Protein AF-A0ABD7UXX9-F1 (afdb_monomer)

Mean predicted aligned error: 7.11 Å

Solvent-accessible surface area (backbone atoms only — not comparable to full-atom values): 22295 Å² total; per-residue (Å²): 141,78,80,84,76,74,82,76,79,76,76,75,62,68,84,79,83,47,47,78,43,54,30,60,62,46,80,77,38,58,35,90,90,55,77,49,48,42,54,30,40,10,59,70,37,66,75,41,44,44,83,38,40,44,52,54,66,79,71,20,59,68,28,33,45,25,14,26,30,57,36,76,42,59,76,79,76,76,47,40,30,32,38,37,27,17,18,50,92,69,65,76,85,44,53,16,36,38,39,31,28,30,64,86,43,66,65,40,74,67,34,31,26,36,46,54,70,94,47,93,90,44,54,39,32,50,23,28,9,26,27,59,47,70,66,22,36,38,33,24,26,37,51,100,49,45,19,37,32,28,30,55,39,70,54,52,43,55,16,23,76,68,57,38,61,45,66,66,50,83,76,66,40,79,51,93,19,28,34,15,23,29,48,56,78,56,33,38,38,28,15,42,60,31,90,88,42,42,29,52,28,38,39,24,36,54,39,84,88,54,49,75,42,82,30,66,24,88,99,55,99,47,69,31,57,30,54,40,65,54,18,32,20,12,27,32,68,55,92,65,32,33,35,38,21,16,31,76,43,47,88,33,66,10,38,41,36,33,27,38,55,88,43,46,44,58,75,74,15,67,52,32,30,35,22,27,52,21,22,28,19,12,28,24,60,44,70,95,76,42,33,31,36,38,30,26,35,17,33,10,53,75,17,24,97,81,29,100,64,48,26,53,22,40,39,43,35,28,35,31,28,42,45,62,61,62,64,68,55,54,40,32,38,39,39,38,42,39,42,29,32,68,31,48,78,54,90,90,54,68,45,37,34,29,54,23,52,74,88,39,70,43,49,42,76,89,54,98,54,82,50,50,71,58,46,78,46,39,67,71,40,73,44,82,40,65,29,46,36,32,27,9,53,57,43,42,39,34,40,28,36,54,54,87,65,87,85,50,78,59,45,74,29,40,77,46,81,43,68,55,51,80,46,70,54,70,51,77,33,59,47,94,64,24,30,36,38,35,32,39,36,34,74

Organism: NCBI:txid175628

Secondary structure (DSSP, 8-state):
--PPPPP--PPPPP---SEEE-B----SSPPGGG-SBSS---HHHHHHEEEEEEPPHHHHSS-EEEEEEEETTTTSSS--EEEEEEE--SSTT---EEEEEESSSTT-EEEEEEE--SSTTPPPB----EEEETTEEEEE-BTT--EEEEEEHHHHHHHHHHT-EE--EEEEEE-S--SEEEEETTEEEEE---SSS-EEEEEEEEPTTS-EEEPBPTTSSSB-EEEE-TTEEEEEEETTEEEEEE---TTS-EEEEEEETT-SSTTTS--EEEEE-TTEEEEEEEGGGTEEEEEEGGGSTTSSTTSSS--SSB--EEEEEEHHHHH---EEEEEEEEEEEEE-SSTTS-EEEEEEETTEEPPPTT-SSSS-S-EEE-TT-EEEEEEEEEEES-EEEEEEEEPSSTTSPPEEEEEEEE-SSSEEEEEEEEETTEEEEEEEEE-

Foldseek 3Di:
DDDDDDPDPQPDFDDDQAAEAAAAAFPQDQQVVNQWDFGGQHPLPSVFWGDWAFDDCVRQVFWFWAAWAKAACLPVPRWIWIWTWTFGPDDQPGWIKIWIAGRHDHPRTQFMATEDDPDRPFAYFRFLEWEDALQWIKTGGHPPAQWIFIFRSVQVSVCRNVVYYTYTPDDTHRDAHANYWYDDHQKIWHWHAAQPFWGKIFIWGQDNSRDTHFDADPPDPHTHIAIDGHQWREWYDDDQWIWTWHANDQADWIKIWIFGNVDRYRVPRLIHMHTHFHAKHYWYDDNVVQKIKIFGSQQHPCADPPHPHHGSIHGRTIMMGGNCSRVVFFWWKKWWFKKAWQWDPDQPAWWWKFKDKPPHGFAAPPDPDDGRRTDTHHHGDMDTRGHMYTYTAKIKIWMWTQDPPNPDPTHTQDIDIGGADWDWDWDWGHDDGIIMIITMTID

Structure (mmCIF, N/CA/C/O backbone):
data_AF-A0ABD7UXX9-F1
#
_entry.id   AF-A0ABD7UXX9-F1
#
loop_
_atom_site.group_PDB
_atom_site.id
_atom_site.type_symbol
_atom_site.label_atom_id
_atom_site.label_alt_id
_atom_site.label_comp_id
_atom_site.label_asym_id
_atom_site.label_entity_id
_atom_site.label_seq_id
_atom_site.pdbx_PDB_ins_code
_atom_site.Cartn_x
_atom_site.Cartn_y
_atom_site.Cartn_z
_atom_site.occupancy
_atom_site.B_iso_or_equiv
_atom_site.auth_seq_id
_atom_site.auth_comp_id
_atom_site.auth_asym_id
_atom_site.auth_atom_id
_atom_site.pdbx_PDB_model_num
ATOM 1 N N . MET A 1 1 ? 17.875 -1.294 41.330 1.00 31.02 1 MET A N 1
ATOM 2 C CA . MET A 1 1 ? 17.957 -0.358 40.188 1.00 31.02 1 MET A CA 1
ATOM 3 C C . MET A 1 1 ? 18.802 -1.017 39.113 1.00 31.02 1 MET A C 1
ATOM 5 O O . MET A 1 1 ? 19.996 -1.170 39.313 1.00 31.02 1 MET A O 1
ATOM 9 N N . VAL A 1 2 ? 18.173 -1.506 38.045 1.00 27.39 2 VAL A N 1
ATOM 10 C CA . VAL A 1 2 ? 18.862 -2.103 36.890 1.00 27.39 2 VAL A CA 1
ATOM 11 C C . VAL A 1 2 ? 18.788 -1.075 35.768 1.00 27.39 2 VAL A C 1
ATOM 13 O O . VAL A 1 2 ? 17.706 -0.567 35.479 1.00 27.39 2 VAL A O 1
ATOM 16 N N . ALA A 1 3 ? 19.943 -0.715 35.213 1.00 24.28 3 ALA A N 1
ATOM 17 C CA . ALA A 1 3 ? 20.068 0.297 34.173 1.00 24.28 3 ALA A CA 1
ATOM 18 C C . ALA A 1 3 ? 19.171 -0.024 32.957 1.00 24.28 3 ALA A C 1
ATOM 20 O O . ALA A 1 3 ? 19.065 -1.193 32.570 1.00 24.28 3 ALA A O 1
ATOM 21 N N . PRO A 1 4 ? 18.530 0.981 32.333 1.00 32.31 4 PRO A N 1
ATOM 22 C CA . PRO A 1 4 ? 17.773 0.772 31.109 1.00 32.31 4 PRO A CA 1
ATOM 23 C C . PRO A 1 4 ? 18.738 0.350 29.997 1.00 32.31 4 PRO A C 1
ATOM 25 O O . PRO A 1 4 ? 19.667 1.077 29.650 1.00 32.31 4 PRO A O 1
ATOM 28 N N . GLY A 1 5 ? 18.524 -0.856 29.468 1.00 29.00 5 GLY A N 1
ATOM 29 C CA . GLY A 1 5 ? 19.311 -1.413 28.375 1.00 29.00 5 GLY A CA 1
ATOM 30 C C . GLY A 1 5 ? 19.335 -0.484 27.161 1.00 29.00 5 GLY A C 1
ATOM 31 O O . GLY A 1 5 ? 18.311 0.086 26.779 1.00 29.00 5 GLY A O 1
ATOM 32 N N . ALA A 1 6 ? 20.526 -0.354 26.578 1.00 28.23 6 ALA A N 1
ATOM 33 C CA . ALA A 1 6 ? 20.808 0.403 25.367 1.00 28.23 6 ALA A CA 1
ATOM 34 C C . ALA A 1 6 ? 19.792 0.107 24.241 1.00 28.23 6 ALA A C 1
ATOM 36 O O . ALA A 1 6 ? 19.286 -1.018 24.146 1.00 28.23 6 ALA A O 1
ATOM 37 N N . PRO A 1 7 ? 19.493 1.084 23.361 1.00 35.59 7 PRO A N 1
ATOM 38 C CA . PRO A 1 7 ? 18.640 0.847 22.206 1.00 35.59 7 PRO A CA 1
ATOM 39 C C . PRO A 1 7 ? 19.205 -0.319 21.389 1.00 35.59 7 PRO A C 1
ATOM 41 O O . PRO A 1 7 ? 20.348 -0.288 20.941 1.00 35.59 7 PRO A O 1
ATOM 44 N N . SER A 1 8 ? 18.389 -1.364 21.219 1.00 38.12 8 SER A N 1
ATOM 45 C CA . SER A 1 8 ? 18.637 -2.453 20.272 1.00 38.12 8 SER A CA 1
ATOM 46 C C . SER A 1 8 ? 19.041 -1.828 18.943 1.00 38.12 8 SER A C 1
ATOM 48 O O . SER A 1 8 ? 18.204 -1.165 18.331 1.00 38.12 8 SER A O 1
ATOM 50 N N . ALA A 1 9 ? 20.287 -2.041 18.511 1.00 38.19 9 ALA A N 1
ATOM 51 C CA . ALA A 1 9 ? 20.781 -1.588 17.218 1.00 38.19 9 ALA A CA 1
ATOM 52 C C . ALA A 1 9 ? 19.728 -1.900 16.144 1.00 38.19 9 ALA A C 1
ATOM 54 O O . ALA A 1 9 ? 19.362 -3.063 15.934 1.00 38.19 9 ALA A O 1
ATOM 55 N N . SER A 1 10 ? 19.160 -0.850 15.544 1.00 55.06 10 SER A N 1
ATOM 56 C CA . SER A 1 10 ? 18.245 -0.992 14.417 1.00 55.06 10 SER A CA 1
ATOM 57 C C . SER A 1 10 ? 19.010 -1.730 13.333 1.00 55.06 10 SER A C 1
ATOM 59 O O . SER A 1 10 ? 20.078 -1.279 12.924 1.00 55.06 10 SER A O 1
ATOM 61 N N . ALA A 1 11 ? 18.500 -2.877 12.887 1.00 59.53 11 ALA A N 1
ATOM 62 C CA . ALA A 1 11 ? 19.102 -3.554 11.753 1.00 59.53 11 ALA A CA 1
ATOM 63 C C . ALA A 1 11 ? 19.155 -2.584 10.569 1.00 59.53 11 ALA A C 1
ATOM 65 O O . ALA A 1 11 ? 18.185 -1.860 10.329 1.00 59.53 11 ALA A O 1
ATOM 66 N N . ALA A 1 12 ? 20.284 -2.566 9.860 1.00 67.38 12 ALA A N 1
ATOM 67 C CA . ALA A 1 12 ? 20.415 -1.766 8.655 1.00 67.38 12 ALA A CA 1
ATOM 68 C C . ALA A 1 12 ? 19.273 -2.105 7.673 1.00 67.38 12 ALA A C 1
ATOM 70 O O . ALA A 1 12 ? 18.812 -3.259 7.640 1.00 67.38 12 ALA A O 1
ATOM 71 N N . PRO A 1 13 ? 18.785 -1.121 6.900 1.00 65.62 13 PRO A N 1
ATOM 72 C CA . PRO A 1 13 ? 17.835 -1.391 5.831 1.00 65.62 13 PRO A CA 1
ATOM 73 C C . PRO A 1 13 ? 18.409 -2.447 4.869 1.00 65.62 13 PRO A C 1
ATOM 75 O O . PRO A 1 13 ? 19.630 -2.570 4.735 1.00 65.62 13 PRO A O 1
ATOM 78 N N . PRO A 1 14 ? 17.549 -3.253 4.228 1.00 72.25 14 PRO A N 1
ATOM 79 C CA . PRO A 1 14 ? 17.998 -4.310 3.332 1.00 72.25 14 PRO A CA 1
ATOM 80 C C . PRO A 1 14 ? 18.716 -3.728 2.107 1.00 72.25 14 PRO A C 1
ATOM 82 O O . PRO A 1 14 ? 18.242 -2.774 1.486 1.00 72.25 14 PRO A O 1
ATOM 85 N N . ASN A 1 15 ? 19.828 -4.353 1.714 1.00 66.56 15 ASN A N 1
ATOM 86 C CA . ASN A 1 15 ? 20.485 -4.071 0.441 1.00 66.56 15 ASN A CA 1
ATOM 87 C C . ASN A 1 15 ? 19.724 -4.794 -0.677 1.00 66.56 15 ASN A C 1
ATOM 89 O O . ASN A 1 15 ? 19.866 -6.005 -0.843 1.00 66.56 15 ASN A O 1
ATOM 93 N N . ALA A 1 16 ? 18.898 -4.059 -1.423 1.00 69.94 16 ALA A N 1
ATOM 94 C CA . ALA A 1 16 ? 18.172 -4.603 -2.567 1.00 69.94 16 ALA A CA 1
ATOM 95 C C . ALA A 1 16 ? 19.149 -5.008 -3.681 1.00 69.94 16 ALA A C 1
ATOM 97 O O . ALA A 1 16 ? 19.955 -4.192 -4.128 1.00 69.94 16 ALA A O 1
ATOM 98 N N . THR A 1 17 ? 19.047 -6.247 -4.156 1.00 70.06 17 THR A N 1
ATOM 99 C CA . THR A 1 17 ? 19.841 -6.752 -5.290 1.00 70.06 17 THR A CA 1
ATOM 100 C C . THR A 1 17 ? 19.032 -6.810 -6.582 1.00 70.06 17 THR A C 1
ATOM 102 O O . THR A 1 17 ? 19.605 -6.802 -7.668 1.00 70.06 17 THR A O 1
ATOM 105 N N . THR A 1 18 ? 17.698 -6.820 -6.476 1.00 75.12 18 THR A N 1
ATOM 106 C CA . THR A 1 18 ? 16.774 -6.805 -7.615 1.00 75.12 18 THR A CA 1
ATOM 107 C C . THR A 1 18 ? 16.029 -5.479 -7.699 1.00 75.12 18 THR A C 1
ATOM 109 O O . THR A 1 18 ? 15.557 -4.926 -6.703 1.00 75.12 18 THR A O 1
ATOM 112 N N . THR A 1 19 ? 15.881 -4.968 -8.919 1.00 82.31 19 THR A N 1
ATOM 113 C CA . THR A 1 19 ? 15.050 -3.787 -9.173 1.00 82.31 19 THR A CA 1
ATOM 114 C C . THR A 1 19 ? 13.599 -4.212 -9.365 1.00 82.31 19 THR A C 1
ATOM 116 O O . THR A 1 19 ? 13.326 -5.082 -10.184 1.00 82.31 19 THR A O 1
ATOM 119 N N . VAL A 1 20 ? 12.661 -3.579 -8.658 1.00 87.81 20 VAL A N 1
ATOM 120 C CA . VAL A 1 20 ? 11.218 -3.786 -8.865 1.00 87.81 20 VAL A CA 1
ATOM 121 C C . VAL A 1 20 ? 10.667 -2.614 -9.671 1.00 87.81 20 VAL A C 1
ATOM 123 O O . VAL A 1 20 ? 10.851 -1.456 -9.289 1.00 87.81 20 VAL A O 1
ATOM 126 N N . ARG A 1 21 ? 10.006 -2.906 -10.792 1.00 89.62 21 ARG A N 1
ATOM 127 C CA . ARG A 1 21 ? 9.370 -1.925 -11.672 1.00 89.62 21 ARG A CA 1
ATOM 128 C C . ARG A 1 21 ? 7.866 -2.153 -11.706 1.00 89.62 21 ARG A C 1
ATOM 130 O O . ARG A 1 21 ? 7.389 -3.217 -12.103 1.00 89.62 21 ARG A O 1
ATOM 137 N N . CYS A 1 22 ? 7.140 -1.131 -11.275 1.00 91.06 22 CYS A N 1
ATOM 138 C CA . CYS A 1 22 ? 5.691 -1.125 -11.336 1.00 91.06 22 CYS A CA 1
ATOM 139 C C . CYS A 1 22 ? 5.225 -0.666 -12.708 1.00 91.06 22 CYS A C 1
ATOM 141 O O . CYS A 1 22 ? 5.809 0.252 -13.283 1.00 91.06 22 CYS A O 1
ATOM 143 N N . GLU A 1 23 ? 4.148 -1.278 -13.187 1.00 91.75 23 GLU A N 1
ATOM 144 C CA . GLU A 1 23 ? 3.447 -0.815 -14.379 1.00 91.75 23 GLU A CA 1
ATOM 145 C C . GLU A 1 23 ? 2.949 0.618 -14.139 1.00 91.75 23 GLU A C 1
ATOM 147 O O . GLU A 1 23 ? 2.493 0.964 -13.040 1.00 91.75 23 GLU A O 1
ATOM 152 N N . SER A 1 24 ? 3.123 1.476 -15.137 1.00 90.69 24 SER A N 1
ATOM 153 C CA . SER A 1 24 ? 3.134 2.918 -14.933 1.00 90.69 24 SER A CA 1
ATOM 154 C C . SER A 1 24 ? 2.436 3.711 -16.044 1.00 90.69 24 SER A C 1
ATOM 156 O O . SER A 1 24 ? 2.254 4.927 -15.887 1.00 90.69 24 SER A O 1
ATOM 158 N N . ASP A 1 25 ? 2.005 3.033 -17.111 1.00 89.56 25 ASP A N 1
ATOM 159 C CA . ASP A 1 25 ? 1.320 3.614 -18.256 1.00 89.56 25 ASP A CA 1
ATOM 160 C C . ASP A 1 25 ? -0.013 4.210 -17.814 1.00 89.56 25 ASP A C 1
ATOM 162 O O . ASP A 1 25 ? -0.833 3.590 -17.131 1.00 89.56 25 ASP A O 1
ATOM 166 N N . SER A 1 26 ? -0.251 5.443 -18.245 1.00 91.12 26 SER A N 1
ATOM 167 C CA . SER A 1 26 ? -1.470 6.188 -17.944 1.00 91.12 26 SER A CA 1
ATOM 168 C C . SER A 1 26 ? -1.922 6.969 -19.167 1.00 91.12 26 SER A C 1
ATOM 170 O O . SER A 1 26 ? -1.117 7.261 -20.051 1.00 91.12 26 SER A O 1
ATOM 172 N N . SER A 1 27 ? -3.191 7.367 -19.193 1.00 89.75 27 SER A N 1
ATOM 173 C CA . SER A 1 27 ? -3.725 8.210 -20.268 1.00 89.75 27 SER A CA 1
ATOM 174 C C . SER A 1 27 ? -3.205 9.652 -20.236 1.00 89.75 27 SER A C 1
ATOM 176 O O . SER A 1 27 ? -3.392 10.380 -21.209 1.00 89.75 27 SER A O 1
ATOM 178 N N . GLY A 1 28 ? -2.625 10.095 -19.111 1.00 91.12 28 GLY A N 1
ATOM 179 C CA . GLY A 1 28 ? -2.308 11.508 -18.860 1.00 91.12 28 GLY A CA 1
ATOM 180 C C . GLY A 1 28 ? -3.546 12.415 -18.785 1.00 91.12 28 GLY A C 1
ATOM 181 O O . GLY A 1 28 ? -3.422 13.631 -18.734 1.00 91.12 28 GLY A O 1
ATOM 182 N N . LYS A 1 29 ? -4.747 11.832 -18.793 1.00 93.81 29 LYS A N 1
ATOM 183 C CA . LYS A 1 29 ? -6.048 12.510 -18.734 1.00 93.81 29 LYS A CA 1
ATOM 184 C C . LYS A 1 29 ? -6.796 12.038 -17.488 1.00 93.81 29 LYS A C 1
ATOM 186 O O . LYS A 1 29 ? -6.391 11.027 -16.914 1.00 93.81 29 LYS A O 1
ATOM 191 N N . PRO A 1 30 ? -7.875 12.713 -17.057 1.00 95.12 30 PRO A N 1
ATOM 192 C CA . PRO A 1 30 ? -8.744 12.179 -16.012 1.00 95.12 30 PRO A CA 1
ATOM 193 C C . PRO A 1 30 ? -9.174 10.729 -16.305 1.00 95.12 30 PRO A C 1
ATOM 195 O O . PRO A 1 30 ? -9.277 10.356 -17.482 1.00 95.12 30 PRO A O 1
ATOM 198 N N . PRO A 1 31 ? -9.401 9.900 -15.269 1.00 94.00 31 PRO A N 1
ATOM 199 C CA . PRO A 1 31 ? -9.841 8.521 -15.457 1.00 94.00 31 PRO A CA 1
ATOM 200 C C . PRO A 1 31 ? -11.169 8.486 -16.234 1.00 94.00 31 PRO A C 1
ATOM 202 O O . PRO A 1 31 ? -11.958 9.433 -16.143 1.00 94.00 31 PRO A O 1
ATOM 205 N N . PRO A 1 32 ? -11.464 7.409 -16.983 1.00 89.81 32 PRO A N 1
ATOM 206 C CA . PRO A 1 32 ? -12.756 7.254 -17.646 1.00 89.81 32 PRO A CA 1
ATOM 207 C C . PRO A 1 32 ? -13.917 7.455 -16.663 1.00 89.81 32 PRO A C 1
ATOM 209 O O . PRO A 1 32 ? -13.941 6.846 -15.599 1.00 89.81 32 PRO A O 1
ATOM 212 N N . GLY A 1 33 ? -14.860 8.338 -16.998 1.00 89.56 33 GLY A N 1
ATOM 213 C CA . GLY A 1 33 ? -15.979 8.697 -16.117 1.00 89.56 33 GLY A CA 1
ATOM 214 C C . GLY A 1 33 ? -15.646 9.699 -15.003 1.00 89.56 33 GLY A C 1
ATOM 215 O O . GLY A 1 33 ? -16.548 10.094 -14.277 1.00 89.56 33 GLY A O 1
ATOM 216 N N . GLY A 1 34 ? -14.388 10.134 -14.865 1.00 91.31 34 GLY A N 1
ATOM 217 C CA . GLY A 1 34 ? -13.993 11.185 -13.920 1.00 91.31 34 GLY A CA 1
ATOM 218 C C . GLY A 1 34 ? -14.241 10.839 -12.449 1.00 91.31 34 GLY A C 1
ATOM 219 O O . GLY A 1 34 ? -14.404 11.743 -11.636 1.00 91.31 34 GLY A O 1
ATOM 220 N N . TRP A 1 35 ? -14.288 9.547 -12.107 1.00 92.38 35 TRP A N 1
ATOM 221 C CA . TRP A 1 35 ? -14.708 9.060 -10.786 1.00 92.38 35 TRP A CA 1
ATOM 222 C C . TRP A 1 35 ? -13.715 9.369 -9.653 1.00 92.38 35 TRP A C 1
ATOM 224 O O . TRP A 1 35 ? -14.022 9.160 -8.486 1.00 92.38 35 TRP A O 1
ATOM 234 N N . TYR A 1 36 ? -12.536 9.904 -9.972 1.00 94.12 36 TYR A N 1
ATOM 235 C CA . TYR A 1 36 ? -11.697 10.597 -9.002 1.00 94.12 36 TYR A CA 1
ATOM 236 C C . TYR A 1 36 ? -11.019 11.813 -9.643 1.00 94.12 36 TYR A C 1
ATOM 238 O O . TYR A 1 36 ? -10.815 11.878 -10.857 1.00 94.12 36 TYR A O 1
ATOM 246 N N . HIS A 1 37 ? -10.655 12.789 -8.810 1.00 94.19 37 HIS A N 1
ATOM 247 C CA . HIS A 1 37 ? -10.054 14.042 -9.260 1.00 94.19 37 HIS A CA 1
ATOM 248 C C . HIS A 1 37 ? -8.591 13.871 -9.696 1.00 94.19 37 HIS A C 1
ATOM 250 O O . HIS A 1 37 ? -7.802 13.205 -9.019 1.00 94.19 37 HIS A O 1
ATOM 256 N N . GLY A 1 38 ? -8.205 14.571 -10.764 1.00 93.44 38 GLY A N 1
ATOM 257 C CA . GLY A 1 38 ? -6.843 14.596 -11.293 1.00 93.44 38 GLY A CA 1
ATOM 258 C C . GLY A 1 38 ? -6.593 13.562 -12.388 1.00 93.44 38 GLY A C 1
ATOM 259 O O . GLY A 1 38 ? -7.501 12.878 -12.851 1.00 93.44 38 GLY A O 1
ATOM 260 N N . GLU A 1 39 ? -5.343 13.465 -12.830 1.00 95.19 39 GLU A N 1
ATOM 261 C CA . GLU A 1 39 ? -4.955 12.542 -13.899 1.00 95.19 39 GLU A CA 1
ATOM 262 C C . GLU A 1 39 ? -5.083 11.068 -13.489 1.00 95.19 39 GLU A C 1
ATOM 264 O O . GLU A 1 39 ? -4.827 10.694 -12.338 1.00 95.19 39 GLU A O 1
ATOM 269 N N . SER A 1 40 ? -5.372 10.227 -14.482 1.00 96.25 40 SER A N 1
ATOM 270 C CA . SER A 1 40 ? -5.264 8.771 -14.435 1.00 96.25 40 SER A CA 1
ATOM 271 C C . SER A 1 40 ? -3.949 8.346 -13.779 1.00 96.25 40 SER A C 1
ATOM 273 O O . SER A 1 40 ? -2.865 8.810 -14.150 1.00 96.25 40 SER A O 1
ATOM 275 N N . ALA A 1 41 ? -4.039 7.464 -12.786 1.00 94.81 41 ALA A N 1
ATOM 276 C CA . ALA A 1 41 ? -2.878 6.965 -12.068 1.00 94.81 41 ALA A CA 1
ATOM 277 C C . ALA A 1 41 ? -2.108 5.969 -12.935 1.00 94.81 41 ALA A C 1
ATOM 279 O O . ALA A 1 41 ? -0.898 6.129 -13.141 1.00 94.81 41 ALA A O 1
ATOM 280 N N . SER A 1 42 ? -2.843 4.982 -13.452 1.00 95.19 42 SER A N 1
ATOM 281 C CA . SER A 1 42 ? -2.444 4.043 -14.494 1.00 95.19 42 SER A CA 1
ATOM 282 C C . SER A 1 42 ? -3.675 3.384 -15.113 1.00 95.19 42 SER A C 1
ATOM 284 O O . SER A 1 42 ? -4.739 3.304 -14.493 1.00 95.19 42 SER A O 1
ATOM 286 N N . TYR A 1 43 ? -3.514 2.811 -16.304 1.00 94.44 43 TYR A N 1
ATOM 287 C CA . TYR A 1 43 ? -4.559 1.995 -16.919 1.00 94.44 43 TYR A CA 1
ATOM 288 C C . TYR A 1 43 ? -4.912 0.754 -16.095 1.00 94.44 43 TYR A C 1
ATOM 290 O O . TYR A 1 43 ? -6.057 0.299 -16.128 1.00 94.44 43 TYR A O 1
ATOM 298 N N . LEU A 1 44 ? -3.941 0.154 -15.395 1.00 94.88 44 LEU A N 1
ATOM 299 C CA . LEU A 1 44 ? -4.230 -0.997 -14.545 1.00 94.88 44 LEU A CA 1
ATOM 300 C C . LEU A 1 44 ? -5.055 -0.605 -13.325 1.00 94.88 44 LEU A C 1
ATOM 302 O O . LEU A 1 44 ? -5.956 -1.367 -12.976 1.00 94.88 44 LEU A O 1
ATOM 306 N N . TYR A 1 45 ? -4.770 0.547 -12.721 1.00 96.88 45 TYR A N 1
ATOM 307 C CA . TYR A 1 45 ? -5.510 1.048 -11.571 1.00 96.88 45 TYR A CA 1
ATOM 308 C C . TYR A 1 45 ? -6.964 1.357 -11.940 1.00 96.88 45 TYR A C 1
ATOM 310 O O . TYR A 1 45 ? -7.876 0.799 -11.333 1.00 96.88 45 TYR A O 1
ATOM 318 N N . ASP A 1 46 ? -7.176 2.146 -12.996 1.00 96.56 46 ASP A N 1
ATOM 319 C CA . ASP A 1 46 ? -8.501 2.637 -13.402 1.00 96.56 46 ASP A CA 1
ATOM 320 C C . ASP A 1 46 ? -9.464 1.518 -13.826 1.00 96.56 46 ASP A C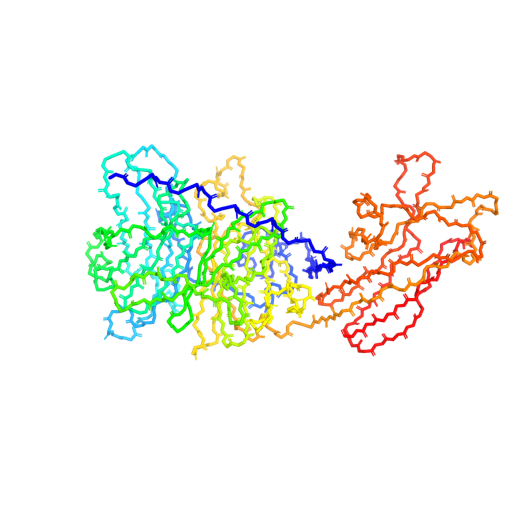 1
ATOM 322 O O . ASP A 1 46 ? -10.677 1.697 -13.784 1.00 96.56 46 ASP A O 1
ATOM 326 N N . ARG A 1 47 ? -8.937 0.356 -14.236 1.00 95.25 47 ARG A N 1
ATOM 327 C CA . ARG A 1 47 ? -9.740 -0.829 -14.582 1.00 95.25 47 ARG A CA 1
ATOM 328 C C . ARG A 1 47 ? -10.105 -1.715 -13.391 1.00 95.25 47 ARG A C 1
ATOM 330 O O . ARG A 1 47 ? -10.983 -2.558 -13.531 1.00 95.25 47 ARG A O 1
ATOM 337 N N . ARG A 1 48 ? -9.386 -1.602 -12.274 1.00 95.75 48 ARG A N 1
ATOM 338 C CA . ARG A 1 48 ? -9.455 -2.551 -11.143 1.00 95.75 48 ARG A CA 1
ATOM 339 C C . ARG A 1 48 ? -10.051 -1.942 -9.895 1.00 95.75 48 ARG A C 1
ATOM 341 O O . ARG A 1 48 ? -10.676 -2.639 -9.102 1.00 95.75 48 ARG A O 1
ATOM 348 N N . PHE A 1 49 ? -9.809 -0.654 -9.712 1.00 97.56 49 PHE A N 1
ATOM 349 C CA . PHE A 1 49 ? -10.382 0.106 -8.627 1.00 97.56 49 PHE A CA 1
ATOM 350 C C . PHE A 1 49 ? -11.608 0.858 -9.109 1.00 97.56 49 PHE A C 1
ATOM 352 O O . PHE A 1 49 ? -11.728 1.245 -10.270 1.00 97.56 49 PHE A O 1
ATOM 359 N N . ARG A 1 50 ? -12.505 1.083 -8.163 1.00 95.81 50 ARG A N 1
ATOM 360 C CA . ARG A 1 50 ? -13.638 1.986 -8.287 1.00 95.81 50 ARG A CA 1
ATOM 361 C C . ARG A 1 50 ? -13.799 2.763 -6.991 1.00 95.81 50 ARG A C 1
ATOM 363 O O . ARG A 1 50 ? -13.160 2.458 -5.978 1.00 95.81 50 ARG A O 1
ATOM 370 N N . GLU A 1 51 ? -14.688 3.738 -7.027 1.00 94.75 51 GLU A N 1
ATOM 371 C CA . GLU A 1 51 ? -15.085 4.493 -5.849 1.00 94.75 51 GLU A CA 1
ATOM 372 C C . GLU A 1 51 ? -15.651 3.557 -4.765 1.00 94.75 51 GLU A C 1
ATOM 374 O O . GLU A 1 51 ? -16.451 2.657 -5.041 1.00 94.75 51 GLU A O 1
ATOM 379 N N . GLY A 1 52 ? -15.168 3.727 -3.535 1.00 94.50 52 GLY A N 1
ATOM 380 C CA . GLY A 1 52 ? -15.657 3.041 -2.343 1.00 94.50 52 GLY A CA 1
ATOM 381 C C . GLY A 1 52 ? -16.365 4.018 -1.400 1.00 94.50 52 GLY A C 1
ATOM 382 O O . GLY A 1 52 ? -16.841 5.068 -1.829 1.00 94.50 52 GLY A O 1
ATOM 383 N N . PRO A 1 53 ? -16.454 3.703 -0.097 1.00 94.19 53 PRO A N 1
ATOM 384 C CA . PRO A 1 53 ? -17.024 4.627 0.876 1.00 94.19 53 PRO A CA 1
ATOM 385 C C . PRO A 1 53 ? -16.285 5.971 0.915 1.00 94.19 53 PRO A C 1
ATOM 387 O O . PRO A 1 53 ? -15.060 6.033 1.056 1.00 94.19 53 PRO A O 1
ATOM 390 N N . ILE A 1 54 ? -17.064 7.048 0.814 1.00 92.56 54 ILE A N 1
ATOM 391 C CA . ILE A 1 54 ? -16.587 8.431 0.784 1.00 92.56 54 ILE A CA 1
ATOM 392 C C . ILE A 1 54 ? -16.775 9.104 2.138 1.00 92.56 54 ILE A C 1
ATOM 394 O O . ILE A 1 54 ? -17.786 8.903 2.815 1.00 92.56 54 ILE A O 1
ATOM 398 N N . LEU A 1 55 ? -15.819 9.964 2.482 1.00 93.81 55 LEU A N 1
ATOM 399 C CA . LEU A 1 55 ? -15.916 10.897 3.596 1.00 93.81 55 LEU A CA 1
ATOM 400 C C . LEU A 1 55 ? -16.315 12.294 3.102 1.00 93.81 55 LEU A C 1
ATOM 402 O O . LEU A 1 55 ? -15.841 12.769 2.069 1.00 93.81 55 LEU A O 1
ATOM 406 N N . SER A 1 56 ? -17.184 12.968 3.847 1.00 91.81 56 SER A N 1
ATOM 407 C CA . SER A 1 56 ? -17.638 14.320 3.531 1.00 91.81 56 SER A CA 1
ATOM 408 C C . SER A 1 56 ? -16.558 15.372 3.815 1.00 91.81 56 SER A C 1
ATOM 410 O O . SER A 1 56 ? -15.589 15.130 4.544 1.00 91.81 56 SER A O 1
ATOM 412 N N . LYS A 1 57 ? -16.730 16.581 3.266 1.00 88.38 57 LYS A N 1
ATOM 413 C CA . LYS A 1 57 ? -15.817 17.702 3.548 1.00 88.38 57 LYS A CA 1
ATOM 414 C C . LYS A 1 57 ? -15.836 18.078 5.029 1.00 88.38 57 LYS A C 1
ATOM 416 O O . LYS A 1 57 ? -14.792 18.400 5.577 1.00 88.38 57 LYS A O 1
ATOM 421 N N . GLU A 1 58 ? -16.981 17.975 5.697 1.00 88.44 58 GLU A N 1
ATOM 422 C CA . GLU A 1 58 ? -17.112 18.244 7.134 1.00 88.44 58 GLU A CA 1
ATOM 423 C C . GLU A 1 58 ? -16.294 17.243 7.958 1.00 88.44 58 GLU A C 1
ATOM 425 O O . GLU A 1 58 ? -15.614 17.619 8.912 1.00 88.44 58 GLU A O 1
ATOM 430 N N . GLN A 1 59 ? -16.305 15.969 7.558 1.00 91.00 59 GLN A N 1
ATOM 431 C CA . GLN A 1 59 ? -15.526 14.918 8.213 1.00 91.00 59 GLN A CA 1
ATOM 432 C C . GLN A 1 59 ? -14.014 15.131 8.057 1.00 91.00 59 GLN A C 1
ATOM 434 O O . GLN A 1 59 ? -13.257 14.815 8.975 1.00 91.00 59 GLN A O 1
ATOM 439 N N . LEU A 1 60 ? -13.579 15.701 6.930 1.00 92.19 60 LEU A N 1
ATOM 440 C CA . LEU A 1 60 ? -12.169 15.933 6.591 1.00 92.19 60 LEU A CA 1
ATOM 441 C C . LEU A 1 60 ? -11.696 17.384 6.799 1.00 92.19 60 LEU A C 1
ATOM 443 O O . LEU A 1 60 ? -10.520 17.694 6.590 1.00 92.19 60 LEU A O 1
ATOM 447 N N . GLY A 1 61 ? -12.581 18.269 7.266 1.00 88.56 61 GLY A N 1
ATOM 448 C CA . GLY A 1 61 ? -12.343 19.715 7.336 1.00 88.56 61 GLY A CA 1
ATOM 449 C C . GLY A 1 61 ? -11.206 20.123 8.272 1.00 88.56 61 GLY A C 1
ATOM 450 O O . GLY A 1 61 ? -10.620 21.184 8.104 1.00 88.56 61 GLY A O 1
ATOM 451 N N . ARG A 1 62 ? -10.866 19.263 9.240 1.00 89.62 62 ARG A N 1
ATOM 452 C CA . ARG A 1 62 ? -9.682 19.398 10.110 1.00 89.62 62 ARG A CA 1
ATOM 453 C C . ARG A 1 62 ? -8.853 18.118 10.218 1.00 89.62 62 ARG A C 1
ATOM 455 O O . ARG A 1 62 ? -7.806 18.114 10.857 1.00 89.62 62 ARG A O 1
ATOM 462 N N . TYR A 1 63 ? -9.314 17.035 9.600 1.00 92.56 63 TYR A N 1
ATOM 463 C CA . TYR A 1 63 ? -8.783 15.694 9.807 1.00 92.56 63 TYR A CA 1
ATOM 464 C C . TYR A 1 63 ? -8.159 15.148 8.533 1.00 92.56 63 TYR A C 1
ATOM 466 O O . TYR A 1 63 ? -8.643 15.371 7.426 1.00 92.56 63 TYR A O 1
ATOM 474 N N . THR A 1 64 ? -7.066 14.423 8.713 1.00 94.50 64 THR A N 1
ATOM 475 C CA . THR A 1 64 ? -6.233 13.891 7.646 1.00 94.50 64 THR A CA 1
ATOM 476 C C . THR A 1 64 ? -6.172 12.368 7.781 1.00 94.50 64 THR A C 1
ATOM 478 O O . THR A 1 64 ? -5.649 11.886 8.789 1.00 94.50 64 THR A O 1
ATOM 481 N N . PRO A 1 65 ? -6.732 11.594 6.832 1.00 96.25 65 PRO A N 1
ATOM 482 C CA . PRO A 1 65 ? -6.722 10.132 6.890 1.00 96.25 65 PRO A CA 1
ATOM 483 C C . PRO A 1 65 ? -5.308 9.549 6.848 1.00 96.25 65 PRO A C 1
ATOM 485 O O . PRO A 1 65 ? -4.458 10.052 6.117 1.00 96.25 65 PRO A O 1
ATOM 488 N N . GLN A 1 66 ? -5.077 8.488 7.625 1.00 95.25 66 GLN A N 1
ATOM 489 C CA . GLN A 1 66 ? -3.769 7.822 7.748 1.00 95.25 66 GLN A CA 1
ATOM 490 C C . GLN A 1 66 ? -3.868 6.299 7.727 1.00 95.25 66 GLN A C 1
ATOM 492 O O . GLN A 1 66 ? -3.064 5.645 7.082 1.00 95.25 66 GLN A O 1
ATOM 497 N N . ALA A 1 67 ? -4.892 5.715 8.349 1.00 97.44 67 ALA A N 1
ATOM 498 C CA . ALA A 1 67 ? -5.059 4.265 8.360 1.00 97.44 67 ALA A CA 1
ATOM 499 C C . ALA A 1 67 ? -6.506 3.862 8.097 1.00 97.44 67 ALA A C 1
ATOM 501 O O . ALA A 1 67 ? -7.433 4.645 8.314 1.00 97.44 67 ALA A O 1
ATOM 502 N N . ILE A 1 68 ? -6.693 2.620 7.660 1.00 98.19 68 ILE A N 1
ATOM 503 C CA . ILE A 1 68 ? -8.003 2.013 7.451 1.00 98.19 68 ILE A CA 1
ATOM 504 C C . ILE A 1 68 ? -7.995 0.575 7.970 1.00 98.19 68 ILE A C 1
ATOM 506 O O . ILE A 1 68 ? -7.010 -0.139 7.809 1.00 98.19 68 ILE A O 1
ATOM 510 N N . ALA A 1 69 ? -9.094 0.151 8.586 1.00 98.31 69 ALA A N 1
ATOM 511 C CA . ALA A 1 69 ? -9.315 -1.224 9.015 1.00 98.31 69 ALA A CA 1
ATOM 512 C C . ALA A 1 69 ? -10.750 -1.646 8.692 1.00 98.31 69 ALA A C 1
ATOM 514 O O . ALA A 1 69 ? -11.678 -0.842 8.769 1.00 98.31 69 ALA A O 1
ATOM 515 N N . TYR A 1 70 ? -10.929 -2.915 8.339 1.00 97.88 70 TYR A N 1
ATOM 516 C CA . TYR A 1 70 ? -12.242 -3.506 8.112 1.00 97.88 70 TYR A CA 1
ATOM 517 C C . TYR A 1 70 ? -12.716 -4.208 9.386 1.00 97.88 70 TYR A C 1
ATOM 519 O O . TYR A 1 70 ? -11.986 -5.021 9.954 1.00 97.88 70 TYR A O 1
ATOM 527 N N . TRP A 1 71 ? -13.933 -3.896 9.827 1.00 97.75 71 TRP A N 1
ATOM 528 C CA . TRP A 1 71 ? -14.577 -4.512 10.980 1.00 97.75 71 TRP A CA 1
ATOM 529 C C . TRP A 1 71 ? -15.863 -5.194 10.530 1.00 97.75 71 TRP A C 1
ATOM 531 O O . TRP A 1 71 ? -16.887 -4.549 10.294 1.00 97.75 71 TRP A O 1
ATOM 541 N N . LYS A 1 72 ? -15.785 -6.518 10.395 1.00 96.06 72 LYS A N 1
ATOM 542 C CA . LYS A 1 72 ? -16.947 -7.353 10.105 1.00 96.06 72 LYS A CA 1
ATOM 543 C C . LYS A 1 72 ? -17.930 -7.309 11.271 1.00 96.06 72 LYS A C 1
ATOM 545 O O . LYS A 1 72 ? -17.488 -7.446 12.409 1.00 96.06 72 LYS A O 1
ATOM 550 N N . ASP A 1 73 ? -19.218 -7.197 10.958 1.00 95.19 73 ASP A N 1
ATOM 551 C CA . ASP A 1 73 ? -20.313 -7.276 11.931 1.00 95.19 73 ASP A CA 1
ATOM 552 C C . ASP A 1 73 ? -20.061 -6.398 13.171 1.00 95.19 73 ASP A C 1
ATOM 554 O O . ASP A 1 73 ? -20.014 -6.852 14.315 1.00 95.19 73 ASP A O 1
ATOM 558 N N . TRP A 1 74 ? -19.764 -5.120 12.925 1.00 96.00 74 TRP A N 1
ATOM 559 C CA . TRP A 1 74 ? -19.224 -4.231 13.954 1.00 96.00 74 TRP A CA 1
ATOM 560 C C . TRP A 1 74 ? -20.223 -3.967 15.087 1.00 96.00 74 TRP A C 1
ATOM 562 O O . TRP A 1 74 ? -19.802 -3.611 16.187 1.00 96.00 74 TRP A O 1
ATOM 572 N N . ASP A 1 75 ? -21.518 -4.145 14.832 1.00 94.06 75 ASP A N 1
ATOM 573 C CA . ASP A 1 75 ? -22.625 -3.848 15.740 1.00 94.06 75 ASP A CA 1
ATOM 574 C C . ASP A 1 75 ? -23.517 -5.052 16.067 1.00 94.06 75 ASP A C 1
ATOM 576 O O . ASP A 1 75 ? -24.614 -4.860 16.589 1.00 94.06 75 ASP A O 1
ATOM 580 N N . ASP A 1 76 ? -23.059 -6.266 15.757 1.00 91.88 76 ASP A N 1
ATOM 581 C CA . ASP A 1 76 ? -23.781 -7.525 15.977 1.00 91.88 76 ASP A CA 1
ATOM 582 C C . ASP A 1 76 ? -25.144 -7.611 15.242 1.00 91.88 76 ASP A C 1
ATOM 584 O O . ASP A 1 76 ? -26.011 -8.409 15.603 1.00 91.88 76 ASP A O 1
ATOM 588 N N . SER A 1 77 ? -25.359 -6.785 14.206 1.00 92.00 77 SER A N 1
ATOM 589 C CA . SER A 1 77 ? -26.574 -6.774 13.368 1.00 92.00 77 SER A CA 1
ATOM 590 C C . SER A 1 77 ? -26.322 -7.177 11.909 1.00 92.00 77 SER A C 1
ATOM 592 O O . SER A 1 77 ? -27.187 -7.019 11.04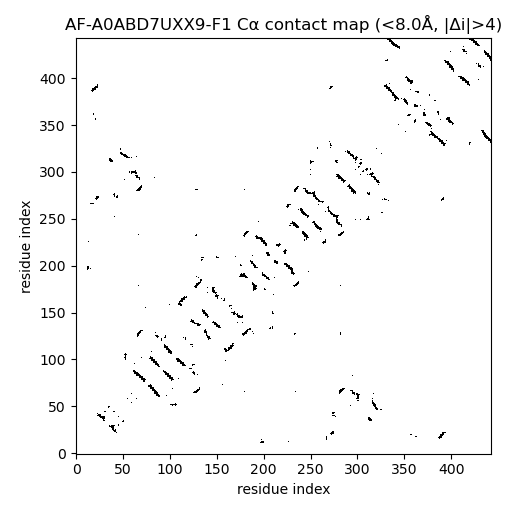3 1.00 92.00 77 SER A O 1
ATOM 594 N N . GLY A 1 78 ? -25.127 -7.685 11.609 1.00 90.25 78 GLY A N 1
ATOM 595 C CA . GLY A 1 78 ? -24.676 -8.043 10.269 1.00 90.25 78 GLY A CA 1
ATOM 596 C C . GLY A 1 78 ? -24.177 -6.858 9.439 1.00 90.25 78 GLY A C 1
ATOM 597 O O . GLY A 1 78 ? -23.951 -7.016 8.235 1.00 90.25 78 GLY A O 1
ATOM 598 N N . ARG A 1 79 ? -24.006 -5.668 10.036 1.00 94.50 79 ARG A N 1
ATOM 599 C CA . ARG A 1 79 ? -23.447 -4.498 9.342 1.00 94.50 79 ARG A CA 1
ATOM 600 C C . ARG A 1 79 ? -21.931 -4.484 9.469 1.00 94.50 79 ARG A C 1
ATOM 602 O O . ARG A 1 79 ? -21.384 -4.624 10.554 1.00 94.50 79 ARG A O 1
ATOM 609 N N . ASP A 1 80 ? -21.247 -4.245 8.357 1.00 97.06 80 ASP A N 1
ATOM 610 C CA . ASP A 1 80 ? -19.788 -4.149 8.317 1.00 97.06 80 ASP A CA 1
ATOM 611 C C . ASP A 1 80 ? -19.345 -2.682 8.283 1.00 97.06 80 ASP A C 1
ATOM 613 O O . ASP A 1 80 ? -19.949 -1.855 7.591 1.00 97.06 80 ASP A O 1
ATOM 617 N N . ALA A 1 81 ? -18.262 -2.362 8.990 1.00 97.94 81 ALA A N 1
ATOM 618 C CA . ALA A 1 81 ? -17.685 -1.024 9.016 1.00 97.94 81 ALA A CA 1
ATOM 619 C C . ALA A 1 81 ? -16.291 -0.987 8.381 1.00 97.94 81 ALA A C 1
ATOM 621 O O . ALA A 1 81 ? -15.484 -1.906 8.530 1.00 97.94 81 ALA A O 1
ATOM 622 N N . LEU A 1 82 ? -15.980 0.135 7.735 1.00 98.06 82 LEU A N 1
ATOM 623 C CA . LEU A 1 82 ? -14.608 0.587 7.548 1.00 98.06 82 LEU A CA 1
ATOM 624 C C . LEU A 1 82 ? -14.311 1.654 8.589 1.00 98.06 82 LEU A C 1
ATOM 626 O O . LEU A 1 82 ? -14.971 2.693 8.638 1.00 98.06 82 LEU A O 1
ATOM 630 N N . LEU A 1 83 ? -13.301 1.394 9.408 1.00 98.38 83 LEU A N 1
ATOM 631 C CA . LEU A 1 83 ? -12.744 2.377 10.317 1.00 98.38 83 LEU A CA 1
ATOM 632 C C . LEU A 1 83 ? -11.632 3.119 9.595 1.00 98.38 83 LEU A C 1
ATOM 634 O O . LEU A 1 83 ? -10.712 2.485 9.088 1.00 98.38 83 LEU A O 1
ATOM 638 N N . ILE A 1 84 ? -11.688 4.444 9.579 1.00 98.12 84 ILE A N 1
ATOM 639 C CA . ILE A 1 84 ? -10.651 5.306 9.017 1.00 98.12 84 ILE A CA 1
ATOM 640 C C . ILE A 1 84 ? -10.079 6.140 10.155 1.00 98.12 84 ILE A C 1
ATOM 642 O O . ILE A 1 84 ? -10.768 6.993 10.718 1.00 98.12 84 ILE A O 1
ATOM 646 N N . ALA A 1 85 ? -8.820 5.885 10.504 1.00 97.12 85 ALA A N 1
ATOM 647 C CA . ALA A 1 85 ? -8.119 6.678 11.496 1.00 97.12 85 ALA A CA 1
ATOM 648 C C . ALA A 1 85 ? -7.557 7.937 10.841 1.00 97.12 85 ALA A C 1
ATOM 650 O O . ALA A 1 85 ? -6.975 7.903 9.751 1.00 97.12 85 ALA A O 1
ATOM 651 N N . THR A 1 86 ? -7.753 9.055 11.522 1.00 95.25 86 THR A N 1
ATOM 652 C CA . THR A 1 86 ? -7.365 10.377 11.057 1.00 95.25 86 THR A CA 1
ATOM 653 C C . THR A 1 86 ? -6.589 11.094 12.150 1.00 95.25 86 THR A C 1
ATOM 655 O O . THR A 1 86 ? -6.937 10.995 13.330 1.00 95.25 86 THR A O 1
ATOM 658 N N . TYR A 1 87 ? -5.567 11.846 11.758 1.00 91.12 87 TYR A N 1
ATOM 659 C CA . TYR A 1 87 ? -4.921 12.806 12.646 1.00 91.12 87 TYR A CA 1
ATOM 660 C C . TYR A 1 87 ? -5.388 14.219 12.310 1.00 91.12 87 TYR A C 1
ATOM 662 O O . TYR A 1 87 ? -5.941 14.488 11.243 1.00 91.12 87 TYR A O 1
ATOM 670 N N . VAL A 1 88 ? -5.147 15.137 13.227 1.00 85.75 88 VAL A N 1
ATOM 671 C CA . VAL A 1 88 ? -5.289 16.575 13.013 1.00 85.75 88 VAL A CA 1
ATOM 672 C C . VAL A 1 88 ? -3.913 17.188 13.243 1.00 85.75 88 VAL A C 1
ATOM 674 O O . VAL A 1 88 ? -3.209 16.804 14.174 1.00 85.75 88 VAL A O 1
ATOM 677 N N . SER A 1 89 ? -3.489 18.092 12.360 1.00 67.44 89 SER A N 1
ATOM 678 C CA . SER A 1 89 ? -2.301 18.904 12.629 1.00 67.44 89 SER A CA 1
ATOM 679 C C . SER A 1 89 ? -2.708 20.124 13.432 1.00 67.44 89 SER A C 1
ATOM 681 O O . SER A 1 89 ? -3.413 20.990 12.912 1.00 67.44 89 SER A O 1
ATOM 683 N N . GLY A 1 90 ? -2.217 20.197 14.655 1.00 57.69 90 GLY A N 1
ATOM 684 C CA . GLY A 1 90 ? -2.351 21.346 15.532 1.00 57.69 90 GLY A CA 1
ATOM 685 C C . GLY A 1 90 ? -1.850 20.989 16.927 1.00 57.69 90 GLY A C 1
ATOM 686 O O . GLY A 1 90 ? -1.255 19.929 17.119 1.00 57.69 90 GLY A O 1
ATOM 687 N N . GLY A 1 91 ? -1.967 21.948 17.846 1.00 57.47 91 GLY A N 1
ATOM 688 C CA . GLY A 1 91 ? -1.258 21.972 19.126 1.00 57.47 91 GLY A CA 1
ATOM 689 C C . GLY A 1 91 ? -1.569 20.808 20.072 1.00 57.47 91 GLY A C 1
ATOM 690 O O . GLY A 1 91 ? -2.321 19.890 19.763 1.00 57.47 91 GLY A O 1
ATOM 691 N N . ALA A 1 92 ? -0.992 20.868 21.271 1.00 60.84 92 ALA A N 1
ATOM 692 C CA . ALA A 1 92 ? -0.983 19.764 22.232 1.00 60.84 92 ALA A CA 1
ATOM 693 C C . ALA A 1 92 ? -2.368 19.185 22.598 1.00 60.84 92 ALA A C 1
ATOM 695 O O . ALA A 1 92 ? -2.423 18.056 23.078 1.00 60.84 92 ALA A O 1
ATOM 696 N N . ASP A 1 93 ? -3.476 19.902 22.379 1.00 69.50 93 ASP A N 1
ATOM 697 C CA . ASP A 1 93 ? -4.844 19.482 22.734 1.00 69.50 93 ASP A CA 1
ATOM 698 C C . ASP A 1 93 ? -5.599 18.720 21.643 1.00 69.50 93 ASP A C 1
ATOM 700 O O . ASP A 1 93 ? -6.690 18.192 21.878 1.00 69.50 93 ASP A O 1
ATOM 704 N N . ASP A 1 94 ? -5.017 18.624 20.455 1.00 84.81 94 ASP A N 1
ATOM 705 C CA . ASP A 1 94 ? -5.637 17.932 19.343 1.00 84.81 94 ASP A CA 1
ATOM 706 C C . ASP A 1 94 ? -5.654 16.404 19.558 1.00 84.81 94 ASP A C 1
ATOM 708 O O . ASP A 1 94 ? -4.764 15.803 20.160 1.00 84.81 94 ASP A O 1
ATOM 712 N N . ARG A 1 95 ? -6.718 15.746 19.087 1.00 90.56 95 ARG A N 1
ATOM 713 C CA . ARG A 1 95 ? -6.923 14.297 19.233 1.00 90.56 95 ARG A CA 1
ATOM 714 C C . ARG A 1 95 ? -7.187 13.662 17.881 1.00 90.56 95 ARG A C 1
ATOM 716 O O . ARG A 1 95 ? -7.980 14.183 17.092 1.00 90.56 95 ARG A O 1
ATOM 723 N N . ALA A 1 96 ? -6.576 12.503 17.652 1.00 93.12 96 ALA A N 1
ATOM 724 C CA . ALA A 1 96 ? -6.937 11.663 16.522 1.00 93.12 96 ALA A CA 1
ATOM 725 C C . ALA A 1 96 ? -8.411 11.254 16.609 1.00 93.12 96 ALA A C 1
ATOM 727 O O . ALA A 1 96 ? -9.007 11.186 17.690 1.00 93.12 96 ALA A O 1
ATOM 728 N N . LYS A 1 97 ? -8.996 10.978 15.449 1.00 94.75 97 LYS A N 1
ATOM 729 C CA . LYS A 1 97 ? -10.386 10.552 15.321 1.00 94.75 97 LYS A CA 1
ATOM 730 C C . LYS A 1 97 ? -10.453 9.322 14.439 1.00 94.75 97 LYS A C 1
ATOM 732 O O . LYS A 1 97 ? -9.870 9.310 13.356 1.00 94.75 97 LYS A O 1
ATOM 737 N N . ILE A 1 98 ? -11.197 8.319 14.884 1.00 97.69 98 ILE A N 1
ATOM 738 C CA . ILE A 1 98 ? -11.552 7.165 14.063 1.00 97.69 98 ILE A CA 1
ATOM 739 C C . ILE A 1 98 ? -12.981 7.384 13.576 1.00 97.69 98 ILE A C 1
ATOM 741 O O . ILE A 1 98 ? -13.895 7.565 14.378 1.00 97.69 98 ILE A O 1
ATOM 745 N N . ILE A 1 99 ? -13.164 7.405 12.260 1.00 97.31 99 ILE A N 1
ATOM 746 C CA . ILE A 1 99 ? -14.464 7.567 11.607 1.00 97.31 99 ILE A CA 1
ATOM 747 C C . ILE A 1 99 ? -14.904 6.196 11.100 1.00 97.31 99 ILE A C 1
ATOM 749 O O . ILE A 1 99 ? -14.146 5.541 10.391 1.00 97.31 99 ILE A O 1
ATOM 753 N N . ALA A 1 100 ? -16.113 5.768 11.453 1.00 97.75 100 ALA A N 1
ATOM 754 C CA . ALA A 1 100 ? -16.698 4.523 10.972 1.00 97.75 100 ALA A CA 1
ATOM 755 C C . ALA A 1 100 ? -17.705 4.815 9.857 1.00 97.75 100 ALA A C 1
ATOM 757 O O . ALA A 1 100 ? -18.676 5.545 10.068 1.00 97.75 100 ALA A O 1
ATOM 758 N N . VAL A 1 101 ? -17.503 4.223 8.686 1.00 97.31 101 VAL A N 1
ATOM 759 C CA . VAL A 1 101 ? -18.443 4.281 7.557 1.00 97.31 101 VAL A CA 1
ATOM 760 C C . VAL A 1 101 ? -18.912 2.884 7.185 1.00 97.31 101 VAL A C 1
ATOM 762 O O . VAL A 1 101 ? -18.198 1.905 7.404 1.00 97.31 101 VAL A O 1
ATOM 765 N N . ASP A 1 102 ? -20.116 2.787 6.635 1.00 96.00 102 ASP A N 1
ATOM 766 C CA . ASP A 1 102 ? -20.665 1.526 6.146 1.00 96.00 102 ASP A CA 1
ATOM 767 C C . ASP A 1 102 ? -19.794 1.013 4.993 1.00 96.00 102 ASP A C 1
ATOM 769 O O . ASP A 1 102 ? -19.547 1.720 4.014 1.00 96.00 102 ASP A O 1
ATOM 773 N N . ALA A 1 103 ? -19.292 -0.217 5.116 1.00 95.56 103 ALA A N 1
ATOM 774 C CA . ALA A 1 103 ? -18.388 -0.791 4.121 1.00 95.56 103 ALA A CA 1
ATOM 775 C C . ALA A 1 103 ? -19.086 -1.111 2.784 1.00 95.56 103 ALA A C 1
ATOM 777 O O . ALA A 1 103 ? -18.417 -1.373 1.781 1.00 95.56 103 ALA A O 1
ATOM 778 N N . ASN A 1 104 ? -20.422 -1.143 2.774 1.00 91.25 104 ASN A N 1
ATOM 779 C CA . ASN A 1 104 ? -21.246 -1.577 1.648 1.00 91.25 104 ASN A CA 1
ATOM 780 C C . ASN A 1 104 ? -22.090 -0.433 1.065 1.00 91.25 104 ASN A C 1
ATOM 782 O O . ASN A 1 104 ? -22.453 -0.489 -0.108 1.00 91.25 104 ASN A O 1
ATOM 786 N N . THR A 1 105 ? -22.381 0.596 1.862 1.00 89.25 105 THR A N 1
ATOM 787 C CA . THR A 1 105 ? -23.232 1.730 1.489 1.00 89.25 105 THR A CA 1
ATOM 788 C C . THR A 1 105 ? -22.399 3.010 1.392 1.00 89.25 105 THR A C 1
ATOM 790 O O . THR A 1 105 ? -21.982 3.541 2.426 1.00 89.25 105 THR A O 1
ATOM 793 N N . PRO A 1 106 ? -22.170 3.553 0.182 1.00 83.06 106 PRO A N 1
ATOM 794 C CA . PRO A 1 106 ? -21.463 4.819 0.013 1.00 83.06 106 PRO A CA 1
ATOM 795 C C . PRO A 1 106 ? -22.066 5.942 0.870 1.00 83.06 106 PRO A C 1
ATOM 797 O O . PRO A 1 106 ? -23.277 6.004 1.070 1.00 83.06 106 PRO A O 1
ATOM 800 N N . HIS A 1 107 ? -21.212 6.832 1.381 1.00 84.00 107 HIS A N 1
ATOM 801 C CA . HIS A 1 107 ? -21.564 8.015 2.189 1.00 84.00 107 HIS A CA 1
ATOM 802 C C . HIS A 1 107 ? -22.259 7.767 3.537 1.00 84.00 107 HIS A C 1
ATOM 804 O O . HIS A 1 107 ? -22.522 8.722 4.272 1.00 84.00 107 HIS A O 1
ATOM 810 N N . ARG A 1 108 ? -22.553 6.519 3.913 1.00 93.25 108 ARG A N 1
ATOM 811 C CA . ARG A 1 108 ? -23.234 6.244 5.178 1.00 93.25 108 ARG A CA 1
ATOM 812 C C . ARG A 1 108 ? -22.249 6.267 6.344 1.00 93.25 108 ARG A C 1
ATOM 814 O O . ARG A 1 108 ? -21.507 5.315 6.578 1.00 93.25 108 ARG A O 1
ATOM 821 N N . LEU A 1 109 ? -22.290 7.351 7.114 1.00 94.75 109 LEU A N 1
ATOM 822 C CA . LEU A 1 109 ? -21.616 7.456 8.407 1.00 94.75 109 LEU A CA 1
ATOM 823 C C . LEU A 1 109 ? -22.298 6.541 9.433 1.00 94.75 109 LEU A C 1
ATOM 825 O O . LEU A 1 109 ? -23.510 6.619 9.632 1.00 94.75 109 LEU A O 1
ATOM 829 N N . LEU A 1 110 ? -21.507 5.718 10.116 1.00 95.50 110 LEU A N 1
ATOM 830 C CA . LEU A 1 110 ? -21.963 4.871 11.221 1.00 95.50 110 LEU A CA 1
ATOM 831 C C . LEU A 1 110 ? -21.688 5.514 12.582 1.00 95.50 110 LEU A C 1
ATOM 833 O O . LEU A 1 110 ? -22.463 5.343 13.516 1.00 95.50 110 LEU A O 1
ATOM 837 N N . GLY A 1 111 ? -20.607 6.286 12.685 1.00 95.81 111 GLY A N 1
ATOM 838 C CA . GLY A 1 111 ? -20.208 6.957 13.915 1.00 95.81 111 GLY A CA 1
ATOM 839 C C . GLY A 1 111 ? -18.773 7.460 13.840 1.00 95.81 111 GLY A C 1
ATOM 840 O O . GLY A 1 111 ? -18.098 7.337 12.816 1.00 95.81 111 GLY A O 1
ATOM 841 N N . TRP A 1 112 ? -18.297 8.043 14.930 1.00 96.12 112 TRP A N 1
ATOM 842 C CA . TRP A 1 112 ? -16.892 8.399 15.092 1.00 96.12 112 TRP A CA 1
ATOM 843 C C . TRP A 1 112 ? -16.515 8.349 16.565 1.00 96.12 112 TRP A C 1
ATOM 845 O O . TRP A 1 112 ? -17.381 8.418 17.429 1.00 96.12 112 TRP A O 1
ATOM 855 N N . VAL A 1 113 ? -15.225 8.232 16.848 1.00 97.19 113 VAL A N 1
ATOM 856 C CA . VAL A 1 113 ? -14.698 8.201 18.211 1.00 97.19 113 VAL A CA 1
ATOM 857 C C . VAL A 1 113 ? -13.405 9.005 18.295 1.00 97.19 113 VAL A C 1
ATOM 859 O O . VAL A 1 113 ? -12.584 8.974 17.373 1.00 97.19 113 VAL A O 1
ATOM 862 N N . MET A 1 114 ? -13.232 9.744 19.391 1.00 95.88 114 MET A N 1
ATOM 863 C CA . MET A 1 114 ? -11.971 10.424 19.695 1.00 95.88 114 MET A CA 1
ATOM 864 C C . MET A 1 114 ? -10.991 9.466 20.362 1.00 95.88 114 MET A C 1
ATOM 866 O O . MET A 1 114 ? -11.353 8.705 21.256 1.00 95.88 114 MET A O 1
ATOM 870 N N . VAL A 1 115 ? -9.731 9.540 19.957 1.00 95.12 115 VAL A N 1
ATOM 871 C CA . VAL A 1 115 ? -8.649 8.782 20.578 1.00 95.12 115 VAL A CA 1
ATOM 872 C C . VAL A 1 115 ? -8.044 9.634 21.685 1.00 95.12 115 VAL A C 1
ATOM 874 O O . VAL A 1 115 ? -7.446 10.677 21.406 1.00 95.12 115 VAL A O 1
ATOM 877 N N . ASP A 1 116 ? -8.211 9.209 22.934 1.00 92.50 116 ASP A N 1
ATOM 878 C CA . ASP A 1 116 ? -7.705 9.966 24.070 1.00 92.50 116 ASP A CA 1
ATOM 879 C C . ASP A 1 116 ? -6.197 9.795 24.253 1.00 92.50 116 ASP A C 1
ATOM 881 O O . ASP A 1 116 ? -5.597 8.750 23.970 1.00 92.50 116 ASP A O 1
ATOM 885 N N . LYS A 1 117 ? -5.596 10.872 24.758 1.00 88.88 117 LYS A N 1
ATOM 886 C CA . LYS A 1 117 ? -4.230 10.880 25.272 1.00 88.88 117 LYS A CA 1
ATOM 887 C C . LYS A 1 117 ? -4.197 10.162 26.620 1.00 88.88 117 LYS A C 1
ATOM 889 O O . LYS A 1 117 ? -5.142 10.259 27.400 1.00 88.88 117 LYS A O 1
ATOM 894 N N . ARG A 1 118 ? -3.091 9.492 26.935 1.00 86.94 118 ARG A N 1
ATOM 895 C CA . ARG A 1 118 ? -2.868 8.867 28.245 1.00 86.94 118 ARG A CA 1
ATOM 896 C C . ARG A 1 118 ? -2.595 9.902 29.334 1.00 86.94 118 ARG A C 1
ATOM 898 O O . ARG A 1 118 ? -2.955 9.676 30.485 1.00 86.94 118 ARG A O 1
ATOM 905 N N . SER A 1 119 ? -1.950 11.014 28.996 1.00 85.75 119 SER A N 1
ATOM 906 C CA . SER A 1 119 ? -1.611 12.058 29.961 1.00 85.75 119 SER A CA 1
ATOM 907 C C . SER A 1 119 ? -1.611 13.445 29.330 1.00 85.75 119 SER A C 1
ATOM 909 O O . SER A 1 119 ? -1.471 13.604 28.114 1.00 85.75 119 SER A O 1
ATOM 911 N N . ALA A 1 120 ? -1.720 14.468 30.179 1.00 83.81 120 ALA A N 1
ATOM 912 C CA . ALA A 1 120 ? -1.393 15.830 29.784 1.00 83.81 120 ALA A CA 1
ATOM 913 C C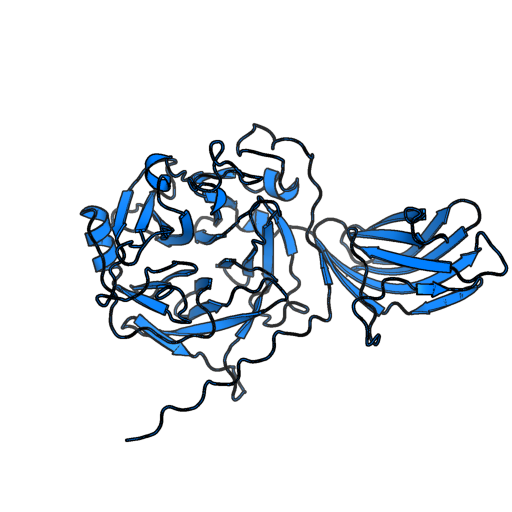 . ALA A 1 120 ? 0.057 15.878 29.260 1.00 83.81 120 ALA A C 1
ATOM 915 O O . ALA A 1 120 ? 0.945 15.245 29.832 1.00 83.81 120 ALA A O 1
ATOM 916 N N . GLY A 1 121 ? 0.281 16.575 28.145 1.00 81.12 121 GLY A N 1
ATOM 917 C CA . GLY A 1 121 ? 1.592 16.679 27.491 1.00 81.12 121 GLY A CA 1
ATOM 918 C C . GLY A 1 121 ? 1.976 15.524 26.556 1.00 81.12 121 GLY A C 1
ATOM 919 O O . GLY A 1 121 ? 2.994 15.630 25.880 1.00 81.12 121 GLY A O 1
ATOM 920 N N . GLU A 1 122 ? 1.188 14.444 26.466 1.00 86.69 122 GLU A N 1
ATOM 921 C CA . GLU A 1 122 ? 1.402 13.431 25.423 1.00 86.69 122 GLU A CA 1
ATOM 922 C C . GLU A 1 122 ? 1.072 14.017 24.043 1.00 86.69 122 GLU A C 1
ATOM 924 O O . GLU A 1 122 ? 0.054 14.694 23.877 1.00 86.69 122 GLU A O 1
ATOM 929 N N . MET A 1 123 ? 1.913 13.735 23.046 1.00 86.69 123 MET A N 1
ATOM 930 C CA . MET A 1 123 ? 1.629 14.130 21.670 1.00 86.69 123 MET A CA 1
ATOM 931 C C . MET A 1 123 ? 0.387 13.407 21.129 1.00 86.69 123 MET A C 1
ATOM 933 O O . MET A 1 123 ? 0.159 12.235 21.451 1.00 86.69 123 MET A O 1
ATOM 937 N N . PRO A 1 124 ? -0.406 14.056 20.260 1.00 86.62 124 PRO A N 1
ATOM 938 C CA . PRO A 1 124 ? -1.522 13.401 19.597 1.00 86.62 124 PRO A CA 1
ATOM 939 C C . PRO A 1 124 ? -1.071 12.150 18.835 1.00 86.62 124 PRO A C 1
ATOM 941 O O . PRO A 1 124 ? 0.062 12.031 18.368 1.00 86.62 124 PRO A O 1
ATOM 944 N N . THR A 1 125 ? -1.977 11.189 18.686 1.00 88.62 125 THR A N 1
ATOM 945 C CA . THR A 1 125 ? -1.716 10.002 17.868 1.00 88.62 125 THR A CA 1
ATOM 946 C C . THR A 1 125 ? -1.686 10.386 16.386 1.00 88.62 125 THR A C 1
ATOM 948 O O . THR A 1 125 ? -2.662 10.920 15.868 1.00 88.62 125 THR A O 1
ATOM 951 N N . HIS A 1 126 ? -0.589 10.094 15.680 1.00 86.25 126 HIS A N 1
ATOM 952 C CA . HIS A 1 126 ? -0.521 10.302 14.223 1.00 86.25 126 HIS A CA 1
ATOM 953 C C . HIS A 1 126 ? -1.336 9.251 13.451 1.00 86.25 126 HIS A C 1
ATOM 955 O O . HIS A 1 126 ? -1.725 9.480 12.314 1.00 86.25 126 HIS A O 1
ATOM 961 N N . ALA A 1 127 ? -1.626 8.104 14.078 1.00 88.62 127 ALA A N 1
ATOM 962 C CA . ALA A 1 127 ? -2.485 7.052 13.534 1.00 88.62 127 ALA A CA 1
ATOM 963 C C . ALA A 1 127 ? -2.018 6.462 12.185 1.00 88.62 127 ALA A C 1
ATOM 965 O O . ALA A 1 127 ? -2.855 6.111 11.358 1.00 88.62 127 ALA A O 1
ATOM 966 N N . GLY A 1 128 ? -0.701 6.337 11.966 1.00 88.81 128 GLY A N 1
ATOM 967 C CA . GLY A 1 128 ? -0.143 5.784 10.719 1.00 88.81 128 GLY A CA 1
ATOM 968 C C . GLY A 1 128 ? -0.594 4.344 10.444 1.00 88.81 128 GLY A C 1
ATOM 969 O O . GLY A 1 128 ? -1.029 4.018 9.347 1.00 88.81 128 GLY A O 1
ATOM 970 N N . GLY A 1 129 ? -0.571 3.482 11.464 1.00 95.81 129 GLY A N 1
ATOM 971 C CA . GLY A 1 129 ? -1.106 2.125 11.378 1.00 95.81 129 GLY A CA 1
ATOM 972 C C . GLY A 1 129 ? -2.349 1.912 12.245 1.00 95.81 129 GLY A C 1
ATOM 973 O O . GLY A 1 129 ? -2.406 2.387 13.380 1.00 95.81 129 GLY A O 1
ATOM 974 N N . MET A 1 130 ? -3.307 1.133 11.733 1.00 98.38 130 MET A N 1
ATOM 975 C CA . MET A 1 130 ? -4.455 0.615 12.480 1.00 98.38 130 MET A CA 1
ATOM 976 C C . MET A 1 130 ? -4.779 -0.812 12.030 1.00 98.38 130 MET A C 1
ATOM 978 O O . MET A 1 130 ? -4.755 -1.098 10.836 1.00 98.38 130 MET A O 1
ATOM 982 N N . ALA A 1 131 ? -5.113 -1.696 12.966 1.00 98.25 131 ALA A N 1
ATOM 983 C CA . ALA A 1 131 ? -5.584 -3.044 12.656 1.00 98.25 131 ALA A CA 1
ATOM 984 C C . ALA A 1 131 ? -6.552 -3.558 13.726 1.00 98.25 131 ALA A C 1
ATOM 986 O O . ALA A 1 131 ? -6.573 -3.058 14.846 1.00 98.25 131 ALA A O 1
ATOM 987 N N . ILE A 1 132 ? -7.349 -4.571 13.388 1.00 98.38 132 ILE A N 1
ATOM 988 C CA . ILE A 1 132 ? -8.317 -5.193 14.298 1.00 98.38 132 ILE A CA 1
ATOM 989 C C . ILE A 1 132 ? -8.012 -6.686 14.396 1.00 98.38 132 ILE A C 1
ATOM 991 O O . ILE A 1 132 ? -7.818 -7.342 13.375 1.00 98.38 132 ILE A O 1
ATOM 995 N N . GLY A 1 133 ? -7.981 -7.229 15.614 1.00 97.44 133 GLY A N 1
ATOM 996 C CA . GLY A 1 133 ? -7.756 -8.653 15.841 1.00 97.44 133 GLY A CA 1
ATOM 997 C C . GLY A 1 133 ? -7.816 -9.056 17.308 1.00 97.44 133 GLY A C 1
ATOM 998 O O . GLY A 1 133 ? -7.540 -8.251 18.192 1.00 97.44 133 GLY A O 1
ATOM 999 N N . GLY A 1 134 ? -8.191 -10.309 17.575 1.00 95.88 134 GLY A N 1
ATOM 1000 C CA . GLY A 1 134 ? -8.207 -10.861 18.936 1.00 95.88 134 GLY A CA 1
ATOM 1001 C C . GLY A 1 134 ? -9.120 -10.120 19.921 1.00 95.88 134 GLY A C 1
ATOM 1002 O O . GLY A 1 134 ? -8.830 -10.112 21.106 1.00 95.88 134 GLY A O 1
ATOM 1003 N N . GLY A 1 135 ? -10.182 -9.455 19.448 1.00 97.19 135 GLY A N 1
ATOM 1004 C CA . GLY A 1 135 ? -11.058 -8.639 20.302 1.00 97.19 135 GLY A CA 1
ATOM 1005 C C . GLY A 1 135 ? -10.546 -7.219 20.576 1.00 97.19 135 GLY A C 1
ATOM 1006 O O . GLY A 1 135 ? -11.166 -6.490 21.352 1.00 97.19 135 GLY A O 1
ATOM 1007 N N . HIS A 1 136 ? -9.460 -6.799 19.917 1.00 98.56 136 HIS A N 1
ATOM 1008 C CA . HIS A 1 136 ? -8.832 -5.492 20.115 1.00 98.56 136 HIS A CA 1
ATOM 1009 C C . HIS A 1 136 ? -8.686 -4.703 18.811 1.00 98.56 136 HIS A C 1
ATOM 1011 O O . HIS A 1 136 ? -8.508 -5.268 17.729 1.00 98.56 136 HIS A O 1
ATOM 1017 N N . LEU A 1 137 ? -8.730 -3.378 18.933 1.00 98.62 137 LEU A N 1
ATOM 1018 C CA . LEU A 1 137 ? -8.241 -2.439 17.930 1.00 98.62 137 LEU A CA 1
ATOM 1019 C C . LEU A 1 137 ? -6.823 -2.030 18.315 1.00 98.62 137 LEU A C 1
ATOM 1021 O O . LEU A 1 137 ? -6.596 -1.536 19.416 1.00 98.62 137 LEU A O 1
ATOM 1025 N N . PHE A 1 138 ? -5.884 -2.205 17.398 1.00 98.62 138 PHE A N 1
ATOM 1026 C CA . PHE A 1 138 ? -4.509 -1.743 17.509 1.00 98.62 138 PHE A CA 1
ATOM 1027 C C . PHE A 1 138 ? -4.355 -0.446 16.738 1.00 98.62 138 PHE A C 1
ATOM 1029 O O . PHE A 1 138 ? -4.815 -0.335 15.601 1.00 98.62 138 PHE A O 1
ATOM 1036 N N . LEU A 1 139 ? -3.690 0.521 17.356 1.00 97.94 139 LEU A N 1
ATOM 1037 C CA . LEU A 1 139 ? -3.403 1.809 16.752 1.00 97.94 139 LEU A CA 1
ATOM 1038 C C . LEU A 1 139 ? -1.954 2.175 17.029 1.00 97.94 139 LEU A C 1
ATOM 1040 O O . LEU A 1 139 ? -1.406 1.882 18.097 1.00 97.94 139 LEU A O 1
ATOM 1044 N N . GLY A 1 140 ? -1.356 2.856 16.064 1.00 95.88 140 GLY A N 1
ATOM 1045 C CA . GLY A 1 140 ? -0.127 3.589 16.278 1.00 95.88 140 GLY A CA 1
ATOM 1046 C C . GLY A 1 140 ? -0.159 4.436 17.552 1.00 95.88 140 GLY A C 1
ATOM 1047 O O . GLY A 1 140 ? -1.190 5.013 17.896 1.00 95.88 140 GLY A O 1
ATOM 1048 N N . GLY A 1 141 ? 0.949 4.471 18.285 1.00 91.12 141 GLY A N 1
ATOM 1049 C CA . GLY A 1 141 ? 1.094 5.284 19.484 1.00 91.12 141 GLY A CA 1
ATOM 1050 C C . GLY A 1 141 ? 1.167 6.791 19.198 1.00 91.12 141 GLY A C 1
ATOM 1051 O O . GLY A 1 141 ? 0.897 7.247 18.079 1.00 91.12 141 GLY A O 1
ATOM 1052 N N . PRO A 1 142 ? 1.562 7.590 20.205 1.00 88.00 142 PRO A N 1
ATOM 1053 C CA . PRO A 1 142 ? 1.760 9.028 20.067 1.0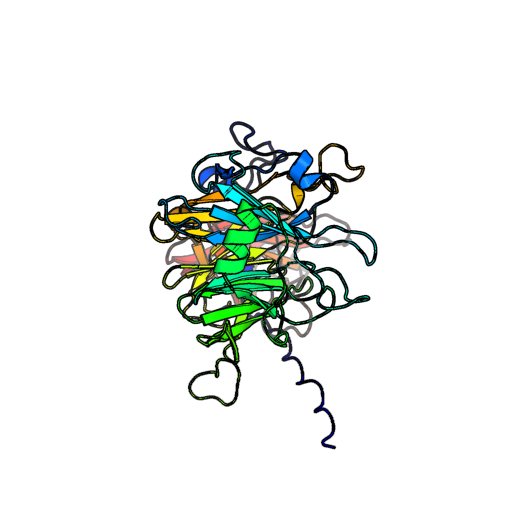0 88.00 142 PRO A CA 1
ATOM 1054 C C . PRO A 1 142 ? 2.718 9.339 18.926 1.00 88.00 142 PRO A C 1
ATOM 1056 O O . PRO A 1 142 ? 3.611 8.540 18.612 1.00 88.00 142 PRO A O 1
ATOM 1059 N N . GLN A 1 143 ? 2.553 10.512 18.321 1.00 82.69 143 GLN A N 1
ATOM 1060 C CA . GLN A 1 143 ? 3.513 11.014 17.349 1.00 82.69 143 GLN A CA 1
ATOM 1061 C C . GLN A 1 143 ? 4.939 10.967 17.930 1.00 82.69 143 GLN A C 1
ATOM 1063 O O . GLN A 1 143 ? 5.134 11.158 19.128 1.00 82.69 143 GLN A O 1
ATOM 1068 N N . GLU A 1 144 ? 5.917 10.658 17.075 1.00 79.62 144 GLU A N 1
ATOM 1069 C CA . GLU A 1 144 ? 7.344 10.511 17.428 1.00 79.62 144 GLU A CA 1
ATOM 1070 C C . GLU A 1 144 ? 7.697 9.313 18.327 1.00 79.62 144 GLU A C 1
ATOM 1072 O O . GLU A 1 144 ? 8.852 9.144 18.716 1.00 79.62 144 GLU A O 1
ATOM 1077 N N . SER A 1 145 ? 6.742 8.425 18.611 1.00 86.06 145 SER A N 1
ATOM 1078 C CA . SER A 1 145 ? 7.020 7.153 19.279 1.00 86.06 145 SER A CA 1
ATOM 1079 C C . SER A 1 145 ? 7.009 5.981 18.296 1.00 86.06 145 SER A C 1
ATOM 1081 O O . SER A 1 145 ? 6.150 5.896 17.424 1.00 86.06 145 SER A O 1
ATOM 1083 N N . ASP A 1 146 ? 7.916 5.020 18.470 1.00 92.62 146 ASP A N 1
ATOM 1084 C CA . ASP A 1 146 ? 7.817 3.704 17.825 1.00 92.62 146 ASP A CA 1
ATOM 1085 C C . ASP A 1 146 ? 7.062 2.741 18.757 1.00 92.62 146 ASP A C 1
ATOM 1087 O O . ASP A 1 146 ? 7.621 1.786 19.311 1.00 92.62 146 ASP A O 1
ATOM 1091 N N . SER A 1 147 ? 5.781 3.035 19.002 1.00 95.81 147 SER A N 1
ATOM 1092 C CA . SER A 1 147 ? 4.920 2.223 19.860 1.00 95.81 147 SER A CA 1
ATOM 1093 C C . SER A 1 147 ? 3.550 1.929 19.245 1.00 95.81 147 SER A C 1
ATOM 1095 O O . SER A 1 147 ? 3.087 2.616 18.336 1.00 95.81 147 SER A O 1
ATOM 1097 N N . ILE A 1 148 ? 2.912 0.867 19.737 1.00 97.44 148 ILE A N 1
ATOM 1098 C CA . ILE A 1 148 ? 1.535 0.484 19.419 1.00 97.44 148 ILE A CA 1
ATOM 1099 C C . ILE A 1 148 ? 0.750 0.417 20.722 1.00 97.44 148 ILE A C 1
ATOM 1101 O O . ILE A 1 148 ? 1.207 -0.160 21.713 1.00 97.44 148 ILE A O 1
ATOM 1105 N N . ARG A 1 149 ? -0.456 0.972 20.701 1.00 96.00 149 ARG A N 1
ATOM 1106 C CA . ARG A 1 149 ? -1.456 0.854 21.762 1.00 96.00 149 ARG A CA 1
ATOM 1107 C C . ARG A 1 149 ? -2.632 0.020 21.278 1.00 96.00 149 ARG A C 1
ATOM 1109 O O . ARG A 1 149 ? -2.815 -0.168 20.075 1.00 96.00 149 ARG A O 1
ATOM 1116 N N . HIS A 1 150 ? -3.416 -0.486 22.219 1.00 97.50 150 HIS A N 1
ATOM 1117 C CA . HIS A 1 150 ? -4.598 -1.274 21.906 1.00 97.50 150 HIS A CA 1
ATOM 1118 C C . HIS A 1 150 ? -5.804 -0.825 22.729 1.00 97.50 150 HIS A C 1
ATOM 1120 O O . HIS A 1 150 ? -5.665 -0.212 23.790 1.00 97.50 150 HIS A O 1
ATOM 1126 N N . TYR A 1 151 ? -6.984 -1.132 22.209 1.00 98.19 151 TYR A N 1
ATOM 1127 C CA . TYR A 1 151 ? -8.283 -0.787 22.767 1.00 98.19 151 TYR A CA 1
ATOM 1128 C C . TYR A 1 151 ? -9.182 -2.013 22.675 1.00 98.19 151 TYR A C 1
ATOM 1130 O O . TYR A 1 151 ? -9.202 -2.674 21.636 1.00 98.19 151 TYR A O 1
ATOM 1138 N N . ALA A 1 152 ? -9.956 -2.296 23.720 1.00 97.81 152 ALA A N 1
ATOM 1139 C CA . ALA A 1 152 ? -10.966 -3.344 23.646 1.00 97.81 152 ALA A CA 1
ATOM 1140 C C . ALA A 1 152 ? -12.017 -2.959 22.592 1.00 97.81 152 ALA A C 1
ATOM 1142 O O . ALA A 1 152 ? -12.545 -1.846 22.630 1.00 97.81 152 ALA A O 1
ATOM 1143 N N . LEU A 1 153 ? -12.348 -3.859 21.661 1.00 97.50 153 LEU A N 1
ATOM 1144 C CA . LEU A 1 153 ? -13.320 -3.553 20.601 1.00 97.50 153 LEU A CA 1
ATOM 1145 C C . LEU A 1 153 ? -14.705 -3.213 21.153 1.00 97.50 153 LEU A C 1
ATOM 1147 O O . LEU A 1 153 ? -15.391 -2.381 20.571 1.00 97.50 153 LEU A O 1
ATOM 1151 N N . ALA A 1 154 ? -15.098 -3.793 22.288 1.00 96.69 154 ALA A N 1
ATOM 1152 C CA . ALA A 1 154 ? -16.349 -3.441 22.957 1.00 96.69 154 ALA A CA 1
ATOM 1153 C C . ALA A 1 154 ? -16.405 -1.946 23.330 1.00 96.69 154 ALA A C 1
ATOM 1155 O O . ALA A 1 154 ? -17.411 -1.283 23.080 1.00 96.69 154 ALA A O 1
ATOM 1156 N N . ASP A 1 155 ? -15.302 -1.387 23.837 1.00 97.81 155 ASP A N 1
ATOM 1157 C CA . ASP A 1 155 ? -15.217 0.039 24.171 1.00 97.81 155 ASP A CA 1
ATOM 1158 C C . ASP A 1 155 ? -15.277 0.902 22.905 1.00 97.81 155 ASP A C 1
ATOM 1160 O O . ASP A 1 155 ? -15.972 1.916 22.875 1.00 97.81 155 ASP A O 1
ATOM 1164 N N . VAL A 1 156 ? -14.601 0.470 21.831 1.00 98.06 156 VAL A N 1
ATOM 1165 C CA . VAL A 1 156 ? -14.655 1.153 20.527 1.00 98.06 156 VAL A CA 1
ATOM 1166 C C . VAL A 1 156 ? -16.083 1.172 19.984 1.00 98.06 156 VAL A C 1
ATOM 1168 O O . VAL A 1 156 ? -16.554 2.222 19.551 1.00 98.06 156 VAL A O 1
ATOM 1171 N N . ARG A 1 157 ? -16.798 0.044 20.040 1.00 97.50 157 ARG A N 1
ATOM 1172 C CA . ARG A 1 157 ? -18.194 -0.072 19.598 1.00 97.50 157 ARG A CA 1
ATOM 1173 C C . ARG A 1 157 ? -19.102 0.887 20.363 1.00 97.50 157 ARG A C 1
ATOM 1175 O O . ARG A 1 157 ? -19.815 1.673 19.740 1.00 97.50 157 ARG A O 1
ATOM 1182 N N . ASN A 1 158 ? -19.035 0.856 21.694 1.00 96.56 158 ASN A N 1
ATOM 1183 C CA . ASN A 1 158 ? -19.834 1.724 22.559 1.00 96.56 158 ASN A CA 1
ATOM 1184 C C . ASN A 1 158 ? -19.562 3.203 22.256 1.00 96.56 158 ASN A C 1
ATOM 1186 O O . ASN A 1 158 ? -20.488 3.998 22.084 1.00 96.56 158 ASN A O 1
ATOM 1190 N N . ALA A 1 159 ? -18.287 3.569 22.114 1.00 97.44 159 ALA A N 1
ATOM 1191 C CA . ALA A 1 159 ? -17.899 4.938 21.823 1.00 97.44 159 ALA A CA 1
ATOM 1192 C C . ALA A 1 159 ? -18.324 5.389 20.416 1.00 97.44 159 ALA A C 1
ATOM 1194 O O . ALA A 1 159 ? -18.728 6.538 20.259 1.00 97.44 159 ALA A O 1
ATOM 1195 N N . LEU A 1 160 ? -18.308 4.512 19.405 1.00 96.62 160 LEU A N 1
ATOM 1196 C CA . LEU A 1 160 ? -18.815 4.828 18.063 1.00 96.62 160 LEU A CA 1
ATOM 1197 C C . LEU A 1 160 ? -20.315 5.147 18.074 1.00 96.62 160 LEU A C 1
ATOM 1199 O O . LEU A 1 160 ? -20.735 6.110 17.431 1.00 96.62 160 LEU A O 1
ATOM 1203 N N . GLN A 1 161 ? -21.109 4.374 18.821 1.00 92.56 161 GLN A N 1
ATOM 1204 C CA . GLN A 1 161 ? -22.557 4.582 18.951 1.00 92.56 161 GLN A CA 1
ATOM 1205 C C . GLN A 1 161 ? -22.887 5.888 19.685 1.00 92.56 161 GLN A C 1
ATOM 1207 O O . GLN A 1 161 ? -23.831 6.587 19.322 1.00 92.56 161 GLN A O 1
ATOM 1212 N N . GLN A 1 162 ? -22.083 6.241 20.689 1.00 93.75 162 GLN A N 1
ATOM 1213 C CA . GLN A 1 162 ? -22.277 7.437 21.515 1.00 93.75 162 GLN A CA 1
ATOM 1214 C C . GLN A 1 162 ? -21.562 8.684 20.976 1.00 93.75 162 GLN A C 1
ATOM 1216 O O . GLN A 1 162 ? -21.773 9.778 21.494 1.00 93.75 162 GLN A O 1
ATOM 1221 N N . LYS A 1 163 ? -20.716 8.536 19.948 1.00 91.50 163 LYS A N 1
ATOM 1222 C CA . LYS A 1 163 ? -19.777 9.570 19.477 1.00 91.50 163 LYS A CA 1
ATOM 1223 C C . LYS A 1 163 ? -18.839 10.070 20.588 1.00 91.50 163 LYS A C 1
ATOM 1225 O O . LYS A 1 163 ? -18.597 11.267 20.731 1.00 91.50 163 LYS A O 1
ATOM 1230 N N . GLY A 1 164 ? -18.355 9.132 21.401 1.00 95.44 164 GLY A N 1
ATOM 1231 C CA . GLY A 1 164 ? -17.539 9.377 22.588 1.00 95.44 164 GLY A CA 1
ATOM 1232 C C . GLY A 1 164 ? -16.032 9.336 22.326 1.00 95.44 164 GLY A C 1
ATOM 1233 O O . GLY A 1 164 ? -15.542 9.684 21.246 1.00 95.44 164 GLY A O 1
ATOM 1234 N N . SER A 1 165 ? -15.286 8.892 23.337 1.00 96.44 165 SER A N 1
ATOM 1235 C CA . SER A 1 165 ? -13.838 8.704 23.275 1.00 96.44 165 SER A CA 1
ATOM 1236 C C . SER A 1 165 ? -13.406 7.328 23.782 1.00 96.44 165 SER A C 1
ATOM 1238 O O . SER A 1 165 ? -14.170 6.629 24.447 1.00 96.44 165 SER A O 1
ATOM 1240 N N . ILE A 1 166 ? -12.187 6.922 23.422 1.00 96.75 166 ILE A N 1
ATOM 1241 C CA . ILE A 1 166 ? -11.562 5.668 23.861 1.00 96.75 166 ILE A CA 1
ATOM 1242 C C . ILE A 1 166 ? -10.191 5.922 24.476 1.00 96.75 166 ILE A C 1
ATOM 1244 O O . ILE A 1 166 ? -9.393 6.703 23.954 1.00 96.75 166 ILE A O 1
ATOM 1248 N N . SER A 1 167 ? -9.894 5.158 25.527 1.00 94.19 167 SER A N 1
ATOM 1249 C CA . SER A 1 167 ? -8.615 5.178 26.238 1.00 94.19 167 SER A CA 1
ATOM 1250 C C . SER A 1 167 ? -7.847 3.872 26.029 1.00 94.19 167 SER A C 1
ATOM 1252 O O . SER A 1 167 ? -8.459 2.799 26.033 1.00 94.19 167 SER A O 1
ATOM 1254 N N . PRO A 1 168 ? -6.515 3.930 25.850 1.00 94.00 168 PRO A N 1
ATOM 1255 C CA . PRO A 1 168 ? -5.714 2.742 25.588 1.00 94.00 168 PRO A CA 1
ATOM 1256 C C . PRO A 1 168 ? -5.691 1.808 26.800 1.00 94.00 168 PRO A C 1
ATOM 1258 O O . PRO A 1 168 ? -5.643 2.252 27.950 1.00 94.00 168 PRO A O 1
ATOM 1261 N N . LYS A 1 169 ? -5.670 0.501 26.542 1.00 95.06 169 LYS A N 1
ATOM 1262 C CA . LYS A 1 169 ? -5.514 -0.533 27.567 1.00 95.06 169 LYS A CA 1
ATOM 1263 C C . LYS A 1 169 ? -4.035 -0.843 27.790 1.00 95.06 169 LYS A C 1
ATOM 1265 O O . LYS A 1 169 ? -3.248 -0.929 26.848 1.00 95.06 169 LYS A O 1
ATOM 1270 N N . GLY A 1 170 ? -3.659 -1.012 29.058 1.00 91.69 170 GLY A N 1
ATOM 1271 C CA . GLY A 1 170 ? -2.290 -1.340 29.456 1.00 91.69 170 GLY A CA 1
ATOM 1272 C C . GLY A 1 170 ? -1.247 -0.310 29.008 1.00 91.69 170 GLY A C 1
ATOM 1273 O O . GLY A 1 170 ? -1.564 0.839 28.699 1.00 91.69 170 GLY A O 1
ATOM 1274 N N . ALA A 1 171 ? 0.019 -0.729 29.008 1.00 92.75 171 ALA A N 1
ATOM 1275 C CA . ALA A 1 171 ? 1.140 0.064 28.511 1.00 92.75 171 ALA A CA 1
ATOM 1276 C C . ALA A 1 171 ? 1.290 -0.056 26.986 1.00 92.75 171 ALA A C 1
ATOM 1278 O O . ALA A 1 171 ? 0.970 -1.090 26.398 1.00 92.75 171 ALA A O 1
ATOM 1279 N N . ASP A 1 172 ? 1.858 0.974 26.355 1.00 94.56 172 ASP A N 1
ATOM 1280 C CA . ASP A 1 172 ? 2.179 0.926 24.926 1.00 94.56 172 ASP A CA 1
ATOM 1281 C C . ASP A 1 172 ? 3.290 -0.097 24.666 1.00 94.56 172 ASP A C 1
ATOM 1283 O O . ASP A 1 172 ? 4.314 -0.144 25.359 1.00 94.56 172 ASP A O 1
ATOM 1287 N N . ARG A 1 173 ? 3.128 -0.900 23.615 1.00 96.06 173 ARG A N 1
ATOM 1288 C CA . ARG A 1 173 ? 4.169 -1.813 23.159 1.00 96.06 173 ARG A CA 1
ATOM 1289 C C . ARG A 1 173 ? 5.176 -1.048 22.315 1.00 96.06 173 ARG A C 1
ATOM 1291 O O . ARG A 1 173 ? 4.839 -0.618 21.220 1.00 96.06 173 ARG A O 1
ATOM 1298 N N . LYS A 1 174 ? 6.437 -0.982 22.748 1.00 96.50 174 LYS A N 1
ATOM 1299 C CA . LYS A 1 174 ? 7.546 -0.580 21.864 1.00 96.50 174 LYS A CA 1
ATOM 1300 C C . LYS A 1 174 ? 7.713 -1.585 20.719 1.00 96.50 174 LYS A C 1
ATOM 1302 O O . LYS A 1 174 ? 7.820 -2.791 20.964 1.00 96.50 174 LYS A O 1
ATOM 1307 N N . VAL A 1 175 ? 7.768 -1.087 19.489 1.00 96.25 175 VAL A N 1
ATOM 1308 C CA . VAL A 1 175 ? 7.881 -1.872 18.251 1.00 96.25 175 VAL A CA 1
ATOM 1309 C C . VAL A 1 175 ? 9.018 -1.347 17.374 1.00 96.25 175 VAL A C 1
ATOM 1311 O O . VAL A 1 175 ? 9.715 -0.413 17.749 1.00 96.25 175 VAL A O 1
ATOM 1314 N N . TYR A 1 176 ? 9.258 -1.999 16.234 1.00 94.94 176 TYR A N 1
ATOM 1315 C CA . TYR A 1 176 ? 10.237 -1.516 15.258 1.00 94.94 176 TYR A CA 1
ATOM 1316 C C . TYR A 1 176 ? 9.749 -0.263 14.519 1.00 94.94 176 TYR A C 1
ATOM 1318 O O . TYR A 1 176 ? 10.518 0.660 14.279 1.00 94.94 176 TYR A O 1
ATOM 1326 N N . GLY A 1 177 ? 8.465 -0.249 14.169 1.00 94.88 177 GLY A N 1
ATOM 1327 C CA . GLY A 1 177 ? 7.791 0.865 13.525 1.00 94.88 177 GLY A CA 1
ATOM 1328 C C . GLY A 1 177 ? 6.282 0.681 13.613 1.00 94.88 177 GLY A C 1
ATOM 1329 O O . GLY A 1 177 ? 5.793 -0.441 13.763 1.00 94.88 177 GLY A O 1
ATOM 1330 N N . GLN A 1 178 ? 5.568 1.799 13.557 1.00 95.19 178 GLN A N 1
ATOM 1331 C CA . GLN A 1 178 ? 4.108 1.874 13.680 1.00 95.19 178 GLN A CA 1
ATOM 1332 C C . GLN A 1 178 ? 3.450 2.636 12.517 1.00 95.19 178 GLN A C 1
ATOM 1334 O O . GLN A 1 178 ? 2.278 2.996 12.587 1.00 95.19 178 GLN A O 1
ATOM 1339 N N . SER A 1 179 ? 4.202 2.879 11.440 1.00 95.69 179 SER A N 1
ATOM 1340 C CA . SER A 1 179 ? 3.751 3.677 10.294 1.00 95.69 179 SER A CA 1
ATOM 1341 C C . SER A 1 179 ? 2.632 3.009 9.507 1.00 95.69 179 SER A C 1
ATOM 1343 O O . SER A 1 179 ? 1.866 3.698 8.859 1.00 95.69 179 SER A O 1
ATOM 1345 N N . PHE A 1 180 ? 2.545 1.682 9.567 1.00 98.12 180 PHE A N 1
ATOM 1346 C CA . PHE A 1 180 ? 1.490 0.875 8.969 1.00 98.12 180 PHE A CA 1
ATOM 1347 C C . PHE A 1 180 ? 1.384 -0.445 9.730 1.00 98.12 180 PHE A C 1
ATOM 1349 O O . PHE A 1 180 ? 2.373 -0.907 10.311 1.00 98.12 180 PHE A O 1
ATOM 1356 N N . MET A 1 181 ? 0.203 -1.068 9.732 1.00 98.19 181 MET A N 1
ATOM 1357 C CA . MET A 1 181 ? 0.018 -2.386 10.340 1.00 98.19 181 MET A CA 1
ATOM 1358 C C . MET A 1 181 ? -1.173 -3.152 9.763 1.00 98.19 181 MET A C 1
ATOM 1360 O O . MET A 1 181 ? -2.079 -2.558 9.191 1.00 98.19 181 MET A O 1
ATOM 1364 N N . THR A 1 182 ? -1.172 -4.470 9.950 1.00 98.44 182 THR A N 1
ATOM 1365 C CA . THR A 1 182 ? -2.303 -5.359 9.659 1.00 98.44 182 THR A CA 1
ATOM 1366 C C . THR A 1 182 ? -2.320 -6.541 10.627 1.00 98.44 182 THR A C 1
ATOM 1368 O O . THR A 1 182 ? -1.338 -6.785 11.334 1.00 98.44 182 THR A O 1
ATOM 1371 N N . VAL A 1 183 ? -3.422 -7.288 10.650 1.00 98.06 183 VAL A N 1
ATOM 1372 C CA . VAL A 1 183 ? -3.560 -8.527 11.420 1.00 98.06 183 VAL A CA 1
ATOM 1373 C C . VAL A 1 183 ? -3.990 -9.669 10.503 1.00 98.06 183 VAL A C 1
ATOM 1375 O O . VAL A 1 183 ? -4.840 -9.491 9.637 1.00 98.06 183 VAL A O 1
ATOM 1378 N N . ASP A 1 184 ? -3.413 -10.847 10.735 1.00 96.00 184 ASP A N 1
ATOM 1379 C CA . ASP A 1 184 ? -3.848 -12.125 10.175 1.00 96.00 184 ASP A CA 1
ATOM 1380 C C . ASP A 1 184 ? -3.841 -13.190 11.281 1.00 96.00 184 ASP A C 1
ATOM 1382 O O . ASP A 1 184 ? -2.805 -13.474 11.890 1.00 96.00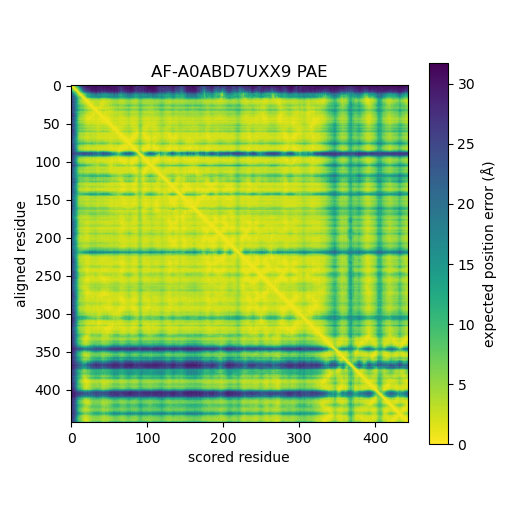 184 ASP A O 1
ATOM 1386 N N . GLY A 1 185 ? -5.017 -13.739 11.592 1.00 94.94 185 GLY A N 1
ATOM 1387 C CA . GLY A 1 185 ? -5.205 -14.604 12.758 1.00 94.94 185 GLY A CA 1
ATOM 1388 C C . GLY A 1 185 ? -4.790 -13.910 14.061 1.00 94.94 185 GLY A C 1
ATOM 1389 O O . GLY A 1 185 ? -5.258 -12.818 14.376 1.00 94.94 185 GLY A O 1
ATOM 1390 N N . ASN A 1 186 ? -3.888 -14.535 14.822 1.00 96.75 186 ASN A N 1
ATOM 1391 C CA . ASN A 1 186 ? -3.318 -13.968 16.051 1.00 96.75 186 ASN A CA 1
ATOM 1392 C C . ASN A 1 186 ? -1.983 -13.239 15.823 1.00 96.75 186 ASN A C 1
ATOM 1394 O O . ASN A 1 186 ? -1.226 -13.023 16.774 1.00 96.75 186 ASN A O 1
ATOM 1398 N N . LYS A 1 187 ? -1.645 -12.903 14.574 1.00 97.75 187 LYS A N 1
ATOM 1399 C CA . LYS A 1 187 ? -0.388 -12.243 14.228 1.00 97.75 187 LYS A CA 1
ATOM 1400 C C . LYS A 1 187 ? -0.645 -10.817 13.773 1.00 97.75 187 LYS A C 1
ATOM 1402 O O . LYS A 1 187 ? -1.386 -10.587 12.823 1.00 97.75 187 LYS A O 1
ATOM 1407 N N . LEU A 1 188 ? 0.021 -9.871 14.425 1.00 98.50 188 LEU A N 1
ATOM 1408 C CA . LEU A 1 188 ? 0.072 -8.477 14.009 1.00 98.50 188 LEU A CA 1
ATOM 1409 C C . LEU A 1 188 ? 1.377 -8.221 13.260 1.00 98.50 188 LEU A C 1
ATOM 1411 O O . LEU A 1 188 ? 2.450 -8.634 13.698 1.00 98.50 188 LEU A O 1
ATOM 1415 N N . TYR A 1 189 ? 1.288 -7.516 12.145 1.00 98.44 189 TYR A N 1
ATOM 1416 C CA . TYR A 1 189 ? 2.421 -7.099 11.335 1.00 98.44 189 TYR A CA 1
ATOM 1417 C C . TYR A 1 189 ? 2.486 -5.579 11.371 1.00 98.44 189 TYR A C 1
ATOM 1419 O O . TYR A 1 189 ? 1.481 -4.940 11.081 1.00 98.44 189 TYR A O 1
ATOM 1427 N N . ALA A 1 190 ? 3.628 -4.999 11.733 1.00 98.25 190 ALA A N 1
ATOM 1428 C CA . ALA A 1 190 ? 3.800 -3.548 11.787 1.00 98.25 190 ALA A CA 1
ATOM 1429 C C . ALA A 1 190 ? 5.194 -3.136 11.326 1.00 98.25 190 ALA A C 1
ATOM 1431 O O . ALA A 1 190 ? 6.175 -3.830 11.608 1.00 98.25 190 ALA A O 1
ATOM 1432 N N . GLY A 1 191 ? 5.285 -2.031 10.592 1.00 97.00 191 GLY A N 1
ATOM 1433 C CA . GLY A 1 191 ? 6.537 -1.607 9.977 1.00 97.00 191 GLY A CA 1
ATOM 1434 C C . GLY A 1 191 ? 6.773 -0.109 10.003 1.00 97.00 191 GLY A C 1
ATOM 1435 O O . GLY A 1 191 ? 5.971 0.679 10.512 1.00 97.00 191 GLY A O 1
ATOM 1436 N N . ARG A 1 192 ? 7.943 0.261 9.488 1.00 94.75 192 ARG A N 1
ATOM 1437 C CA . ARG A 1 192 ? 8.437 1.634 9.454 1.00 94.75 192 ARG A CA 1
ATOM 1438 C C . ARG A 1 192 ? 8.361 2.192 8.037 1.00 94.75 192 ARG A C 1
ATOM 1440 O O . ARG A 1 192 ? 8.766 1.545 7.073 1.00 94.75 192 ARG A O 1
ATOM 1447 N N . PHE A 1 193 ? 7.871 3.418 7.931 1.00 94.38 193 PHE A N 1
ATOM 1448 C CA . PHE A 1 193 ? 7.933 4.208 6.711 1.00 94.38 193 PHE A CA 1
ATOM 1449 C C . PHE A 1 193 ? 9.358 4.718 6.462 1.00 94.38 193 PHE A C 1
ATOM 1451 O O . PHE A 1 193 ? 10.011 5.234 7.369 1.00 94.38 193 PHE A O 1
ATOM 1458 N N . ASN A 1 194 ? 9.824 4.617 5.215 1.00 93.62 194 ASN A N 1
ATOM 1459 C CA . ASN A 1 194 ? 11.155 5.066 4.816 1.00 93.62 194 ASN A CA 1
ATOM 1460 C C . ASN A 1 194 ? 11.142 5.652 3.397 1.00 93.62 194 ASN A C 1
ATOM 1462 O O . ASN A 1 194 ? 10.792 4.974 2.429 1.00 93.62 194 ASN A O 1
ATOM 1466 N N . LEU A 1 195 ? 11.540 6.921 3.275 1.00 89.75 195 LEU A N 1
ATOM 1467 C CA . LEU A 1 195 ? 11.604 7.660 2.007 1.00 89.75 195 LEU A CA 1
ATOM 1468 C C . LEU A 1 195 ? 12.889 7.430 1.212 1.00 89.75 195 LEU A C 1
ATOM 1470 O O . LEU A 1 195 ? 12.947 7.802 0.040 1.00 89.75 195 LEU A O 1
ATOM 1474 N N . GLY A 1 196 ? 13.932 6.877 1.826 1.00 86.06 196 GLY A N 1
ATOM 1475 C CA . GLY A 1 196 ? 15.237 6.676 1.200 1.00 86.06 196 GLY A CA 1
ATOM 1476 C C . GLY A 1 196 ? 15.349 5.318 0.519 1.00 86.06 196 GLY A C 1
ATOM 1477 O O . GLY A 1 196 ? 15.786 5.232 -0.630 1.00 86.06 196 GLY A O 1
ATOM 1478 N N . SER A 1 197 ? 14.892 4.267 1.197 1.00 87.81 197 SER A N 1
ATOM 1479 C CA . SER A 1 197 ? 15.127 2.872 0.821 1.00 87.81 197 SER A CA 1
ATOM 1480 C C . SER A 1 197 ? 13.926 1.976 1.132 1.00 87.81 197 SER A C 1
ATOM 1482 O O . SER A 1 197 ? 12.925 2.419 1.690 1.00 87.81 197 SER A O 1
ATOM 1484 N N . ARG A 1 198 ? 14.042 0.689 0.781 1.00 91.19 198 ARG A N 1
ATOM 1485 C CA . ARG A 1 198 ? 13.243 -0.368 1.418 1.00 91.19 198 ARG A CA 1
ATOM 1486 C C . ARG A 1 198 ? 13.514 -0.383 2.926 1.00 91.19 198 ARG A C 1
ATOM 1488 O O . ARG A 1 198 ? 14.560 0.099 3.370 1.00 91.19 198 ARG A O 1
ATOM 1495 N N . ASP A 1 199 ? 12.592 -0.955 3.685 1.00 93.69 199 ASP A N 1
ATOM 1496 C CA . ASP A 1 199 ? 12.709 -1.072 5.141 1.00 93.69 199 ASP A CA 1
ATOM 1497 C C . ASP A 1 199 ? 12.073 -2.382 5.636 1.00 93.69 199 ASP A C 1
ATOM 1499 O O . ASP A 1 199 ? 11.809 -3.286 4.838 1.00 93.69 199 ASP A O 1
ATOM 1503 N N . TRP A 1 200 ? 11.844 -2.504 6.941 1.00 95.06 200 TRP A N 1
ATOM 1504 C CA . TRP A 1 200 ? 11.343 -3.700 7.593 1.00 95.06 200 TRP A CA 1
ATOM 1505 C C . TRP A 1 200 ? 9.937 -3.527 8.174 1.00 95.06 200 TRP A C 1
ATOM 1507 O O . TRP A 1 200 ? 9.565 -2.507 8.760 1.00 95.06 200 TRP A O 1
ATOM 1517 N N . MET A 1 201 ? 9.188 -4.620 8.096 1.00 97.25 201 MET A N 1
ATOM 1518 C CA . MET A 1 201 ? 7.985 -4.890 8.868 1.00 97.25 201 MET A CA 1
ATOM 1519 C C . MET A 1 201 ? 8.242 -6.083 9.782 1.00 97.25 201 MET A C 1
ATOM 1521 O O . MET A 1 201 ? 8.783 -7.098 9.355 1.00 97.25 201 MET A O 1
ATOM 1525 N N . HIS A 1 202 ? 7.852 -5.978 11.044 1.00 97.31 202 HIS A N 1
ATOM 1526 C CA . HIS A 1 202 ? 8.017 -7.017 12.052 1.00 97.31 202 HIS A CA 1
ATOM 1527 C C . HIS A 1 202 ? 6.686 -7.700 12.359 1.00 97.31 202 HIS A C 1
ATOM 1529 O O . HIS A 1 202 ? 5.630 -7.070 12.294 1.00 97.31 202 HIS A O 1
ATOM 1535 N N . ARG A 1 203 ? 6.750 -8.985 12.721 1.00 97.50 203 ARG A N 1
ATOM 1536 C CA . ARG A 1 203 ? 5.591 -9.760 13.176 1.00 97.50 203 ARG A CA 1
ATOM 1537 C C . ARG A 1 203 ? 5.578 -9.884 14.701 1.00 97.50 203 ARG A C 1
ATOM 1539 O O . ARG A 1 203 ? 6.616 -10.061 15.343 1.00 97.50 203 ARG A O 1
ATOM 1546 N N . TYR A 1 204 ? 4.382 -9.817 15.264 1.00 98.00 204 TYR A N 1
ATOM 1547 C CA . TYR A 1 204 ? 4.084 -9.898 16.687 1.00 98.00 204 TYR A CA 1
ATOM 1548 C C . TYR A 1 204 ? 2.944 -10.893 16.912 1.00 98.00 204 TYR A C 1
ATOM 1550 O O . TYR A 1 204 ? 2.067 -11.036 16.062 1.00 98.00 204 TYR A O 1
ATOM 1558 N N . THR A 1 205 ? 2.944 -11.576 18.051 1.00 97.88 205 THR A N 1
ATOM 1559 C CA . THR A 1 205 ? 1.825 -12.409 18.504 1.00 97.88 205 THR A CA 1
ATOM 1560 C C . THR A 1 205 ? 0.901 -11.579 19.381 1.00 97.88 205 THR A C 1
ATOM 1562 O O . THR A 1 205 ? 1.364 -10.933 20.322 1.00 97.88 205 THR A O 1
ATOM 1565 N N . ILE A 1 206 ? -0.392 -11.623 19.076 1.00 98.25 206 ILE A N 1
ATOM 1566 C CA . ILE A 1 206 ? -1.463 -11.039 19.877 1.00 98.25 206 ILE A CA 1
ATOM 1567 C C . ILE A 1 206 ? -1.824 -12.034 20.979 1.00 98.25 206 ILE A C 1
ATOM 1569 O O . ILE A 1 206 ? -2.128 -13.194 20.693 1.00 98.25 206 ILE A O 1
ATOM 1573 N N . LYS A 1 207 ? -1.755 -11.589 22.232 1.00 97.75 207 LYS A N 1
ATOM 1574 C CA . LYS A 1 207 ? -2.236 -12.330 23.404 1.00 97.75 207 LYS A CA 1
ATOM 1575 C C . LYS A 1 207 ? -3.711 -12.004 23.648 1.00 97.75 207 LYS A C 1
ATOM 1577 O O . LYS A 1 207 ? -4.204 -10.992 23.156 1.00 97.75 207 LYS A O 1
ATOM 1582 N N . ASP A 1 208 ? -4.394 -12.830 24.434 1.00 96.12 208 ASP A N 1
ATOM 1583 C CA . ASP A 1 208 ? -5.839 -12.694 24.692 1.00 96.12 208 ASP A CA 1
ATOM 1584 C C . ASP A 1 208 ? -6.206 -11.337 25.323 1.00 96.12 208 ASP A C 1
ATOM 1586 O O . ASP A 1 208 ? -7.238 -10.741 25.019 1.00 96.12 208 ASP A O 1
ATOM 1590 N N . ASP A 1 209 ? -5.309 -10.795 26.150 1.00 95.88 209 ASP A N 1
ATOM 1591 C CA . ASP A 1 209 ? -5.446 -9.477 26.777 1.00 95.88 209 ASP A CA 1
ATOM 1592 C C . ASP A 1 209 ? -5.064 -8.303 25.856 1.00 95.88 209 ASP A C 1
ATOM 1594 O O . ASP A 1 209 ? -5.047 -7.159 26.302 1.00 95.88 209 ASP A O 1
ATOM 1598 N N . GLY A 1 210 ? -4.743 -8.567 24.587 1.00 97.12 210 GLY A N 1
ATOM 1599 C CA . GLY A 1 210 ? -4.347 -7.559 23.605 1.00 97.12 210 GLY A CA 1
ATOM 1600 C C . GLY A 1 210 ? -2.874 -7.164 23.676 1.00 97.12 210 GLY A C 1
ATOM 1601 O O . GLY A 1 210 ? -2.406 -6.397 22.832 1.00 97.12 210 GLY A O 1
ATOM 1602 N N . ARG A 1 211 ? -2.085 -7.700 24.619 1.00 97.31 211 ARG A N 1
ATOM 1603 C CA . ARG A 1 211 ? -0.636 -7.466 24.613 1.00 97.31 211 ARG A CA 1
ATOM 1604 C C . ARG A 1 211 ? 0.008 -8.073 23.370 1.00 97.31 211 ARG A C 1
ATOM 1606 O O . ARG A 1 211 ? -0.407 -9.106 22.851 1.00 97.31 211 ARG A O 1
ATOM 1613 N N . LEU A 1 212 ? 1.083 -7.426 22.927 1.00 97.88 212 LEU A N 1
ATOM 1614 C CA . LEU A 1 212 ? 1.875 -7.844 21.777 1.00 97.88 212 LEU A CA 1
ATOM 1615 C C . LEU A 1 212 ? 3.226 -8.401 22.222 1.00 97.88 212 LEU A C 1
ATOM 1617 O O . LEU A 1 212 ? 4.025 -7.709 22.860 1.00 97.88 212 LEU A O 1
ATOM 1621 N N . GLU A 1 213 ? 3.520 -9.627 21.809 1.00 96.06 213 GLU A N 1
ATOM 1622 C CA . GLU A 1 213 ? 4.821 -10.266 21.996 1.00 96.06 213 GLU A CA 1
ATOM 1623 C C . GLU A 1 213 ? 5.579 -10.320 20.673 1.00 96.06 213 GLU A C 1
ATOM 1625 O O . GLU A 1 213 ? 4.999 -10.573 19.622 1.00 96.06 213 GLU A O 1
ATOM 1630 N N . THR A 1 214 ? 6.886 -10.060 20.699 1.00 94.56 214 THR A N 1
ATOM 1631 C CA . THR A 1 214 ? 7.709 -10.177 19.488 1.00 94.56 214 THR A CA 1
ATOM 1632 C C . THR A 1 214 ? 7.699 -11.620 19.008 1.00 94.56 214 THR A C 1
ATOM 1634 O O . THR A 1 214 ? 8.009 -12.518 19.785 1.00 94.56 214 THR A O 1
ATOM 1637 N N . ASP A 1 215 ? 7.395 -11.838 17.732 1.00 93.56 215 ASP A N 1
ATOM 1638 C CA . ASP A 1 215 ? 7.410 -13.181 17.170 1.00 93.56 215 ASP A CA 1
ATOM 1639 C C . ASP A 1 215 ? 8.852 -13.571 16.789 1.00 93.56 215 ASP A C 1
ATOM 1641 O O . ASP A 1 215 ? 9.502 -12.847 16.016 1.00 93.56 215 ASP A O 1
ATOM 1645 N N . PRO A 1 216 ? 9.402 -14.665 17.343 1.00 89.62 216 PRO A N 1
ATOM 1646 C CA . PRO A 1 216 ? 10.755 -15.098 17.024 1.00 89.62 216 PRO A CA 1
ATOM 1647 C C . PRO A 1 216 ? 10.826 -15.645 15.596 1.00 89.62 216 PRO A C 1
ATOM 1649 O O . PRO A 1 216 ? 9.870 -16.224 15.077 1.00 89.62 216 PRO A O 1
ATOM 1652 N N . LYS A 1 217 ? 11.983 -15.484 14.947 1.00 87.25 217 LYS A N 1
ATOM 1653 C CA . LYS A 1 217 ? 12.248 -16.140 13.665 1.00 87.25 217 LYS A CA 1
ATOM 1654 C C . LYS A 1 217 ? 12.480 -17.640 13.917 1.00 87.25 217 LYS A C 1
ATOM 1656 O O . LYS A 1 217 ? 13.385 -17.964 14.687 1.00 87.25 217 LYS A O 1
ATOM 1661 N N . PRO A 1 218 ? 11.739 -18.555 13.263 1.00 84.31 218 PRO A N 1
ATOM 1662 C CA . PRO A 1 218 ? 11.982 -19.989 13.401 1.00 84.31 218 PRO A CA 1
ATOM 1663 C C . PRO A 1 218 ? 13.444 -20.355 13.104 1.00 84.31 218 PRO A C 1
ATOM 1665 O O . PRO A 1 218 ? 14.003 -19.907 12.102 1.00 84.31 218 PRO A O 1
ATOM 1668 N N . GLY A 1 219 ? 14.062 -21.143 13.991 1.00 82.12 219 GLY A N 1
ATOM 1669 C CA . GLY A 1 219 ? 15.440 -21.626 13.834 1.00 82.12 219 GLY A CA 1
ATOM 1670 C C . GLY A 1 219 ? 16.539 -20.561 13.957 1.00 82.12 219 GLY A C 1
ATOM 1671 O O . GLY A 1 219 ? 17.672 -20.824 13.567 1.00 82.12 219 GLY A O 1
ATOM 1672 N N . GLY A 1 220 ? 16.240 -19.360 14.468 1.00 78.25 220 GLY A N 1
ATOM 1673 C CA . GLY A 1 220 ? 17.233 -18.300 14.655 1.00 78.25 220 GLY A CA 1
ATOM 1674 C C . GLY A 1 220 ? 17.091 -17.561 15.985 1.00 78.25 220 GLY A C 1
ATOM 1675 O O . GLY A 1 220 ? 16.084 -17.662 16.674 1.00 78.25 220 GLY A O 1
ATOM 1676 N N . ASN A 1 221 ? 18.094 -16.751 16.321 1.00 76.12 221 ASN A N 1
ATOM 1677 C CA . ASN A 1 221 ? 18.097 -15.849 17.482 1.00 76.12 221 ASN A CA 1
ATOM 1678 C C . ASN A 1 221 ? 17.487 -14.461 17.172 1.00 76.12 221 ASN A C 1
ATOM 1680 O O . ASN A 1 221 ? 17.657 -13.508 17.932 1.00 76.12 221 ASN A O 1
ATOM 1684 N N . GLY A 1 222 ? 16.815 -14.332 16.022 1.00 83.50 222 GLY A N 1
ATOM 1685 C CA . GLY A 1 222 ? 16.293 -13.075 15.492 1.00 83.50 222 GLY A CA 1
ATOM 1686 C C . GLY A 1 222 ? 14.779 -12.915 15.637 1.00 83.50 222 GLY A C 1
ATOM 1687 O O . GLY A 1 222 ? 14.057 -13.810 16.069 1.00 83.50 222 GLY A O 1
ATOM 1688 N N . LYS A 1 223 ? 14.287 -11.748 15.215 1.00 88.00 223 LYS A N 1
ATOM 1689 C CA . LYS A 1 223 ? 12.855 -11.416 15.151 1.00 88.00 223 LYS A CA 1
ATOM 1690 C C . LYS A 1 223 ? 12.313 -11.762 13.764 1.00 88.00 223 LYS A C 1
ATOM 1692 O O . LYS A 1 223 ? 13.024 -11.571 12.775 1.00 88.00 223 LYS A O 1
ATOM 1697 N N . MET A 1 224 ? 11.067 -12.221 13.676 1.00 91.88 224 MET A N 1
ATOM 1698 C CA . MET A 1 224 ? 10.412 -12.421 12.386 1.00 91.88 224 MET A CA 1
ATOM 1699 C C . MET A 1 224 ? 10.157 -11.060 11.725 1.00 91.88 224 MET A C 1
ATOM 1701 O O . MET A 1 224 ? 9.422 -10.227 12.265 1.00 91.88 224 MET A O 1
ATOM 1705 N N . ARG A 1 225 ? 10.784 -10.829 10.568 1.00 93.94 225 ARG A N 1
ATOM 1706 C CA . ARG A 1 225 ? 10.703 -9.575 9.811 1.00 93.94 225 ARG A CA 1
ATOM 1707 C C . ARG A 1 225 ? 10.609 -9.830 8.310 1.00 93.94 225 ARG A C 1
ATOM 1709 O O . ARG A 1 225 ? 11.126 -10.836 7.835 1.00 93.94 225 ARG A O 1
ATOM 1716 N N . TYR A 1 226 ? 9.993 -8.895 7.605 1.00 95.44 226 TYR A N 1
ATOM 1717 C CA . TYR A 1 226 ? 9.736 -8.903 6.169 1.00 95.44 226 TYR A CA 1
ATOM 1718 C C . TYR A 1 226 ? 10.265 -7.597 5.585 1.00 95.44 226 TYR A C 1
ATOM 1720 O O . TYR A 1 226 ? 10.061 -6.537 6.180 1.00 95.44 226 TYR A O 1
ATOM 1728 N N . GLU A 1 227 ? 10.951 -7.661 4.449 1.00 95.38 227 GLU A N 1
ATOM 1729 C CA . GLU A 1 227 ? 11.269 -6.466 3.670 1.00 95.38 227 GLU A CA 1
ATOM 1730 C C . GLU A 1 227 ? 9.979 -5.848 3.124 1.00 95.38 227 GLU A C 1
ATOM 1732 O O . GLU A 1 227 ? 9.084 -6.562 2.671 1.00 95.38 227 GLU A O 1
ATOM 1737 N N . VAL A 1 228 ? 9.895 -4.520 3.139 1.00 95.94 228 VAL A N 1
ATOM 1738 C CA . VAL A 1 228 ? 8.770 -3.771 2.570 1.00 95.94 228 VAL A CA 1
ATOM 1739 C C . VAL A 1 228 ? 9.228 -2.800 1.484 1.00 95.94 228 VAL A C 1
ATOM 1741 O O . VAL A 1 228 ? 10.382 -2.346 1.500 1.00 95.94 228 VAL A O 1
ATOM 1744 N N . PRO A 1 229 ? 8.348 -2.461 0.523 1.00 95.38 229 PRO A N 1
ATOM 1745 C CA . PRO A 1 229 ? 8.663 -1.464 -0.485 1.00 95.38 229 PRO A CA 1
ATOM 1746 C C . PRO A 1 229 ? 9.060 -0.116 0.127 1.00 95.38 229 PRO A C 1
ATOM 1748 O O . PRO A 1 229 ? 8.638 0.266 1.222 1.00 95.38 229 PRO A O 1
ATOM 1751 N N . LYS A 1 230 ? 9.854 0.643 -0.624 1.00 92.81 230 LYS A N 1
ATOM 1752 C CA . LYS A 1 230 ? 10.179 2.032 -0.292 1.00 92.81 230 LYS A CA 1
ATOM 1753 C C . LYS A 1 230 ? 8.896 2.861 -0.155 1.00 92.81 230 LYS A C 1
ATOM 1755 O O . LYS A 1 230 ? 8.035 2.804 -1.030 1.00 92.81 230 LYS A O 1
ATOM 1760 N N . GLY A 1 231 ? 8.804 3.664 0.903 1.00 95.75 231 GLY A N 1
ATOM 1761 C CA . GLY A 1 231 ? 7.671 4.557 1.151 1.00 95.75 231 GLY A CA 1
ATOM 1762 C C . GLY A 1 231 ? 6.366 3.842 1.510 1.00 95.75 231 GLY A C 1
ATOM 1763 O O . GLY A 1 231 ? 5.302 4.400 1.260 1.00 95.75 231 GLY A O 1
ATOM 1764 N N . THR A 1 232 ? 6.422 2.613 2.038 1.00 98.19 232 THR A N 1
ATOM 1765 C CA . THR A 1 232 ? 5.222 1.860 2.452 1.00 98.19 232 THR A CA 1
ATOM 1766 C C . THR A 1 232 ? 4.439 2.610 3.530 1.00 98.19 232 THR A C 1
ATOM 1768 O O . THR A 1 232 ? 5.012 2.971 4.555 1.00 98.19 232 THR A O 1
ATOM 1771 N N . GLN A 1 233 ? 3.139 2.807 3.294 1.00 97.62 233 GLN A N 1
ATOM 1772 C CA . GLN A 1 233 ? 2.176 3.433 4.217 1.00 97.62 233 GLN A CA 1
ATOM 1773 C C . GLN A 1 233 ? 1.005 2.516 4.585 1.00 97.62 233 GLN A C 1
ATOM 1775 O O . GLN A 1 233 ? 0.283 2.775 5.540 1.00 97.62 233 GLN A O 1
ATOM 1780 N N . GLY A 1 234 ? 0.789 1.438 3.837 1.00 98.31 234 GLY A N 1
ATOM 1781 C CA . GLY A 1 234 ? -0.271 0.485 4.127 1.00 98.31 234 GLY A CA 1
ATOM 1782 C C . GLY A 1 234 ? 0.185 -0.932 3.866 1.00 98.31 234 GLY A C 1
ATOM 1783 O O . GLY A 1 234 ? 1.000 -1.192 2.979 1.00 98.31 234 GLY A O 1
ATOM 1784 N N . VAL A 1 235 ? -0.359 -1.849 4.658 1.00 98.69 235 VAL A N 1
ATOM 1785 C CA . VAL A 1 235 ? -0.183 -3.285 4.484 1.00 98.69 235 VAL A CA 1
ATOM 1786 C C . VAL A 1 235 ? -1.504 -3.987 4.753 1.00 98.69 235 VAL A C 1
ATOM 1788 O O . VAL A 1 235 ? -2.256 -3.579 5.633 1.00 98.69 235 VAL A O 1
ATOM 1791 N N . ALA A 1 236 ? -1.769 -5.059 4.022 1.00 98.38 236 ALA A N 1
ATOM 1792 C CA . ALA A 1 236 ? -2.792 -6.028 4.375 1.00 98.38 236 ALA A CA 1
ATOM 1793 C C . ALA A 1 236 ? -2.371 -7.428 3.926 1.00 98.38 236 ALA A C 1
ATOM 1795 O O . ALA A 1 236 ? -1.528 -7.571 3.042 1.00 98.38 236 ALA A O 1
ATOM 1796 N N . LYS A 1 237 ? -2.958 -8.468 4.518 1.00 97.44 237 LYS A N 1
ATOM 1797 C CA . LYS A 1 237 ? -2.687 -9.860 4.149 1.00 97.44 237 LYS A CA 1
ATOM 1798 C C . LYS A 1 237 ? -3.986 -10.578 3.803 1.00 97.44 237 LYS A C 1
ATOM 1800 O O . LYS A 1 237 ? -4.965 -10.460 4.531 1.00 97.44 237 LYS A O 1
ATOM 1805 N N . ALA A 1 238 ? -3.981 -11.347 2.717 1.00 95.75 238 ALA A N 1
ATOM 1806 C CA . ALA A 1 238 ? -5.037 -12.311 2.409 1.00 95.75 238 ALA A CA 1
ATOM 1807 C C . ALA A 1 238 ? -4.408 -13.605 1.897 1.00 95.75 238 ALA A C 1
ATOM 1809 O O . ALA A 1 238 ? -3.645 -13.587 0.931 1.00 95.75 238 ALA A O 1
ATOM 1810 N N . GLY A 1 239 ? -4.706 -14.731 2.550 1.00 93.75 239 GLY A N 1
ATOM 1811 C CA . GLY A 1 239 ? -4.093 -16.013 2.202 1.00 93.75 239 GLY A CA 1
ATOM 1812 C C . GLY A 1 239 ? -2.563 -15.923 2.212 1.00 93.75 239 GLY A C 1
ATOM 1813 O O . GLY A 1 239 ? -1.979 -15.443 3.186 1.00 93.75 239 GLY A O 1
ATOM 1814 N N . ASN A 1 240 ? -1.921 -16.349 1.122 1.00 94.94 240 ASN A N 1
ATOM 1815 C CA . ASN A 1 240 ? -0.466 -16.282 0.951 1.00 94.94 240 ASN A CA 1
ATOM 1816 C C . ASN A 1 240 ? 0.020 -15.003 0.233 1.00 94.94 240 ASN A C 1
ATOM 1818 O O . ASN A 1 240 ? 1.089 -14.995 -0.371 1.00 94.94 240 ASN A O 1
ATOM 1822 N N . THR A 1 241 ? -0.751 -13.914 0.275 1.00 96.94 241 THR A N 1
ATOM 1823 C CA . THR A 1 241 ? -0.379 -12.646 -0.367 1.00 96.94 241 THR A CA 1
ATOM 1824 C C . THR A 1 241 ? -0.332 -11.508 0.643 1.00 96.94 241 THR A C 1
ATOM 1826 O O . THR A 1 241 ? -1.276 -11.304 1.410 1.00 96.94 241 THR A O 1
ATOM 1829 N N . MET A 1 242 ? 0.769 -10.758 0.621 1.00 97.94 242 MET A N 1
ATOM 1830 C CA . MET A 1 242 ? 0.883 -9.446 1.251 1.00 97.94 242 MET A CA 1
ATOM 1831 C C . MET A 1 242 ? 0.595 -8.368 0.210 1.00 97.94 242 MET A C 1
ATOM 1833 O O . MET A 1 242 ? 1.127 -8.400 -0.899 1.00 97.94 242 MET A O 1
ATOM 1837 N N . PHE A 1 243 ? -0.225 -7.399 0.584 1.00 98.44 243 PHE A N 1
ATOM 1838 C CA . PHE A 1 243 ? -0.508 -6.213 -0.206 1.00 98.44 243 PHE A CA 1
ATOM 1839 C C . PHE A 1 243 ? 0.153 -5.017 0.456 1.00 98.44 243 PHE A C 1
ATOM 1841 O O . PHE A 1 243 ? 0.032 -4.862 1.669 1.00 98.44 243 PHE A O 1
ATOM 1848 N N . PHE A 1 244 ? 0.802 -4.160 -0.328 1.00 98.56 244 PHE A N 1
ATOM 1849 C CA . PHE A 1 244 ? 1.379 -2.914 0.172 1.00 98.56 244 PHE A CA 1
ATOM 1850 C C . PHE A 1 244 ? 0.927 -1.727 -0.662 1.00 98.56 244 PHE A C 1
ATOM 1852 O O . PHE A 1 244 ? 0.769 -1.830 -1.877 1.00 98.56 244 PHE A O 1
ATOM 1859 N N . SER A 1 245 ? 0.781 -0.579 -0.019 1.00 98.62 245 SER A N 1
ATOM 1860 C CA . SER A 1 245 ? 0.613 0.720 -0.667 1.00 98.62 245 SER A CA 1
ATOM 1861 C C . SER A 1 245 ? 1.784 1.616 -0.287 1.00 98.62 245 SER A C 1
ATOM 1863 O O . SER A 1 245 ? 2.288 1.565 0.839 1.00 98.62 245 SER A O 1
ATOM 1865 N N . THR A 1 246 ? 2.235 2.448 -1.223 1.00 98.12 246 THR A N 1
ATOM 1866 C CA . THR A 1 246 ? 3.356 3.371 -0.988 1.00 98.12 246 THR A CA 1
ATOM 1867 C C . THR A 1 246 ? 2.967 4.809 -1.264 1.00 98.12 246 THR A C 1
ATOM 1869 O O . THR A 1 246 ? 2.339 5.070 -2.283 1.00 98.12 246 THR A O 1
ATOM 1872 N N . SER A 1 247 ? 3.435 5.762 -0.465 1.00 96.62 247 SER A N 1
ATOM 1873 C CA . SER A 1 247 ? 3.283 7.198 -0.726 1.00 96.62 247 SER A CA 1
ATOM 1874 C C . SER A 1 247 ? 4.626 7.907 -0.635 1.00 96.62 247 SER A C 1
ATOM 1876 O O . SER A 1 247 ? 5.423 7.629 0.255 1.00 96.62 247 SER A O 1
ATOM 1878 N N . LEU A 1 248 ? 4.864 8.848 -1.549 1.00 93.88 248 LEU A N 1
ATOM 1879 C CA . LEU A 1 248 ? 6.063 9.692 -1.568 1.00 93.88 248 LEU A CA 1
ATOM 1880 C C . LEU A 1 248 ? 5.710 11.191 -1.579 1.00 93.88 248 LEU A C 1
ATOM 1882 O O . LEU A 1 248 ? 6.548 12.025 -1.910 1.00 93.88 248 LEU A O 1
ATOM 1886 N N . GLY A 1 249 ? 4.468 11.533 -1.224 1.00 91.88 249 GLY A N 1
ATOM 1887 C CA . GLY A 1 249 ? 3.971 12.909 -1.175 1.00 91.88 249 GLY A CA 1
ATOM 1888 C C . GLY A 1 249 ? 2.967 13.251 -2.278 1.00 91.88 249 GLY A C 1
ATOM 1889 O O . GLY A 1 249 ? 2.655 12.444 -3.149 1.00 91.88 249 GLY A O 1
ATOM 1890 N N . ARG A 1 250 ? 2.436 14.476 -2.222 1.00 93.56 250 ARG A N 1
ATOM 1891 C CA . ARG A 1 250 ? 1.236 14.897 -2.972 1.00 93.56 250 ARG A CA 1
ATOM 1892 C C . ARG A 1 250 ? 1.388 14.980 -4.491 1.00 93.56 250 ARG A C 1
ATOM 1894 O O . ARG A 1 250 ? 0.413 14.809 -5.219 1.00 93.56 250 ARG A O 1
ATOM 1901 N N . ASN A 1 251 ? 2.613 15.208 -4.958 1.00 92.38 251 ASN A N 1
ATOM 1902 C CA . ASN A 1 251 ? 2.931 15.368 -6.379 1.00 92.38 251 ASN A CA 1
ATOM 1903 C C . ASN A 1 251 ? 3.433 14.070 -7.025 1.00 92.38 251 ASN A C 1
ATOM 1905 O O . ASN A 1 251 ? 3.599 14.011 -8.248 1.00 92.38 251 ASN A O 1
ATOM 1909 N N . VAL A 1 252 ? 3.635 13.023 -6.218 1.00 93.94 252 VAL A N 1
ATOM 1910 C CA . VAL A 1 252 ? 4.185 11.734 -6.635 1.00 93.94 252 VAL A CA 1
ATOM 1911 C C . VAL A 1 252 ? 3.091 10.677 -6.555 1.00 93.94 252 VAL A C 1
ATOM 1913 O O . VAL A 1 252 ? 2.437 10.508 -5.528 1.00 93.94 252 VAL A O 1
ATOM 1916 N N . ARG A 1 253 ? 2.883 9.953 -7.656 1.00 95.50 253 ARG A N 1
ATOM 1917 C CA . ARG A 1 253 ? 1.918 8.851 -7.694 1.00 95.50 253 ARG A CA 1
ATOM 1918 C C . ARG A 1 253 ? 2.382 7.710 -6.783 1.00 95.50 253 ARG A C 1
ATOM 1920 O O . ARG A 1 253 ? 3.575 7.421 -6.677 1.00 95.50 253 ARG A O 1
ATOM 1927 N N . SER A 1 254 ? 1.420 7.074 -6.133 1.00 97.56 254 SER A N 1
ATOM 1928 C CA . SER A 1 254 ? 1.644 5.916 -5.278 1.00 97.56 254 SER A CA 1
ATOM 1929 C C . SER A 1 254 ? 1.828 4.642 -6.098 1.00 97.56 254 SER A C 1
ATOM 1931 O O . SER A 1 254 ? 1.666 4.641 -7.316 1.00 97.56 254 SER A O 1
ATOM 1933 N N . ASN A 1 255 ? 2.122 3.529 -5.432 1.00 97.69 255 ASN A N 1
ATOM 1934 C CA . ASN A 1 255 ? 2.075 2.200 -6.035 1.00 97.69 255 ASN A CA 1
ATOM 1935 C C . ASN A 1 255 ? 1.313 1.252 -5.114 1.00 97.69 255 ASN A C 1
ATOM 1937 O O . ASN A 1 255 ? 1.350 1.409 -3.891 1.00 97.69 255 ASN A O 1
ATOM 1941 N N . VAL A 1 256 ? 0.660 0.266 -5.719 1.00 98.25 256 VAL A N 1
ATOM 1942 C CA . VAL A 1 256 ? 0.051 -0.878 -5.038 1.00 98.25 256 VAL A CA 1
ATOM 1943 C C . VAL A 1 256 ? 0.865 -2.111 -5.400 1.00 98.25 256 VAL A C 1
ATOM 1945 O O . VAL A 1 256 ? 1.121 -2.342 -6.580 1.00 98.25 256 VAL A O 1
ATOM 1948 N N . TYR A 1 257 ? 1.278 -2.881 -4.398 1.00 97.81 257 TYR A N 1
ATOM 1949 C CA . TYR A 1 257 ? 2.035 -4.121 -4.538 1.00 97.81 257 TYR A CA 1
ATOM 1950 C C . TYR A 1 257 ? 1.195 -5.309 -4.077 1.00 97.81 257 TYR A C 1
ATOM 1952 O O . TYR A 1 257 ? 0.463 -5.200 -3.097 1.00 97.81 257 TYR A O 1
ATOM 1960 N N . ALA A 1 258 ? 1.385 -6.449 -4.730 1.00 97.12 258 ALA A N 1
ATOM 1961 C CA . ALA A 1 258 ? 1.024 -7.778 -4.260 1.00 97.12 258 ALA A CA 1
ATOM 1962 C C . ALA A 1 258 ? 2.293 -8.643 -4.261 1.00 97.12 258 ALA A C 1
ATOM 1964 O O . ALA A 1 258 ? 2.992 -8.724 -5.274 1.00 97.12 258 ALA A O 1
ATOM 1965 N N . THR A 1 259 ? 2.622 -9.254 -3.127 1.00 95.81 259 THR A N 1
ATOM 1966 C CA . THR A 1 259 ? 3.849 -10.040 -2.936 1.00 95.81 259 THR A CA 1
ATOM 1967 C C . THR A 1 259 ? 3.536 -11.365 -2.256 1.00 95.81 259 THR A C 1
ATOM 1969 O O . THR A 1 259 ? 2.547 -11.481 -1.529 1.00 95.81 259 THR A O 1
ATOM 1972 N N . ASP A 1 260 ? 4.392 -12.364 -2.452 1.00 95.00 260 ASP A N 1
ATOM 1973 C CA . ASP A 1 260 ? 4.300 -13.627 -1.717 1.00 95.00 260 ASP A CA 1
ATOM 1974 C C . ASP A 1 260 ? 4.508 -13.382 -0.212 1.00 95.00 260 ASP A C 1
ATOM 1976 O O . ASP A 1 260 ? 5.521 -12.814 0.198 1.00 95.00 260 ASP A O 1
ATOM 1980 N N . ALA A 1 261 ? 3.535 -13.776 0.614 1.00 94.50 261 ALA A N 1
ATOM 1981 C CA . ALA A 1 261 ? 3.606 -13.636 2.068 1.00 94.50 261 ALA A CA 1
ATOM 1982 C C . ALA A 1 261 ? 4.501 -14.695 2.732 1.00 94.50 261 ALA A C 1
ATOM 1984 O O . ALA A 1 261 ? 4.895 -14.521 3.887 1.00 94.50 261 ALA A O 1
ATOM 1985 N N . GLY A 1 262 ? 4.796 -15.789 2.025 1.00 92.31 262 GLY A N 1
ATOM 1986 C CA . GLY A 1 262 ? 5.726 -16.827 2.451 1.00 92.31 262 GLY A CA 1
ATOM 1987 C C . GLY A 1 262 ? 7.185 -16.385 2.368 1.00 92.31 262 GLY A C 1
ATOM 1988 O O . GLY A 1 262 ? 8.030 -16.983 3.033 1.00 92.31 262 GLY A O 1
ATOM 1989 N N . GLU A 1 263 ? 7.476 -15.314 1.621 1.00 93.56 263 GLU A N 1
ATOM 1990 C CA . GLU A 1 263 ? 8.830 -14.807 1.456 1.00 93.56 263 GLU A CA 1
ATOM 1991 C C . GLU A 1 263 ? 9.100 -13.498 2.195 1.00 93.56 263 GLU A C 1
ATOM 1993 O O . GLU A 1 263 ? 8.383 -12.507 2.094 1.00 93.56 263 GLU A O 1
ATOM 1998 N N . THR A 1 264 ? 10.199 -13.492 2.950 1.00 92.31 264 THR A N 1
ATOM 1999 C CA . THR A 1 264 ? 10.592 -12.349 3.799 1.00 92.31 264 THR A CA 1
ATOM 2000 C C . THR A 1 264 ? 11.509 -11.358 3.087 1.00 92.31 264 THR A C 1
ATOM 2002 O O . THR A 1 264 ? 11.743 -10.267 3.603 1.00 92.31 264 THR A O 1
ATOM 2005 N N . ASN A 1 265 ? 12.033 -11.724 1.917 1.00 90.88 265 ASN A N 1
ATOM 2006 C CA . ASN A 1 265 ? 12.920 -10.903 1.101 1.00 90.88 265 ASN A CA 1
ATOM 2007 C C . ASN A 1 265 ? 12.201 -10.520 -0.197 1.00 90.88 265 ASN A C 1
ATOM 2009 O O . ASN A 1 265 ? 11.735 -11.396 -0.929 1.00 90.88 265 ASN A O 1
ATOM 2013 N N . LEU A 1 266 ? 12.134 -9.222 -0.502 1.00 89.62 266 LEU A N 1
ATOM 2014 C CA . LEU A 1 266 ? 11.345 -8.736 -1.637 1.00 89.62 266 LEU A CA 1
ATOM 2015 C C . LEU A 1 266 ? 11.910 -9.163 -2.992 1.00 89.62 266 LEU A C 1
ATOM 2017 O O . LEU A 1 266 ? 11.139 -9.343 -3.930 1.00 89.62 266 LEU A O 1
ATOM 2021 N N . ASP A 1 267 ? 13.219 -9.398 -3.091 1.00 87.12 267 ASP A N 1
ATOM 2022 C CA . ASP A 1 267 ? 13.834 -9.913 -4.319 1.00 87.12 267 ASP A CA 1
ATOM 2023 C C . ASP A 1 267 ? 13.371 -11.352 -4.611 1.00 87.12 267 ASP A C 1
ATOM 2025 O O . ASP A 1 267 ? 13.334 -11.769 -5.767 1.00 87.12 267 ASP A O 1
ATOM 2029 N N . LYS A 1 268 ? 12.950 -12.105 -3.587 1.00 89.25 268 LYS A N 1
ATOM 2030 C CA . LYS A 1 268 ? 12.399 -13.465 -3.725 1.00 89.25 268 LYS A CA 1
ATOM 2031 C C . LYS A 1 268 ? 10.875 -13.513 -3.729 1.00 89.25 268 LYS A C 1
ATOM 2033 O O . LYS A 1 268 ? 10.314 -14.429 -4.319 1.00 89.25 268 LYS A O 1
ATOM 2038 N N . ALA A 1 269 ? 10.211 -12.512 -3.153 1.00 90.19 269 ALA A N 1
ATOM 2039 C CA . ALA A 1 269 ? 8.756 -12.465 -2.997 1.00 90.19 269 ALA A CA 1
ATOM 2040 C C . ALA A 1 269 ? 7.972 -12.184 -4.295 1.00 90.19 269 ALA A C 1
ATOM 2042 O O . ALA A 1 269 ? 6.752 -12.015 -4.248 1.00 90.19 269 ALA A O 1
ATOM 2043 N N . ARG A 1 270 ? 8.668 -12.105 -5.443 1.00 88.81 270 ARG A N 1
ATOM 2044 C CA . ARG A 1 270 ? 8.113 -11.904 -6.797 1.00 88.81 270 ARG A CA 1
ATOM 2045 C C . ARG A 1 270 ? 7.012 -10.826 -6.849 1.00 88.81 270 ARG A C 1
ATOM 2047 O O . ARG A 1 270 ? 5.918 -11.105 -7.344 1.00 88.81 270 ARG A O 1
ATOM 2054 N N . PRO A 1 271 ? 7.272 -9.608 -6.336 1.00 92.44 271 PRO A N 1
ATOM 2055 C CA . PRO A 1 271 ? 6.295 -8.532 -6.296 1.00 92.44 271 PRO A CA 1
ATOM 2056 C C . PRO A 1 271 ? 5.695 -8.239 -7.675 1.00 92.44 271 PRO A C 1
ATOM 2058 O O . PRO A 1 271 ? 6.407 -8.088 -8.672 1.00 92.44 271 PRO A O 1
ATOM 2061 N N . ARG A 1 272 ? 4.372 -8.084 -7.702 1.00 94.06 272 ARG A N 1
ATOM 2062 C CA . ARG A 1 272 ? 3.628 -7.418 -8.773 1.00 94.06 272 ARG A CA 1
ATOM 2063 C C . ARG A 1 272 ? 3.176 -6.069 -8.268 1.00 94.06 272 ARG A C 1
ATOM 2065 O O . ARG A 1 272 ? 2.710 -5.969 -7.138 1.00 94.06 272 ARG A O 1
ATOM 2072 N N . CYS A 1 273 ? 3.326 -5.032 -9.075 1.00 95.62 273 CYS A N 1
ATOM 2073 C CA . CYS A 1 273 ? 2.895 -3.707 -8.682 1.00 95.62 273 CYS A CA 1
ATOM 2074 C C . CYS A 1 273 ? 2.513 -2.823 -9.856 1.00 95.62 273 CYS A C 1
ATOM 2076 O O . CYS A 1 273 ? 3.031 -2.941 -10.965 1.00 95.62 273 CYS A O 1
ATOM 2078 N N . PHE A 1 274 ? 1.607 -1.898 -9.587 1.00 95.88 274 PHE A N 1
ATOM 2079 C CA . PHE A 1 274 ? 1.164 -0.903 -10.547 1.00 95.88 274 PHE A CA 1
ATOM 2080 C C . PHE A 1 274 ? 0.915 0.420 -9.842 1.00 95.88 274 PHE A C 1
ATOM 2082 O O . PHE A 1 274 ? 0.672 0.487 -8.631 1.00 95.88 274 PHE A O 1
ATOM 2089 N N . ARG A 1 275 ? 1.019 1.489 -10.618 1.00 96.25 275 ARG A N 1
ATOM 2090 C CA . ARG A 1 275 ? 0.912 2.851 -10.123 1.00 96.25 275 ARG A CA 1
ATOM 2091 C C . ARG A 1 275 ? -0.530 3.181 -9.733 1.00 96.25 275 ARG A C 1
ATOM 2093 O O . ARG A 1 275 ? -1.453 2.952 -10.510 1.00 96.25 275 ARG A O 1
ATOM 2100 N N . GLY A 1 276 ? -0.703 3.739 -8.540 1.00 96.88 276 GLY A N 1
ATOM 2101 C CA . GLY A 1 276 ? -1.974 4.219 -7.999 1.00 96.88 276 GLY A CA 1
ATOM 2102 C C . GLY A 1 276 ? -1.986 5.741 -7.785 1.00 96.88 276 GLY A C 1
ATOM 2103 O O . GLY A 1 276 ? -0.948 6.395 -7.943 1.00 96.88 276 GLY A O 1
ATOM 2104 N N . PRO A 1 277 ? -3.149 6.326 -7.447 1.00 97.12 277 PRO A N 1
ATOM 2105 C CA . PRO A 1 277 ? -3.268 7.752 -7.162 1.00 97.12 277 PRO A CA 1
ATOM 2106 C C . PRO A 1 277 ? -2.329 8.176 -6.036 1.00 97.12 277 PRO A C 1
ATOM 2108 O O . PRO A 1 277 ? -2.081 7.392 -5.124 1.00 97.12 277 PRO A O 1
ATOM 2111 N N . GLY A 1 278 ? -1.800 9.399 -6.101 1.00 96.25 278 GLY A N 1
ATOM 2112 C CA . GLY A 1 278 ? -0.877 9.904 -5.081 1.00 96.25 278 GLY A CA 1
ATOM 2113 C C . GLY A 1 278 ? -1.469 9.887 -3.667 1.00 96.25 278 GLY A C 1
ATOM 2114 O O . GLY A 1 278 ? -2.683 9.948 -3.483 1.00 96.25 278 GLY A O 1
ATOM 2115 N N . MET A 1 279 ? -0.592 9.849 -2.663 1.00 96.94 279 MET A N 1
ATOM 2116 C CA . MET A 1 279 ? -0.958 9.881 -1.239 1.00 96.94 279 MET A CA 1
ATOM 2117 C C . MET A 1 279 ? -1.819 8.707 -0.748 1.00 96.94 279 MET A C 1
ATOM 2119 O O . MET A 1 279 ? -2.638 8.874 0.157 1.00 96.94 279 MET A O 1
ATOM 2123 N N . SER A 1 280 ? -1.628 7.517 -1.319 1.00 97.88 280 SER A N 1
ATOM 2124 C CA . SER A 1 280 ? -2.225 6.288 -0.791 1.00 97.88 280 SER A CA 1
ATOM 2125 C C . SER A 1 280 ? -1.724 5.985 0.626 1.00 97.88 280 SER A C 1
ATOM 2127 O O . SER A 1 280 ? -0.518 6.057 0.872 1.00 97.88 280 SER A O 1
ATOM 2129 N N . GLN A 1 281 ? -2.623 5.588 1.515 1.00 97.50 281 GLN A N 1
ATOM 2130 C CA . GLN A 1 281 ? -2.349 5.307 2.922 1.00 97.50 281 GLN A CA 1
ATOM 2131 C C . GLN A 1 281 ? -2.630 3.823 3.229 1.00 97.50 281 GLN A C 1
ATOM 2133 O O . GLN A 1 281 ? -2.204 2.969 2.455 1.00 97.50 281 GLN A O 1
ATOM 2138 N N . GLY A 1 282 ? -3.306 3.480 4.324 1.00 97.62 282 GLY A N 1
ATOM 2139 C CA . GLY A 1 282 ? -3.629 2.104 4.711 1.00 97.62 282 GLY A CA 1
ATOM 2140 C C . GLY A 1 282 ? -4.422 1.273 3.684 1.00 97.62 282 GLY A C 1
ATOM 2141 O O . GLY A 1 282 ? -5.154 1.789 2.836 1.00 97.62 282 GLY A O 1
ATOM 2142 N N . ILE A 1 283 ? -4.318 -0.053 3.825 1.00 98.62 283 ILE A N 1
ATOM 2143 C CA . ILE A 1 283 ? -5.110 -1.049 3.090 1.00 98.62 283 ILE A CA 1
ATOM 2144 C C . ILE A 1 283 ? -5.936 -1.856 4.096 1.00 98.62 283 ILE A C 1
ATOM 2146 O O . ILE A 1 283 ? -5.408 -2.301 5.111 1.00 98.62 283 ILE A O 1
ATOM 2150 N N . ALA A 1 284 ? -7.209 -2.106 3.792 1.00 98.19 284 ALA A N 1
ATOM 2151 C CA . ALA A 1 284 ? -8.051 -3.045 4.530 1.00 98.19 284 ALA A CA 1
ATOM 2152 C C . ALA A 1 284 ? -8.590 -4.135 3.599 1.00 98.19 284 ALA A C 1
ATOM 2154 O O . ALA A 1 284 ? -8.781 -3.905 2.406 1.00 98.19 284 ALA A O 1
ATOM 2155 N N . ILE A 1 285 ? -8.845 -5.325 4.142 1.00 97.44 285 ILE A N 1
ATOM 2156 C CA . ILE A 1 285 ? -9.297 -6.483 3.367 1.00 97.44 285 ILE A CA 1
ATOM 2157 C C . ILE A 1 285 ? -10.558 -7.082 3.989 1.00 97.44 285 ILE A C 1
ATOM 2159 O O . ILE A 1 285 ? -10.603 -7.358 5.185 1.00 97.44 285 ILE A O 1
ATOM 2163 N N . ASP A 1 286 ? -11.550 -7.344 3.139 1.00 96.12 286 ASP A N 1
ATOM 2164 C CA . ASP A 1 286 ? -12.657 -8.264 3.397 1.00 96.12 286 ASP A CA 1
ATOM 2165 C C . ASP A 1 286 ? -12.461 -9.488 2.494 1.00 96.12 286 ASP A C 1
ATOM 2167 O O . ASP A 1 286 ? -12.953 -9.549 1.363 1.00 96.12 286 ASP A O 1
ATOM 2171 N N . ALA A 1 287 ? -11.678 -10.452 2.985 1.00 93.38 287 ALA A N 1
ATOM 2172 C CA . ALA A 1 287 ? -11.305 -11.636 2.216 1.00 93.38 287 ALA A CA 1
ATOM 2173 C C . ALA A 1 287 ? -12.523 -12.503 1.870 1.00 93.38 287 ALA A C 1
ATOM 2175 O O . ALA A 1 287 ? -12.585 -13.057 0.776 1.00 93.38 287 ALA A O 1
ATOM 2176 N N . ALA A 1 288 ? -13.519 -12.559 2.761 1.00 92.56 288 ALA A N 1
ATOM 2177 C CA . ALA A 1 288 ? -14.729 -13.355 2.566 1.00 92.56 288 ALA A CA 1
ATOM 2178 C C . ALA A 1 288 ? -15.569 -12.868 1.376 1.00 92.56 288 ALA A C 1
ATOM 2180 O O . ALA A 1 288 ? -16.244 -13.670 0.737 1.00 92.56 288 ALA A O 1
ATOM 2181 N N . ARG A 1 289 ? -15.515 -11.567 1.060 1.00 94.69 289 ARG A N 1
ATOM 2182 C CA . ARG A 1 289 ? -16.206 -10.990 -0.105 1.00 94.69 289 ARG A CA 1
ATOM 2183 C C . ARG A 1 289 ? -15.270 -10.595 -1.238 1.00 94.69 289 ARG A C 1
ATOM 2185 O O . ARG A 1 289 ? -15.707 -9.901 -2.153 1.00 94.69 289 ARG A O 1
ATOM 2192 N N . ASN A 1 290 ? -14.008 -11.029 -1.191 1.00 96.44 290 ASN A N 1
ATOM 2193 C CA . ASN A 1 290 ? -13.009 -10.729 -2.212 1.00 96.44 290 ASN A CA 1
ATOM 2194 C C . ASN A 1 290 ? -12.815 -9.211 -2.415 1.00 96.44 290 ASN A C 1
ATOM 2196 O O . ASN A 1 290 ? -12.831 -8.745 -3.549 1.00 96.44 290 ASN A O 1
ATOM 2200 N N . ARG A 1 291 ? -12.680 -8.417 -1.337 1.00 97.25 291 ARG A N 1
ATOM 2201 C CA . ARG A 1 291 ? -12.552 -6.945 -1.426 1.00 97.25 291 ARG A CA 1
ATOM 2202 C C . ARG A 1 291 ? -11.290 -6.420 -0.756 1.00 97.25 291 ARG A C 1
ATOM 2204 O O . ARG A 1 291 ? -10.934 -6.840 0.345 1.00 97.25 291 ARG A O 1
ATOM 2211 N N . LEU A 1 292 ? -10.679 -5.439 -1.407 1.00 98.25 292 LEU A N 1
ATOM 2212 C CA . LEU A 1 292 ? -9.590 -4.614 -0.902 1.00 98.25 292 LEU A CA 1
ATOM 2213 C C . LEU A 1 292 ? -10.043 -3.159 -0.881 1.00 98.25 292 LEU A C 1
ATOM 2215 O O . LEU A 1 292 ? -10.570 -2.668 -1.876 1.00 98.25 292 LEU A O 1
ATOM 2219 N N . PHE A 1 293 ? -9.785 -2.468 0.222 1.00 98.44 293 PHE A N 1
ATOM 2220 C CA . PHE A 1 293 ? -10.020 -1.039 0.386 1.00 98.44 293 PHE A CA 1
ATOM 2221 C C . PHE A 1 293 ? -8.687 -0.320 0.559 1.00 98.44 293 PHE A C 1
ATOM 2223 O O . PHE A 1 293 ? -7.828 -0.794 1.297 1.00 98.44 293 PHE A O 1
ATOM 2230 N N . LEU A 1 294 ? -8.529 0.830 -0.086 1.00 98.50 294 LEU A N 1
ATOM 2231 C CA . LEU A 1 294 ? -7.340 1.674 0.006 1.00 98.50 294 LEU A CA 1
ATOM 2232 C C . LEU A 1 294 ? -7.779 3.102 0.307 1.00 98.50 294 LEU A C 1
ATOM 2234 O O . LEU A 1 294 ? -8.554 3.660 -0.469 1.00 98.50 294 LEU A O 1
ATOM 2238 N N . ASN A 1 295 ? -7.319 3.681 1.419 1.00 97.56 295 ASN A N 1
ATOM 2239 C CA . ASN A 1 295 ? -7.623 5.072 1.753 1.00 97.56 295 ASN A CA 1
ATOM 2240 C C . ASN A 1 295 ? -6.506 6.030 1.322 1.00 97.56 295 ASN A C 1
ATOM 2242 O O . ASN A 1 295 ? -5.400 5.620 0.963 1.00 97.56 295 ASN A O 1
ATOM 2246 N N . TYR A 1 296 ? -6.823 7.323 1.348 1.00 97.44 296 TYR A N 1
ATOM 2247 C CA . TYR A 1 296 ? -5.946 8.371 0.842 1.00 97.44 296 TYR A CA 1
ATOM 2248 C C . TYR A 1 296 ? -5.893 9.556 1.794 1.00 97.44 296 TYR A C 1
ATOM 2250 O O . TYR A 1 296 ? -6.915 10.041 2.279 1.00 97.44 296 TYR A O 1
ATOM 2258 N N . GLU A 1 297 ? -4.685 10.062 2.013 1.00 95.62 297 GLU A N 1
ATOM 2259 C CA . GLU A 1 297 ? -4.474 11.300 2.760 1.00 95.62 297 GLU A CA 1
ATOM 2260 C C . GLU A 1 297 ? -4.928 12.531 1.952 1.00 95.62 297 GLU A C 1
ATOM 2262 O O . GLU A 1 297 ? -5.360 13.535 2.526 1.00 95.62 297 GLU A O 1
ATOM 2267 N N . SER A 1 298 ? -4.896 12.438 0.617 1.00 95.31 298 SER A N 1
ATOM 2268 C CA . SER A 1 298 ? -5.206 13.541 -0.299 1.00 95.31 298 SER A CA 1
ATOM 2269 C C . SER A 1 298 ? -6.643 14.056 -0.235 1.00 95.31 298 SER A C 1
ATOM 2271 O O . SER A 1 298 ? -6.932 15.115 -0.783 1.00 95.31 298 SER A O 1
ATOM 2273 N N . GLY A 1 299 ? -7.555 13.345 0.430 1.00 92.56 299 GLY A N 1
ATOM 2274 C CA . GLY A 1 299 ? -8.913 13.828 0.671 1.00 92.56 299 GLY A CA 1
ATOM 2275 C C . GLY A 1 299 ? -9.014 14.930 1.723 1.00 92.56 299 GLY A C 1
ATOM 2276 O O . GLY A 1 299 ? -10.057 15.577 1.815 1.00 92.56 299 GLY A O 1
ATOM 2277 N N . SER A 1 300 ? -7.977 15.117 2.546 1.00 93.62 300 SER A N 1
ATOM 2278 C CA . SER A 1 300 ? -8.006 16.097 3.634 1.00 93.62 300 SER A CA 1
ATOM 2279 C C . SER A 1 300 ? -8.042 17.541 3.130 1.00 93.62 300 SER A C 1
ATOM 2281 O O . SER A 1 300 ? -7.544 17.845 2.047 1.00 93.62 300 SER A O 1
ATOM 2283 N N . HIS A 1 301 ? -8.546 18.451 3.969 1.00 89.88 301 HIS A N 1
ATOM 2284 C CA . HIS A 1 301 ? -8.560 19.896 3.699 1.00 89.88 301 HIS A CA 1
ATOM 2285 C C . HIS A 1 301 ? -7.187 20.489 3.325 1.00 89.88 301 HIS A C 1
ATOM 2287 O O . HIS A 1 301 ? -7.122 21.537 2.696 1.00 89.88 301 HIS A O 1
ATOM 2293 N N . LYS A 1 302 ? -6.076 19.841 3.704 1.00 90.62 302 LYS A N 1
ATOM 2294 C CA . LYS A 1 302 ? -4.718 20.318 3.394 1.00 90.62 302 LYS A CA 1
ATOM 2295 C C . LYS A 1 302 ? -4.334 20.165 1.930 1.00 90.62 302 LYS A C 1
ATOM 2297 O O . LYS A 1 302 ? -3.374 20.788 1.489 1.00 90.62 302 LYS A O 1
ATOM 2302 N N . PHE A 1 303 ? -5.014 19.271 1.222 1.00 92.50 303 PHE A N 1
ATOM 2303 C CA . PHE A 1 303 ? -4.643 18.850 -0.125 1.00 92.50 303 PHE A CA 1
ATOM 2304 C C . PHE A 1 303 ? -5.816 18.939 -1.099 1.00 92.50 303 PHE A C 1
ATOM 2306 O O . PHE A 1 303 ? -5.707 18.447 -2.222 1.00 92.50 303 PHE A O 1
ATOM 2313 N N . ASP A 1 304 ? -6.936 19.517 -0.665 1.00 87.81 304 ASP A N 1
ATOM 2314 C CA . ASP A 1 304 ? -8.120 19.643 -1.495 1.00 87.81 304 ASP A CA 1
ATOM 2315 C C . ASP A 1 304 ? -7.973 20.754 -2.545 1.00 87.81 304 ASP A C 1
ATOM 2317 O O . ASP A 1 304 ? -6.961 21.444 -2.629 1.00 87.81 304 ASP A O 1
ATOM 2321 N N . ASP A 1 305 ? -9.013 20.919 -3.356 1.00 84.31 305 ASP A N 1
ATOM 2322 C CA . ASP A 1 305 ? -9.090 21.849 -4.480 1.00 84.31 305 ASP A CA 1
ATOM 2323 C C . ASP A 1 305 ? -9.002 23.329 -4.073 1.00 84.31 305 ASP A C 1
ATOM 2325 O O . ASP A 1 305 ? -8.848 24.195 -4.931 1.00 84.31 305 ASP A O 1
ATOM 2329 N N . ARG A 1 306 ? -9.103 23.628 -2.775 1.00 84.81 306 ARG A N 1
ATOM 2330 C CA . ARG A 1 306 ? -9.018 24.980 -2.213 1.00 84.81 306 ARG A CA 1
ATOM 2331 C C . ARG A 1 306 ? -7.691 25.231 -1.506 1.00 84.81 306 ARG A C 1
ATOM 2333 O O . ARG A 1 306 ? -7.432 26.365 -1.105 1.00 84.81 306 ARG A O 1
ATOM 2340 N N . ALA A 1 307 ? -6.863 24.203 -1.330 1.00 82.69 307 ALA A N 1
ATOM 2341 C CA . ALA A 1 307 ? -5.524 24.363 -0.796 1.00 82.69 307 ALA A CA 1
ATOM 2342 C C . ALA A 1 307 ? -4.653 25.155 -1.783 1.00 82.69 307 ALA A C 1
ATOM 2344 O O . ALA A 1 307 ? -4.771 25.002 -2.996 1.00 82.69 307 ALA A O 1
ATOM 2345 N N . GLY A 1 308 ? -3.721 25.962 -1.268 1.00 85.06 308 GLY A N 1
ATOM 2346 C CA . GLY A 1 308 ? -2.742 26.664 -2.112 1.00 85.06 308 GLY A CA 1
ATOM 2347 C C . GLY A 1 308 ? -1.776 25.727 -2.855 1.00 85.06 308 GLY A C 1
ATOM 2348 O O . GLY A 1 308 ? -1.072 26.166 -3.756 1.00 85.06 308 GLY A O 1
ATOM 2349 N N . ASP A 1 309 ? -1.747 24.447 -2.478 1.00 88.00 309 ASP A N 1
ATOM 2350 C CA . ASP A 1 309 ? -0.925 23.396 -3.081 1.00 88.00 309 ASP A CA 1
ATOM 2351 C C . ASP A 1 309 ? -1.703 22.057 -3.050 1.00 88.00 309 ASP A C 1
ATOM 2353 O O . ASP A 1 309 ? -1.485 21.218 -2.163 1.00 88.00 309 ASP A O 1
ATOM 2357 N N . PRO A 1 310 ? -2.694 21.880 -3.946 1.00 92.56 310 PRO A N 1
ATOM 2358 C CA . PRO A 1 310 ? -3.567 20.709 -3.961 1.00 92.56 310 PRO A CA 1
ATOM 2359 C C . PRO A 1 310 ? -2.794 19.428 -4.300 1.00 92.56 310 PRO A C 1
ATOM 2361 O O . PRO A 1 310 ? -1.764 19.447 -4.973 1.00 92.56 310 PRO A O 1
ATOM 2364 N N . ALA A 1 311 ? -3.305 18.273 -3.870 1.00 95.00 311 ALA A N 1
ATOM 2365 C CA . ALA A 1 311 ? -2.752 16.999 -4.318 1.00 95.00 311 ALA A CA 1
ATOM 2366 C C . ALA A 1 311 ? -3.045 16.748 -5.801 1.00 95.00 311 ALA A C 1
ATOM 2368 O O . ALA A 1 311 ? -4.114 17.088 -6.311 1.00 95.00 311 ALA A O 1
ATOM 2369 N N . ARG A 1 312 ? -2.132 16.024 -6.469 1.00 94.38 312 ARG A N 1
ATOM 2370 C CA . ARG A 1 312 ? -2.328 15.563 -7.855 1.00 94.38 312 ARG A CA 1
ATOM 2371 C C . ARG A 1 312 ? -3.643 14.800 -8.024 1.00 94.38 312 ARG A C 1
ATOM 2373 O O . ARG A 1 312 ? -4.305 14.950 -9.045 1.00 94.38 312 ARG A O 1
ATOM 2380 N N . ASN A 1 313 ? -3.999 13.970 -7.044 1.00 95.69 313 ASN A N 1
ATOM 2381 C CA . ASN A 1 313 ? -5.256 13.233 -7.010 1.00 95.69 313 ASN A CA 1
ATOM 2382 C C . ASN A 1 313 ? -5.970 13.499 -5.687 1.00 95.69 313 ASN A C 1
ATOM 2384 O O . ASN A 1 313 ? -5.391 13.217 -4.643 1.00 95.69 313 ASN A O 1
ATOM 2388 N N . ILE A 1 314 ? -7.211 13.992 -5.718 1.00 95.25 314 ILE A N 1
ATOM 2389 C CA . ILE A 1 314 ? -7.993 14.299 -4.506 1.00 95.25 314 ILE A CA 1
ATOM 2390 C C . ILE A 1 314 ? -9.025 13.192 -4.307 1.00 95.25 314 ILE A C 1
ATOM 2392 O O . ILE A 1 314 ? -9.960 13.067 -5.100 1.00 95.25 314 ILE A O 1
ATOM 2396 N N . ILE A 1 315 ? -8.854 12.391 -3.253 1.00 95.75 315 ILE A N 1
ATOM 2397 C CA . ILE A 1 315 ? -9.698 11.223 -2.973 1.00 95.75 315 ILE A CA 1
ATOM 2398 C C . ILE A 1 315 ? -10.209 11.292 -1.538 1.00 95.75 315 ILE A C 1
ATOM 2400 O O . ILE A 1 315 ? -9.454 11.142 -0.579 1.00 95.75 315 ILE A O 1
ATOM 2404 N N . ARG A 1 316 ? -11.516 11.509 -1.381 1.00 92.50 316 ARG A N 1
ATOM 2405 C CA . ARG A 1 316 ? -12.166 11.692 -0.078 1.00 92.50 316 ARG A CA 1
ATOM 2406 C C . ARG A 1 316 ? -12.725 10.367 0.432 1.00 92.50 316 ARG A C 1
ATOM 2408 O O . ARG A 1 316 ? -13.912 10.115 0.301 1.00 92.50 316 ARG A O 1
ATOM 2415 N N . GLY A 1 317 ? -11.883 9.519 1.018 1.00 91.94 317 GLY A N 1
ATOM 2416 C CA . GLY A 1 317 ? -12.309 8.238 1.597 1.00 91.94 317 GLY A CA 1
ATOM 2417 C C . GLY A 1 317 ? -11.468 7.074 1.096 1.00 91.94 317 GLY A C 1
ATOM 2418 O O . GLY A 1 317 ? -10.238 7.130 1.180 1.00 91.94 317 GLY A O 1
ATOM 2419 N N . ALA A 1 318 ? -12.128 6.023 0.612 1.00 96.38 318 ALA A N 1
ATOM 2420 C CA . ALA A 1 318 ? -11.474 4.822 0.115 1.00 96.38 318 ALA A CA 1
ATOM 2421 C C . ALA A 1 318 ? -11.870 4.490 -1.326 1.00 96.38 318 ALA A C 1
ATOM 2423 O O . ALA A 1 318 ? -13.008 4.689 -1.745 1.00 96.38 318 ALA A O 1
ATOM 2424 N N . HIS A 1 319 ? -10.930 3.912 -2.062 1.00 97.88 319 HIS A N 1
ATOM 2425 C CA . HIS A 1 319 ? -11.223 3.167 -3.280 1.00 97.88 319 HIS A CA 1
ATOM 2426 C C . HIS A 1 319 ? -11.313 1.680 -2.954 1.00 97.88 319 HIS A C 1
ATOM 2428 O O . HIS A 1 319 ? -10.706 1.208 -1.989 1.00 97.88 319 HIS A O 1
ATOM 2434 N N . ILE A 1 320 ? -12.059 0.944 -3.771 1.00 97.69 320 ILE A N 1
ATOM 2435 C CA . ILE A 1 320 ? -12.278 -0.488 -3.600 1.00 97.69 320 ILE A CA 1
ATOM 2436 C C . ILE A 1 320 ? -11.896 -1.253 -4.867 1.00 97.69 320 ILE A C 1
ATOM 2438 O O . ILE A 1 320 ? -12.204 -0.818 -5.975 1.00 97.69 320 ILE A O 1
ATOM 2442 N N . ALA A 1 321 ? -11.259 -2.406 -4.698 1.00 98.00 321 ALA A N 1
ATOM 2443 C CA . ALA A 1 321 ? -10.958 -3.366 -5.758 1.00 98.00 321 ALA A CA 1
ATOM 2444 C C . ALA A 1 321 ? -11.336 -4.780 -5.313 1.00 98.00 321 ALA A C 1
ATOM 2446 O O . ALA A 1 321 ? -11.495 -5.040 -4.114 1.00 98.00 321 ALA A O 1
ATOM 2447 N N . LYS A 1 322 ? -11.444 -5.713 -6.264 1.00 97.88 322 LYS A N 1
ATOM 2448 C CA . LYS A 1 322 ? -11.433 -7.133 -5.907 1.00 97.88 322 LYS A CA 1
ATOM 2449 C C . LYS A 1 322 ? -10.008 -7.586 -5.598 1.00 97.88 322 LYS A C 1
ATOM 2451 O O . LYS A 1 322 ? -9.070 -7.095 -6.225 1.00 97.88 322 LYS A O 1
ATOM 2456 N N . LEU A 1 323 ? -9.818 -8.534 -4.676 1.00 96.44 323 LEU A N 1
ATOM 2457 C CA . LEU A 1 323 ? -8.464 -9.039 -4.385 1.00 96.44 323 LEU A CA 1
ATOM 2458 C C . LEU A 1 323 ? -7.860 -9.710 -5.620 1.00 96.44 323 LEU A C 1
ATOM 2460 O O . LEU A 1 323 ? -6.706 -9.449 -5.951 1.00 96.44 323 LEU A O 1
ATOM 2464 N N . GLU A 1 324 ? -8.656 -10.512 -6.328 1.00 95.00 324 GLU A N 1
ATOM 2465 C CA . GLU A 1 324 ? -8.238 -11.195 -7.560 1.00 95.00 324 GLU A CA 1
ATOM 2466 C C . GLU A 1 324 ? -7.778 -10.231 -8.660 1.00 95.00 324 GLU A C 1
ATOM 2468 O O . GLU A 1 324 ? -6.838 -10.528 -9.393 1.00 95.00 324 GLU A O 1
ATOM 2473 N N . ASP A 1 325 ? -8.374 -9.042 -8.750 1.00 94.69 325 ASP A N 1
ATOM 2474 C CA . ASP A 1 325 ? -7.985 -8.038 -9.740 1.00 94.69 325 ASP A CA 1
ATOM 2475 C C . ASP A 1 325 ? -6.584 -7.487 -9.442 1.00 94.69 325 ASP A C 1
ATOM 2477 O O . ASP A 1 325 ? -5.805 -7.215 -10.359 1.00 94.69 325 ASP A O 1
ATOM 2481 N N . VAL A 1 326 ? -6.237 -7.356 -8.158 1.00 94.25 326 VAL A N 1
ATOM 2482 C CA . VAL A 1 326 ? -4.925 -6.875 -7.705 1.00 94.25 326 VAL A CA 1
ATOM 2483 C C . VAL A 1 326 ? -3.858 -7.973 -7.795 1.00 94.25 326 VAL A C 1
ATOM 2485 O O . VAL A 1 326 ? -2.699 -7.664 -8.065 1.00 94.25 326 VAL A O 1
ATOM 2488 N N . THR A 1 327 ? -4.219 -9.247 -7.613 1.00 91.62 327 THR A N 1
ATOM 2489 C CA . THR A 1 327 ? -3.263 -10.372 -7.664 1.00 91.62 327 THR A CA 1
ATOM 2490 C C . THR A 1 327 ? -3.062 -10.962 -9.058 1.00 91.62 327 THR A C 1
ATOM 2492 O O . THR A 1 327 ? -1.984 -11.476 -9.343 1.00 91.62 327 THR A O 1
ATOM 2495 N N . SER A 1 328 ? -4.044 -10.855 -9.957 1.00 88.94 328 SER A N 1
ATOM 2496 C CA . SER A 1 328 ? -3.984 -11.395 -11.329 1.00 88.94 328 SER A CA 1
ATOM 2497 C C . SER A 1 328 ? -3.138 -10.564 -12.302 1.00 88.94 328 SER A C 1
ATOM 2499 O O . SER A 1 328 ? -3.164 -10.792 -13.513 1.00 88.94 328 SER A O 1
ATOM 2501 N N . VAL A 1 329 ? -2.390 -9.574 -11.810 1.00 88.06 329 VAL A N 1
ATOM 2502 C CA . VAL A 1 329 ? -1.616 -8.689 -12.678 1.00 88.06 329 VAL A CA 1
ATOM 2503 C C . VAL A 1 329 ? -0.422 -9.452 -13.267 1.00 88.06 329 VAL A C 1
ATOM 2505 O O . VAL A 1 329 ? 0.435 -9.929 -12.516 1.00 88.06 329 VAL A O 1
ATOM 2508 N N . PRO A 1 330 ? -0.328 -9.568 -14.605 1.00 89.75 330 PRO A N 1
ATOM 2509 C CA . PRO A 1 330 ? 0.752 -10.307 -15.235 1.00 89.75 330 PRO A CA 1
ATOM 2510 C C . PRO A 1 330 ? 2.084 -9.583 -15.024 1.00 89.75 330 PRO A C 1
ATOM 2512 O O . PRO A 1 330 ? 2.136 -8.370 -14.834 1.00 89.75 330 PRO A O 1
ATOM 2515 N N . GLY A 1 331 ? 3.180 -10.326 -15.078 1.00 91.19 331 GLY A N 1
ATOM 2516 C CA . GLY A 1 331 ? 4.526 -9.788 -14.939 1.00 91.19 331 GLY A CA 1
ATOM 2517 C C . GLY A 1 331 ? 5.558 -10.899 -15.052 1.00 91.19 331 GLY A C 1
ATOM 2518 O O . GLY A 1 331 ? 5.204 -12.067 -15.207 1.00 91.19 331 GLY A O 1
ATOM 2519 N N . GLY A 1 332 ? 6.832 -10.552 -14.926 1.00 92.25 332 GLY A N 1
ATOM 2520 C CA . GLY A 1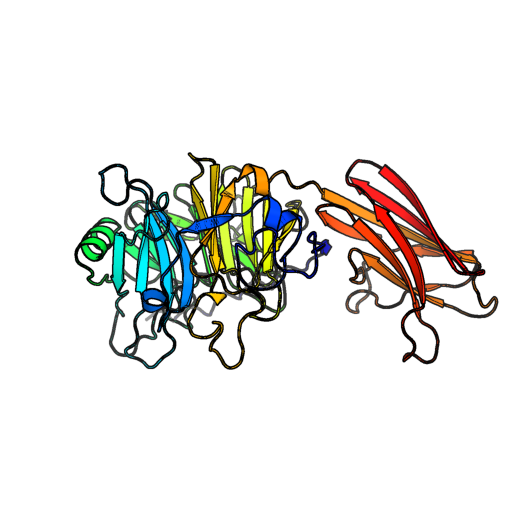 332 ? 7.920 -11.524 -14.985 1.00 92.25 332 GLY A CA 1
ATOM 2521 C C . GLY A 1 332 ? 9.146 -11.077 -14.209 1.00 92.25 332 GLY A C 1
ATOM 2522 O O . GLY A 1 332 ? 9.139 -10.047 -13.528 1.00 92.25 332 GLY A O 1
ATOM 2523 N N . THR A 1 333 ? 10.189 -11.885 -14.312 1.00 92.44 333 THR A N 1
ATOM 2524 C CA . THR A 1 333 ? 11.559 -11.511 -13.977 1.00 92.44 333 THR A CA 1
ATOM 2525 C C . THR A 1 333 ? 12.342 -11.424 -15.277 1.00 92.44 333 THR A C 1
ATOM 2527 O O . THR A 1 333 ? 12.395 -12.391 -16.028 1.00 92.44 333 THR A O 1
ATOM 2530 N N . LEU A 1 334 ? 12.929 -10.265 -15.548 1.00 93.06 334 LEU A N 1
ATOM 2531 C CA . LEU A 1 334 ? 13.832 -10.009 -16.658 1.00 93.06 334 LEU A CA 1
ATOM 2532 C C . LEU A 1 334 ? 15.271 -10.083 -16.147 1.00 93.06 334 LEU A C 1
ATOM 2534 O O . LEU A 1 334 ? 15.669 -9.295 -15.288 1.00 93.06 334 LEU A O 1
ATOM 2538 N N . LYS A 1 335 ? 16.055 -11.002 -16.699 1.00 92.44 335 LYS A N 1
ATOM 2539 C CA . LYS A 1 335 ? 17.507 -11.044 -16.537 1.00 92.44 335 LYS A CA 1
ATOM 2540 C C . LYS A 1 335 ? 18.156 -10.482 -17.792 1.00 92.44 335 LYS A C 1
ATOM 2542 O O . LYS A 1 335 ? 17.884 -10.954 -18.897 1.00 92.44 335 LYS A O 1
ATOM 2547 N N . LEU A 1 336 ? 19.017 -9.490 -17.616 1.00 91.56 336 LEU A N 1
ATOM 2548 C CA . LEU A 1 336 ? 19.823 -8.909 -18.684 1.00 91.56 336 LEU A CA 1
ATOM 2549 C C . LEU A 1 336 ? 21.232 -9.490 -18.623 1.00 91.56 336 LEU A C 1
ATOM 2551 O O . LEU A 1 336 ? 21.893 -9.420 -17.586 1.00 91.56 336 LEU A O 1
ATOM 2555 N N . GLY A 1 337 ? 21.671 -10.072 -19.736 1.00 91.56 337 GLY A N 1
ATOM 2556 C CA . GLY A 1 337 ? 22.960 -10.744 -19.845 1.00 91.56 337 GLY A CA 1
ATOM 2557 C C . GLY A 1 337 ? 24.060 -9.793 -20.301 1.00 91.56 337 GLY A C 1
ATOM 2558 O O . GLY A 1 337 ? 24.638 -9.058 -19.504 1.00 91.56 337 GLY A O 1
ATOM 2559 N N . THR A 1 338 ? 24.363 -9.826 -21.595 1.00 91.50 338 THR A N 1
ATOM 2560 C CA . THR A 1 338 ? 25.518 -9.155 -22.198 1.00 91.50 338 THR A CA 1
ATOM 2561 C C . THR A 1 338 ? 25.057 -8.141 -23.229 1.00 91.50 338 THR A C 1
ATOM 2563 O O . THR A 1 338 ? 24.281 -8.475 -24.126 1.00 91.50 338 THR A O 1
ATOM 2566 N N . LEU A 1 339 ? 25.589 -6.925 -23.131 1.00 91.62 339 LEU A N 1
ATOM 2567 C CA . LEU A 1 339 ? 25.467 -5.889 -24.147 1.00 91.62 339 LEU A CA 1
ATOM 2568 C C . LEU A 1 339 ? 26.673 -5.945 -25.088 1.00 91.62 339 LEU A C 1
ATOM 2570 O O . LEU A 1 339 ? 27.818 -5.962 -24.639 1.00 91.62 339 LEU A O 1
ATOM 2574 N N . GLN A 1 340 ? 26.423 -5.962 -26.393 1.00 93.00 340 GLN A N 1
ATOM 2575 C CA . GLN A 1 340 ? 27.436 -5.924 -27.440 1.00 93.00 340 GLN A CA 1
ATOM 2576 C C . GLN A 1 340 ? 27.234 -4.704 -28.331 1.00 93.00 340 GLN A C 1
ATOM 2578 O O . GLN A 1 340 ? 26.167 -4.547 -28.919 1.00 93.00 340 GLN A O 1
ATOM 2583 N N . ALA A 1 341 ? 28.291 -3.922 -28.521 1.00 90.25 341 ALA A N 1
ATOM 2584 C CA . ALA A 1 341 ? 28.353 -2.884 -29.541 1.00 90.25 341 ALA A CA 1
ATOM 2585 C C . ALA A 1 341 ? 28.775 -3.521 -30.876 1.00 90.25 341 ALA A C 1
ATOM 2587 O O . ALA A 1 341 ? 29.938 -3.881 -31.057 1.00 90.25 341 ALA A O 1
ATOM 2588 N N . LYS A 1 342 ? 27.840 -3.753 -31.804 1.00 89.88 342 LYS A N 1
ATOM 2589 C CA . LYS A 1 342 ? 28.147 -4.360 -33.114 1.00 89.88 342 LYS A CA 1
ATOM 2590 C C . LYS A 1 342 ? 28.745 -3.347 -34.080 1.00 89.88 342 LYS A C 1
ATOM 2592 O O . LYS A 1 342 ? 29.706 -3.678 -34.769 1.00 89.88 342 LYS A O 1
ATOM 2597 N N . LYS A 1 343 ? 28.174 -2.148 -34.121 1.00 85.94 343 LYS A N 1
ATOM 2598 C CA . LYS A 1 343 ? 28.629 -1.021 -34.937 1.00 85.94 343 LYS A CA 1
ATOM 2599 C C . LYS A 1 343 ? 28.434 0.258 -34.139 1.00 85.94 343 LYS A C 1
ATOM 2601 O O . LYS A 1 343 ? 27.417 0.359 -33.458 1.00 85.94 343 LYS A O 1
ATOM 2606 N N . LEU A 1 344 ? 29.384 1.180 -34.237 1.00 80.69 344 LEU A N 1
ATOM 2607 C CA . LEU A 1 344 ? 29.254 2.527 -33.681 1.00 80.69 344 LEU A CA 1
ATOM 2608 C C . LEU A 1 344 ? 29.014 3.537 -34.805 1.00 80.69 344 LEU A C 1
ATOM 2610 O O . LEU A 1 344 ? 29.308 3.265 -35.973 1.00 80.69 344 LEU A O 1
ATOM 2614 N N . THR A 1 345 ? 28.456 4.690 -34.455 1.00 72.44 345 THR A N 1
ATOM 2615 C CA . THR A 1 345 ? 28.387 5.877 -35.323 1.00 72.44 345 THR A CA 1
ATOM 2616 C C . THR A 1 345 ? 2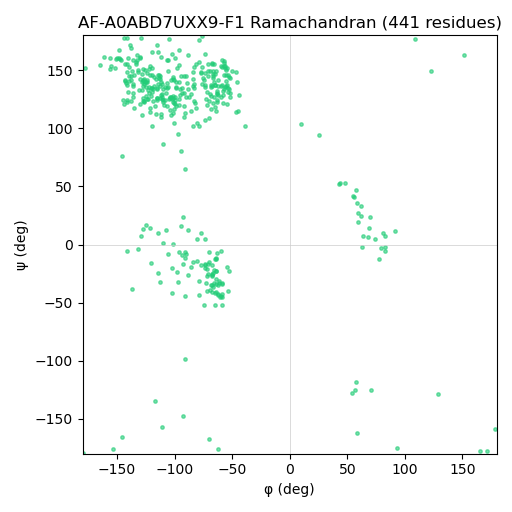9.789 6.424 -35.611 1.00 72.44 345 THR A C 1
ATOM 2618 O O . THR A 1 345 ? 30.095 6.677 -36.778 1.00 72.44 345 THR A O 1
ATOM 2621 N N . ASP A 1 346 ? 30.654 6.469 -34.590 1.00 71.62 346 ASP A N 1
ATOM 2622 C CA . ASP A 1 346 ? 32.051 6.916 -34.659 1.00 71.62 346 ASP A CA 1
ATOM 2623 C C . ASP A 1 346 ? 33.016 5.731 -34.440 1.00 71.62 346 ASP A C 1
ATOM 2625 O O . ASP A 1 346 ? 33.121 5.177 -33.348 1.00 71.62 346 ASP A O 1
ATOM 2629 N N . THR A 1 347 ? 33.767 5.325 -35.469 1.00 58.44 347 THR A N 1
ATOM 2630 C CA . THR A 1 347 ? 34.589 4.094 -35.434 1.00 58.44 347 THR A CA 1
ATOM 2631 C C . THR A 1 347 ? 35.785 4.127 -34.476 1.00 58.44 347 THR A C 1
ATOM 2633 O O . THR A 1 347 ? 36.285 3.061 -34.114 1.00 58.44 347 THR A O 1
ATOM 2636 N N . ASP A 1 348 ? 36.208 5.316 -34.035 1.00 58.78 348 ASP A N 1
ATOM 2637 C CA . ASP A 1 348 ? 37.427 5.517 -33.237 1.00 58.78 348 ASP A CA 1
ATOM 2638 C C . ASP A 1 348 ? 37.153 5.907 -31.772 1.00 58.78 348 ASP A C 1
ATOM 2640 O O . ASP A 1 348 ? 38.092 6.127 -31.002 1.00 58.78 348 ASP A O 1
ATOM 2644 N N . LYS A 1 349 ? 35.878 5.990 -31.363 1.00 68.94 349 LYS A N 1
ATOM 2645 C CA . LYS A 1 349 ? 35.475 6.421 -30.016 1.00 68.94 349 LYS A CA 1
ATOM 2646 C C . LYS A 1 349 ? 34.799 5.306 -29.217 1.00 68.94 349 LYS A C 1
ATOM 2648 O O . LYS A 1 349 ? 34.498 4.220 -29.705 1.00 68.94 349 LYS A O 1
ATOM 2653 N N . GLU A 1 350 ? 34.692 5.563 -27.922 1.00 77.69 350 GLU A N 1
ATOM 2654 C CA . GLU A 1 350 ? 33.992 4.731 -26.955 1.00 77.69 350 GLU A CA 1
ATOM 2655 C C . GLU A 1 350 ? 32.669 5.410 -26.624 1.00 77.69 350 GLU A C 1
ATOM 2657 O O . GLU A 1 350 ? 32.681 6.579 -26.237 1.00 77.69 350 GLU A O 1
ATOM 2662 N N . ASP A 1 351 ? 31.566 4.679 -26.744 1.00 76.88 351 ASP A N 1
ATOM 2663 C CA . ASP A 1 351 ? 30.243 5.238 -26.479 1.00 76.88 351 ASP A CA 1
ATOM 2664 C C . ASP A 1 351 ? 29.875 5.041 -25.015 1.00 76.88 351 ASP A C 1
ATOM 2666 O O . ASP A 1 351 ? 30.186 4.014 -24.395 1.00 76.88 351 ASP A O 1
ATOM 2670 N N . GLU A 1 352 ? 29.158 6.017 -24.468 1.00 83.94 352 GLU A N 1
ATOM 2671 C CA . GLU A 1 352 ? 28.582 5.950 -23.133 1.00 83.94 352 GLU A CA 1
ATOM 2672 C C . GLU A 1 352 ? 27.117 5.523 -23.217 1.00 83.94 352 GLU A C 1
ATOM 2674 O O . GLU A 1 352 ? 26.210 6.335 -23.399 1.00 83.94 352 GLU A O 1
ATOM 2679 N N . ILE A 1 353 ? 26.881 4.221 -23.051 1.00 84.81 353 ILE A N 1
ATOM 2680 C CA . ILE A 1 353 ? 25.556 3.622 -23.209 1.00 84.81 353 ILE A CA 1
ATOM 2681 C C . ILE A 1 353 ? 24.818 3.530 -21.881 1.00 84.81 353 ILE A C 1
ATOM 2683 O O . ILE A 1 353 ? 25.350 3.046 -20.883 1.00 84.81 353 ILE A O 1
ATOM 2687 N N . VAL A 1 354 ? 23.548 3.910 -21.873 1.00 86.38 354 VAL A N 1
ATOM 2688 C CA . VAL A 1 354 ? 22.644 3.696 -20.744 1.00 86.38 354 VAL A CA 1
ATOM 2689 C C . VAL A 1 354 ? 21.620 2.646 -21.135 1.00 86.38 354 VAL A C 1
ATOM 2691 O O . VAL A 1 354 ? 20.904 2.799 -22.122 1.00 86.38 354 VAL A O 1
ATOM 2694 N N . VAL A 1 355 ? 21.527 1.583 -20.338 1.00 86.88 355 VAL A N 1
ATOM 2695 C CA . VAL A 1 355 ? 20.425 0.622 -20.435 1.00 86.88 355 VAL A CA 1
ATOM 2696 C C . VAL A 1 355 ? 19.434 0.930 -19.322 1.00 86.88 355 VAL A C 1
ATOM 2698 O O . VAL A 1 355 ? 19.801 1.023 -18.148 1.00 86.88 355 VAL A O 1
ATOM 2701 N N . SER A 1 356 ? 18.165 1.090 -19.681 1.00 86.38 356 SER A N 1
ATOM 2702 C CA . SER A 1 356 ? 17.089 1.334 -18.723 1.00 86.38 356 SER A CA 1
ATOM 2703 C C . SER A 1 356 ? 15.946 0.351 -18.920 1.00 86.38 356 SER A C 1
ATOM 2705 O O . SER A 1 356 ? 15.708 -0.135 -20.023 1.00 86.38 356 SER A O 1
ATOM 2707 N N . VAL A 1 357 ? 15.240 0.061 -17.829 1.00 85.25 357 VAL A N 1
ATOM 2708 C CA . VAL A 1 357 ? 13.995 -0.711 -17.854 1.00 85.25 357 VAL A CA 1
ATOM 2709 C C . VAL A 1 357 ? 12.916 0.128 -17.191 1.00 85.25 357 VAL A C 1
ATOM 2711 O O . VAL A 1 357 ? 13.116 0.587 -16.059 1.00 85.25 357 VAL A O 1
ATOM 2714 N N . GLU A 1 358 ? 11.805 0.346 -17.897 1.00 79.25 358 GLU A N 1
ATOM 2715 C CA . GLU A 1 358 ? 10.729 1.265 -17.490 1.00 79.25 358 GLU A CA 1
ATOM 2716 C C . GLU A 1 358 ? 11.250 2.689 -17.217 1.00 79.25 358 GLU A C 1
ATOM 2718 O O . GLU A 1 358 ? 10.912 3.328 -16.221 1.00 79.25 358 GLU A O 1
ATOM 2723 N N . GLY A 1 359 ? 12.159 3.165 -18.077 1.00 71.12 359 GLY A N 1
ATOM 2724 C CA . GLY A 1 359 ? 12.693 4.531 -18.034 1.00 71.12 359 GLY A CA 1
ATOM 2725 C C . GLY A 1 359 ? 13.698 4.813 -16.914 1.00 71.12 359 GLY A C 1
ATOM 2726 O O . GLY A 1 359 ? 14.140 5.949 -16.771 1.00 71.12 359 GLY A O 1
ATOM 2727 N N . ALA A 1 360 ? 14.092 3.809 -16.127 1.00 73.75 360 ALA A N 1
ATOM 2728 C CA . ALA A 1 360 ? 15.073 3.989 -15.064 1.00 73.75 360 ALA A CA 1
ATOM 2729 C C . ALA A 1 360 ? 16.309 3.086 -15.260 1.00 73.75 360 ALA A C 1
ATOM 2731 O O . ALA A 1 360 ? 16.145 1.895 -15.564 1.00 73.75 360 ALA A O 1
ATOM 2732 N N . PRO A 1 361 ? 17.535 3.628 -15.085 1.00 75.75 361 PRO A N 1
ATOM 2733 C CA . PRO A 1 361 ? 18.775 2.889 -15.306 1.00 75.75 361 PRO A CA 1
ATOM 2734 C C . PRO A 1 361 ? 18.844 1.605 -14.485 1.00 75.75 361 PRO A C 1
ATOM 2736 O O . PRO A 1 361 ? 18.333 1.540 -13.359 1.00 75.75 361 PRO A O 1
ATOM 2739 N N . ILE A 1 362 ? 19.472 0.583 -15.056 1.00 75.88 362 ILE A N 1
ATOM 2740 C CA . ILE A 1 362 ? 19.730 -0.681 -14.365 1.00 75.88 362 ILE A CA 1
ATOM 2741 C C . ILE A 1 362 ? 21.007 -0.595 -13.525 1.00 75.88 362 ILE A C 1
ATOM 2743 O O . ILE A 1 362 ? 21.953 0.111 -13.865 1.00 75.88 362 ILE A O 1
ATOM 2747 N N . CYS A 1 363 ? 21.037 -1.328 -12.415 1.00 66.69 363 CYS A N 1
ATOM 2748 C CA . CYS A 1 363 ? 22.198 -1.389 -11.533 1.00 66.69 363 CYS A CA 1
ATOM 2749 C C . CYS A 1 363 ? 22.979 -2.675 -11.841 1.00 66.69 363 CYS A C 1
ATOM 2751 O O . CYS A 1 363 ? 22.392 -3.755 -11.860 1.00 66.69 363 CYS A O 1
ATOM 2753 N N . VAL A 1 364 ? 24.281 -2.553 -12.108 1.00 61.16 364 VAL A N 1
ATOM 2754 C CA . VAL A 1 364 ? 25.170 -3.683 -12.430 1.00 61.16 364 VAL A CA 1
ATOM 2755 C C . VAL A 1 364 ? 25.891 -4.137 -11.168 1.00 61.16 364 VAL A C 1
ATOM 2757 O O . VAL A 1 364 ? 26.307 -3.324 -10.342 1.00 61.16 364 VAL A O 1
ATOM 2760 N N . LYS A 1 365 ? 26.030 -5.450 -11.008 1.00 55.09 365 LYS A N 1
ATOM 2761 C CA . LYS A 1 365 ? 26.662 -6.070 -9.844 1.00 55.09 365 LYS A CA 1
ATOM 2762 C C . LYS A 1 365 ? 28.171 -5.777 -9.818 1.00 55.09 365 LYS A C 1
ATOM 2764 O O . LYS A 1 365 ? 28.863 -6.037 -10.796 1.00 55.09 365 LYS A O 1
ATOM 2769 N N . GLY A 1 366 ? 28.679 -5.267 -8.692 1.00 48.88 366 GLY A N 1
ATOM 2770 C CA . GLY A 1 366 ? 30.114 -5.023 -8.478 1.00 48.88 366 GLY A CA 1
ATOM 2771 C C . GLY A 1 366 ? 30.631 -3.630 -8.858 1.00 48.88 366 GLY A C 1
ATOM 2772 O O . GLY A 1 366 ? 31.843 -3.450 -8.897 1.00 48.88 366 GLY A O 1
ATOM 2773 N N . SER A 1 367 ? 29.761 -2.646 -9.131 1.00 44.56 367 SER A N 1
ATOM 2774 C CA . SER A 1 367 ? 30.185 -1.241 -9.136 1.00 44.56 367 SER A CA 1
ATOM 2775 C C . SER A 1 367 ? 29.979 -0.629 -7.754 1.00 44.56 367 SER A C 1
ATOM 2777 O O . SER A 1 367 ? 28.848 -0.538 -7.277 1.00 44.56 367 SER A O 1
ATOM 2779 N N . ASP A 1 368 ? 31.068 -0.174 -7.133 1.00 42.53 368 ASP A N 1
ATOM 2780 C CA . ASP A 1 368 ? 31.047 0.533 -5.841 1.00 42.53 368 ASP A CA 1
ATOM 2781 C C . ASP A 1 368 ? 30.284 1.874 -5.904 1.00 42.53 368 ASP A C 1
ATOM 2783 O O . ASP A 1 368 ? 29.973 2.476 -4.878 1.00 42.53 368 ASP A O 1
ATOM 2787 N N . ASP A 1 369 ? 29.878 2.295 -7.106 1.00 38.69 369 ASP A N 1
ATOM 2788 C CA . ASP A 1 369 ? 28.987 3.419 -7.342 1.00 38.69 369 ASP A CA 1
ATOM 2789 C C . ASP A 1 369 ? 27.604 2.972 -7.838 1.00 38.69 369 ASP A C 1
ATOM 2791 O O . ASP A 1 369 ? 27.450 2.351 -8.891 1.00 38.69 369 ASP A O 1
ATOM 2795 N N . LYS A 1 370 ? 26.587 3.333 -7.046 1.00 49.59 370 LYS A N 1
ATOM 2796 C CA . LYS A 1 370 ? 25.214 3.720 -7.429 1.00 49.59 370 LYS A CA 1
ATOM 2797 C C . LYS A 1 370 ? 24.876 3.474 -8.910 1.00 49.59 370 LYS A C 1
ATOM 2799 O O . LYS A 1 370 ? 25.255 4.286 -9.740 1.00 49.59 370 LYS A O 1
ATOM 2804 N N . CYS A 1 371 ? 24.113 2.414 -9.200 1.00 54.19 371 CYS A N 1
ATOM 2805 C CA . CYS A 1 371 ? 23.473 2.094 -10.490 1.00 54.19 371 CYS A CA 1
ATOM 2806 C C . CYS A 1 371 ? 24.169 2.689 -11.722 1.00 54.19 371 CYS A C 1
ATOM 2808 O O . CYS A 1 371 ? 23.887 3.836 -12.067 1.00 54.19 371 CYS A O 1
ATOM 2810 N N . LEU A 1 372 ? 25.060 1.914 -12.358 1.00 54.25 372 LEU A N 1
ATOM 2811 C CA . LEU A 1 372 ? 25.856 2.331 -13.519 1.00 54.25 372 LEU A CA 1
ATOM 2812 C C . LEU A 1 372 ? 25.053 3.207 -14.485 1.00 54.25 372 LEU A C 1
ATOM 2814 O O . LEU A 1 372 ? 24.251 2.723 -15.281 1.00 54.25 372 LEU A O 1
ATOM 2818 N N . LYS A 1 373 ? 25.293 4.518 -14.408 1.00 60.31 373 LYS A N 1
ATOM 2819 C CA . LYS A 1 373 ? 24.622 5.480 -15.277 1.00 60.31 373 LYS A CA 1
ATOM 2820 C C . LYS A 1 373 ? 25.130 5.379 -16.711 1.00 60.31 373 LYS A C 1
ATOM 2822 O O . LYS A 1 373 ? 24.369 5.712 -17.602 1.00 60.31 373 LYS A O 1
ATOM 2827 N N . HIS A 1 374 ? 26.363 4.902 -16.929 1.00 73.44 374 HIS A N 1
ATOM 2828 C CA . HIS A 1 374 ? 27.006 4.854 -18.246 1.00 73.44 374 HIS A CA 1
ATOM 2829 C C . HIS A 1 374 ? 27.904 3.612 -18.403 1.00 73.44 374 HIS A C 1
ATOM 2831 O O . HIS A 1 374 ? 28.826 3.374 -17.619 1.00 73.44 374 HIS A O 1
ATOM 2837 N N . LEU A 1 375 ? 27.641 2.818 -19.438 1.00 79.12 375 LEU A N 1
ATOM 2838 C CA . LEU A 1 375 ? 28.432 1.679 -19.884 1.00 79.12 375 LEU A CA 1
ATOM 2839 C C . LEU A 1 375 ? 29.284 2.111 -21.069 1.00 79.12 375 LEU A C 1
ATOM 2841 O O . LEU A 1 375 ? 28.810 2.223 -22.192 1.00 79.12 375 LEU A O 1
ATOM 2845 N N . LYS A 1 376 ? 30.567 2.291 -20.796 1.00 81.50 376 LYS A N 1
ATOM 2846 C CA . LYS A 1 376 ? 31.602 2.505 -21.800 1.00 81.50 376 LYS A CA 1
ATOM 2847 C C . LYS A 1 376 ? 31.813 1.256 -22.658 1.00 81.50 376 LYS A C 1
ATOM 2849 O O . LYS A 1 376 ? 32.097 0.187 -22.096 1.00 81.50 376 LYS A O 1
ATOM 2854 N N . LEU A 1 377 ? 31.642 1.378 -23.977 1.00 83.12 377 LEU A N 1
ATOM 2855 C CA . LEU A 1 377 ? 31.720 0.286 -24.955 1.00 83.12 377 LEU A CA 1
ATOM 2856 C C . LEU A 1 377 ? 32.396 0.736 -26.259 1.00 83.12 377 LEU A C 1
ATOM 2858 O O . LEU A 1 377 ? 32.099 1.792 -26.796 1.00 83.12 377 LEU A O 1
ATOM 2862 N N . ARG A 1 378 ? 33.279 -0.115 -26.795 1.00 84.88 378 ARG A N 1
ATOM 2863 C CA . ARG A 1 378 ? 33.909 0.067 -28.115 1.00 84.88 378 ARG A CA 1
ATOM 2864 C C . ARG A 1 378 ? 33.330 -0.904 -29.134 1.00 84.88 378 ARG A C 1
ATOM 2866 O O . ARG A 1 378 ? 32.845 -1.974 -28.755 1.00 84.88 378 ARG A O 1
ATOM 2873 N N . GLN A 1 379 ? 33.473 -0.591 -30.421 1.00 85.62 379 GLN A N 1
ATOM 2874 C CA . GLN A 1 379 ? 33.005 -1.462 -31.496 1.00 85.62 379 GLN A CA 1
ATOM 2875 C C . GLN A 1 379 ? 33.534 -2.899 -31.348 1.00 85.62 379 GLN A C 1
ATOM 2877 O O . GLN A 1 379 ? 34.709 -3.142 -31.071 1.00 85.62 379 GLN A O 1
ATOM 2882 N N . GLY A 1 380 ? 32.642 -3.871 -31.517 1.00 84.69 380 GLY A N 1
ATOM 2883 C CA . GLY A 1 380 ? 32.916 -5.300 -31.394 1.00 84.69 380 GLY A CA 1
ATOM 2884 C C . GLY A 1 380 ? 33.018 -5.815 -29.955 1.00 84.69 380 GLY A C 1
ATOM 2885 O O . GLY A 1 380 ? 32.984 -7.033 -29.760 1.00 84.69 380 GLY A O 1
ATOM 2886 N N . LYS A 1 381 ? 33.107 -4.939 -28.943 1.00 88.25 381 LYS A N 1
ATOM 2887 C CA . LYS A 1 381 ? 33.241 -5.343 -27.539 1.00 88.25 381 LYS A CA 1
ATOM 2888 C C . LYS A 1 381 ? 31.902 -5.718 -26.915 1.00 88.25 381 LYS A C 1
ATOM 2890 O O . LYS A 1 381 ? 30.827 -5.300 -27.345 1.00 88.25 381 LYS A O 1
ATOM 2895 N N . GLN A 1 382 ? 32.010 -6.552 -25.889 1.00 89.06 382 GLN A N 1
ATOM 2896 C CA . GLN A 1 382 ? 30.909 -7.049 -25.083 1.00 89.06 382 GLN A CA 1
ATOM 2897 C C . GLN A 1 382 ? 31.115 -6.626 -23.632 1.00 89.06 382 GLN A C 1
ATOM 2899 O O . GLN A 1 382 ? 32.249 -6.584 -23.154 1.00 89.06 382 GLN A O 1
ATOM 2904 N N . ARG A 1 383 ? 30.019 -6.349 -22.929 1.00 86.81 383 ARG A N 1
ATOM 2905 C CA . ARG A 1 383 ? 30.018 -6.025 -21.506 1.00 86.81 383 ARG A CA 1
ATOM 2906 C C . ARG A 1 383 ? 28.892 -6.769 -20.805 1.00 86.81 383 ARG A C 1
ATOM 2908 O O . ARG A 1 383 ? 27.740 -6.698 -21.230 1.00 86.81 383 ARG A O 1
ATOM 2915 N N . ALA A 1 384 ? 29.238 -7.486 -19.741 1.00 85.81 384 ALA A N 1
ATOM 2916 C CA . ALA A 1 384 ? 28.252 -8.106 -18.871 1.00 85.81 384 ALA A CA 1
ATOM 2917 C C . ALA A 1 384 ? 27.484 -7.020 -18.105 1.00 85.81 384 ALA A C 1
ATOM 2919 O O . ALA A 1 384 ? 28.080 -6.065 -17.603 1.00 85.81 384 ALA A O 1
ATOM 2920 N N . ILE A 1 385 ? 26.166 -7.175 -18.046 1.00 81.38 385 ILE A N 1
ATOM 2921 C CA . ILE A 1 385 ? 25.256 -6.327 -17.279 1.00 81.38 385 ILE A CA 1
ATOM 2922 C C . ILE A 1 385 ? 24.844 -7.032 -15.982 1.00 81.38 385 ILE A C 1
ATOM 2924 O O . ILE A 1 385 ? 24.805 -6.382 -14.944 1.00 81.38 385 ILE A O 1
ATOM 2928 N N . ASP A 1 386 ? 24.557 -8.338 -16.036 1.00 78.38 386 ASP A N 1
ATOM 2929 C CA . ASP A 1 386 ? 24.153 -9.170 -14.885 1.00 78.38 386 ASP A CA 1
ATOM 2930 C C . ASP A 1 386 ? 23.134 -8.469 -13.963 1.00 78.38 386 ASP A C 1
ATOM 2932 O O . ASP A 1 386 ? 23.336 -8.310 -12.756 1.00 78.38 386 ASP A O 1
ATOM 2936 N N . ALA A 1 387 ? 22.047 -7.977 -14.564 1.00 83.69 387 ALA A N 1
ATOM 2937 C CA . ALA A 1 387 ? 20.998 -7.246 -13.860 1.00 83.69 387 ALA A CA 1
ATOM 2938 C C . ALA A 1 387 ? 19.696 -8.045 -13.858 1.00 83.69 387 ALA A C 1
ATOM 2940 O O . ALA A 1 387 ? 19.272 -8.573 -14.888 1.00 83.69 387 ALA A O 1
ATOM 2941 N N . THR A 1 388 ? 19.036 -8.084 -12.700 1.00 87.06 388 THR A N 1
ATOM 2942 C CA . THR A 1 388 ? 17.714 -8.696 -12.535 1.00 87.06 388 THR A CA 1
ATOM 2943 C C . THR A 1 388 ? 16.675 -7.620 -12.239 1.00 87.06 388 THR A C 1
ATOM 2945 O O . THR A 1 388 ? 16.839 -6.797 -11.331 1.00 87.06 388 THR A O 1
ATOM 2948 N N . VAL A 1 389 ? 15.589 -7.635 -13.010 1.00 89.19 389 VAL A N 1
ATOM 2949 C CA . VAL A 1 389 ? 14.462 -6.713 -12.882 1.00 89.19 389 VAL A CA 1
ATOM 2950 C C . VAL A 1 389 ? 13.168 -7.506 -12.758 1.00 89.19 389 VAL A C 1
ATOM 2952 O O . VAL A 1 389 ? 12.811 -8.279 -13.640 1.00 89.19 389 VAL A O 1
ATOM 2955 N N . GLN A 1 390 ? 12.428 -7.291 -11.680 1.00 91.12 390 GLN A N 1
ATOM 2956 C CA . GLN A 1 390 ? 11.049 -7.750 -11.557 1.00 91.12 390 GLN A CA 1
ATOM 2957 C C . GLN A 1 390 ? 10.128 -6.684 -12.135 1.00 91.12 390 GLN A C 1
ATOM 2959 O O . GLN A 1 390 ? 10.218 -5.520 -11.748 1.00 91.12 390 GLN A O 1
ATOM 2964 N N . PHE A 1 391 ? 9.254 -7.073 -13.058 1.00 92.06 391 PHE A N 1
ATOM 2965 C CA . PHE A 1 391 ? 8.358 -6.148 -13.747 1.00 92.06 391 PHE A CA 1
ATOM 2966 C C . PHE A 1 391 ? 6.911 -6.631 -13.717 1.00 92.06 391 PHE A C 1
ATOM 2968 O O . PHE A 1 391 ? 6.623 -7.815 -13.510 1.00 92.06 391 PHE A O 1
ATOM 2975 N N . THR A 1 392 ? 6.001 -5.690 -13.943 1.00 92.56 392 THR A N 1
ATOM 2976 C CA . THR A 1 392 ? 4.555 -5.905 -13.998 1.00 92.56 392 THR A CA 1
ATOM 2977 C C . THR A 1 392 ? 4.017 -5.325 -15.299 1.00 92.56 392 THR A C 1
ATOM 2979 O O . THR A 1 392 ? 4.472 -4.276 -15.736 1.00 92.56 392 THR A O 1
ATOM 2982 N N . GLY A 1 393 ? 3.063 -6.000 -15.935 1.00 90.50 393 GLY A N 1
ATOM 2983 C CA . GLY A 1 393 ? 2.649 -5.676 -17.293 1.00 90.50 393 GLY A CA 1
ATOM 2984 C C . GLY A 1 393 ? 3.743 -6.060 -18.284 1.00 90.50 393 GLY A C 1
ATOM 2985 O O . GLY A 1 393 ? 4.170 -7.209 -18.308 1.00 90.50 393 GLY A O 1
ATOM 2986 N N . ASN A 1 394 ? 4.188 -5.112 -19.099 1.00 89.81 394 ASN A N 1
ATOM 2987 C CA . ASN A 1 394 ? 5.308 -5.311 -20.017 1.00 89.81 394 ASN A CA 1
ATOM 2988 C C . ASN A 1 394 ? 6.582 -4.708 -19.416 1.00 89.81 394 ASN A C 1
ATOM 2990 O O . ASN A 1 394 ? 6.490 -3.879 -18.522 1.00 89.81 394 ASN A O 1
ATOM 2994 N N . ALA A 1 395 ? 7.744 -5.131 -19.907 1.00 91.00 395 ALA A N 1
ATOM 2995 C CA . ALA A 1 395 ? 9.016 -4.470 -19.652 1.00 91.00 395 ALA A CA 1
ATOM 2996 C C . ALA A 1 395 ? 9.474 -3.735 -20.918 1.00 91.00 395 ALA A C 1
ATOM 2998 O O . ALA A 1 395 ? 9.697 -4.363 -21.953 1.00 91.00 395 ALA A O 1
ATOM 2999 N N . LEU A 1 396 ? 9.629 -2.421 -20.834 1.00 91.19 396 LEU A N 1
ATOM 3000 C CA . LEU A 1 396 ? 10.227 -1.566 -21.849 1.00 91.19 396 LEU A CA 1
ATOM 3001 C C . LEU A 1 396 ? 11.716 -1.434 -21.557 1.00 91.19 396 LEU A C 1
ATOM 3003 O O . LEU A 1 396 ? 12.113 -0.807 -20.572 1.00 91.19 396 LEU A O 1
ATOM 3007 N N . VAL A 1 397 ? 12.534 -2.049 -22.403 1.00 92.44 397 VAL A N 1
ATOM 3008 C CA . VAL A 1 397 ? 13.992 -1.970 -22.342 1.00 92.44 397 VAL A CA 1
ATOM 3009 C C . VAL A 1 397 ? 14.438 -0.891 -23.317 1.00 92.44 397 VAL A C 1
ATOM 3011 O O . VAL A 1 397 ? 14.177 -1.007 -24.511 1.00 92.44 397 VAL A O 1
ATOM 3014 N N . ASN A 1 398 ? 15.115 0.145 -22.825 1.00 91.25 398 ASN A N 1
ATOM 3015 C CA . ASN A 1 398 ? 15.667 1.199 -23.674 1.00 91.25 398 ASN A CA 1
ATOM 3016 C C . ASN A 1 398 ? 17.185 1.170 -23.635 1.00 91.25 398 ASN A C 1
ATOM 3018 O O . ASN A 1 398 ? 17.782 0.966 -22.571 1.00 91.25 398 ASN A O 1
ATOM 3022 N N . VAL A 1 399 ? 17.783 1.461 -24.783 1.00 89.38 399 VAL A N 1
ATOM 3023 C CA . VAL A 1 399 ? 19.211 1.727 -24.908 1.00 89.38 399 VAL A CA 1
ATOM 3024 C C . VAL A 1 399 ? 19.361 3.145 -25.429 1.00 89.38 399 VAL A C 1
ATOM 3026 O O . VAL A 1 399 ? 18.800 3.496 -26.463 1.00 89.38 399 VAL A O 1
ATOM 3029 N N . THR A 1 400 ? 20.093 3.972 -24.695 1.00 87.38 400 THR A N 1
ATOM 3030 C CA . THR A 1 400 ? 20.347 5.357 -25.088 1.00 87.38 400 THR A CA 1
ATOM 3031 C C . THR A 1 400 ? 21.838 5.638 -25.072 1.00 87.38 400 THR A C 1
ATOM 3033 O O . THR A 1 400 ? 22.543 5.185 -24.170 1.00 87.38 400 THR A O 1
ATOM 3036 N N . GLU A 1 401 ? 22.302 6.412 -26.035 1.00 83.06 401 GLU A N 1
ATOM 3037 C CA . GLU A 1 401 ? 23.670 6.904 -26.113 1.00 83.06 401 GLU A CA 1
ATOM 3038 C C . GLU A 1 401 ? 23.759 8.293 -25.482 1.00 83.06 401 GLU A C 1
ATOM 3040 O O . GLU A 1 401 ? 22.810 9.077 -25.522 1.00 83.06 401 GLU A O 1
ATOM 3045 N N . ARG A 1 402 ? 24.871 8.600 -24.821 1.00 74.44 402 ARG A N 1
ATOM 3046 C CA . ARG A 1 402 ? 25.161 9.966 -24.396 1.00 74.44 402 ARG A CA 1
ATOM 3047 C C . ARG A 1 402 ? 26.153 10.594 -25.364 1.00 74.44 402 ARG A C 1
ATOM 3049 O O . ARG A 1 402 ? 27.308 10.179 -25.395 1.00 74.44 402 ARG A O 1
ATOM 3056 N N . ASP A 1 403 ? 25.713 11.640 -26.049 1.00 64.94 403 ASP A N 1
ATOM 3057 C CA . ASP A 1 403 ? 26.601 12.475 -26.849 1.00 64.94 403 ASP A CA 1
ATOM 3058 C C . ASP A 1 403 ? 27.386 13.456 -25.971 1.00 64.94 403 ASP A C 1
ATOM 3060 O O . ASP A 1 403 ? 26.982 13.811 -24.860 1.00 64.94 403 ASP A O 1
ATOM 3064 N N . ASN A 1 404 ? 28.528 13.907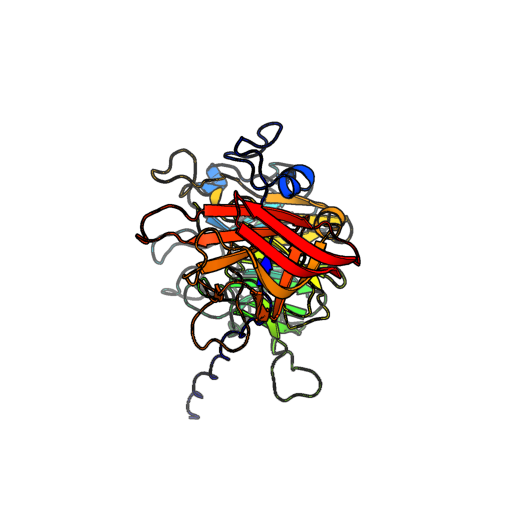 -26.486 1.00 53.44 404 ASN A N 1
ATOM 3065 C CA . ASN A 1 404 ? 29.335 14.968 -25.893 1.00 53.44 404 ASN A CA 1
ATOM 3066 C C . ASN A 1 404 ? 29.116 16.254 -26.725 1.00 53.44 404 ASN A C 1
ATOM 3068 O O . ASN A 1 404 ? 29.330 16.194 -27.939 1.00 53.44 404 ASN A O 1
ATOM 3072 N N . PRO A 1 405 ? 28.727 17.407 -26.138 1.00 53.47 405 PRO A N 1
ATOM 3073 C CA . PRO A 1 405 ? 28.728 17.732 -24.712 1.00 53.47 405 PRO A CA 1
ATOM 3074 C C . PRO A 1 405 ? 27.580 17.100 -23.897 1.00 53.47 405 PRO A C 1
ATOM 3076 O O . PRO A 1 405 ? 26.504 16.845 -24.436 1.00 53.47 405 PRO A O 1
ATOM 3079 N N . PRO A 1 406 ? 27.802 16.880 -22.584 1.00 53.72 406 PRO A N 1
ATOM 3080 C CA . PRO A 1 406 ? 26.921 16.151 -21.662 1.00 53.72 406 PRO A CA 1
ATOM 3081 C C . PRO A 1 406 ? 25.498 16.709 -21.484 1.00 53.72 406 PRO A C 1
ATOM 3083 O O . PRO A 1 406 ? 24.705 16.090 -20.765 1.00 53.72 406 PRO A O 1
ATOM 3086 N N . ASP A 1 407 ? 25.230 17.864 -22.084 1.00 53.03 407 ASP A N 1
ATOM 3087 C CA . ASP A 1 407 ? 24.028 18.691 -22.021 1.00 53.03 407 ASP A CA 1
ATOM 3088 C C . ASP A 1 407 ? 23.040 18.378 -23.160 1.00 53.03 407 ASP A C 1
ATOM 3090 O O . ASP A 1 407 ? 21.897 18.839 -23.128 1.00 53.03 407 ASP A O 1
ATOM 3094 N N . ASN A 1 408 ? 23.444 17.559 -24.138 1.00 54.97 408 ASN A N 1
ATOM 3095 C CA . ASN A 1 408 ? 22.544 17.062 -25.174 1.00 54.97 408 ASN A CA 1
ATOM 3096 C C . ASN A 1 408 ? 21.641 15.942 -24.610 1.00 54.97 408 ASN A C 1
ATOM 3098 O O . ASN A 1 408 ? 22.117 15.086 -23.853 1.00 54.97 408 ASN A O 1
ATOM 3102 N N . PRO A 1 409 ? 20.338 15.911 -24.949 1.00 58.62 409 PRO A N 1
ATOM 3103 C CA . PRO A 1 409 ? 19.465 14.811 -24.559 1.00 58.62 409 PRO A CA 1
ATOM 3104 C C . PRO A 1 409 ? 20.015 13.493 -25.110 1.00 58.62 409 PRO A C 1
ATOM 3106 O O . PRO A 1 409 ? 20.452 13.436 -26.255 1.00 58.62 409 PRO A O 1
ATOM 3109 N N . HIS A 1 410 ? 19.990 12.442 -24.285 1.00 64.19 410 HIS A N 1
ATOM 3110 C CA . HIS A 1 410 ? 20.468 11.123 -24.682 1.00 64.19 410 HIS A C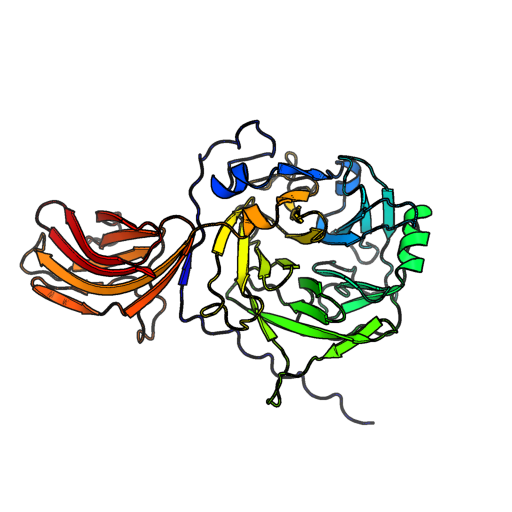A 1
ATOM 3111 C C . HIS A 1 410 ? 19.826 10.667 -25.992 1.00 64.19 410 HIS A C 1
ATOM 3113 O O . HIS A 1 410 ? 18.598 10.665 -26.137 1.00 64.19 410 HIS A O 1
ATOM 3119 N N . ASP A 1 411 ? 20.665 10.219 -26.912 1.00 75.44 411 ASP A N 1
ATOM 3120 C CA . ASP A 1 411 ? 20.251 9.756 -28.212 1.00 75.44 411 ASP A CA 1
ATOM 3121 C C . ASP A 1 411 ? 19.588 8.383 -28.048 1.00 75.44 411 ASP A C 1
ATOM 3123 O O . ASP A 1 411 ? 20.226 7.382 -27.722 1.00 75.44 411 ASP A O 1
ATOM 3127 N N . ASN A 1 412 ? 18.258 8.329 -28.183 1.00 83.94 412 ASN A N 1
ATOM 3128 C CA . ASN A 1 412 ? 17.524 7.075 -28.009 1.00 83.94 412 ASN A CA 1
ATOM 3129 C C . ASN A 1 412 ? 17.819 6.126 -29.176 1.00 83.94 412 ASN A C 1
ATOM 3131 O O . ASN A 1 412 ? 17.341 6.357 -30.285 1.00 83.94 412 ASN A O 1
ATOM 3135 N N . LEU A 1 413 ? 18.576 5.059 -28.915 1.00 87.12 413 LEU A N 1
ATOM 3136 C CA . LEU A 1 413 ? 18.967 4.052 -29.904 1.00 87.12 413 LEU A CA 1
ATOM 3137 C C . LEU A 1 413 ? 17.851 3.032 -30.165 1.00 87.12 413 LEU A C 1
ATOM 3139 O O . LEU A 1 413 ? 17.913 2.288 -31.143 1.00 87.12 413 LEU A O 1
ATOM 3143 N N . GLY A 1 414 ? 16.838 2.989 -29.296 1.00 89.44 414 GLY A N 1
ATOM 3144 C CA . GLY A 1 414 ? 15.636 2.191 -29.476 1.00 89.44 414 GLY A CA 1
ATOM 3145 C C . GLY A 1 414 ? 14.998 1.751 -28.160 1.00 89.44 414 GLY A C 1
ATOM 3146 O O . GLY A 1 414 ? 15.621 1.731 -27.094 1.00 89.44 414 GLY A O 1
ATOM 3147 N N . THR A 1 415 ? 13.742 1.331 -28.279 1.00 92.62 415 THR A N 1
ATOM 3148 C CA . THR A 1 415 ? 12.931 0.788 -27.191 1.00 92.62 415 THR A CA 1
ATOM 3149 C C . THR A 1 415 ? 12.367 -0.554 -27.619 1.00 92.62 415 THR A C 1
ATOM 3151 O O . THR A 1 415 ? 11.679 -0.645 -28.632 1.00 92.62 415 THR A O 1
ATOM 3154 N N . GLU A 1 416 ? 12.603 -1.575 -26.807 1.00 94.81 416 GLU A N 1
ATOM 3155 C CA . GLU A 1 416 ? 12.111 -2.926 -27.035 1.00 94.81 416 GLU A CA 1
ATOM 3156 C C . GLU A 1 416 ? 11.124 -3.331 -25.948 1.00 94.81 416 GLU A C 1
ATOM 3158 O O . GLU A 1 416 ? 11.356 -3.129 -24.753 1.00 94.81 416 GLU A O 1
ATOM 3163 N N . LYS A 1 417 ? 10.004 -3.925 -26.366 1.00 93.06 417 LYS A N 1
ATOM 3164 C CA . LYS A 1 417 ? 8.913 -4.310 -25.470 1.00 93.06 417 LYS A CA 1
ATOM 3165 C C . LYS A 1 417 ? 8.923 -5.810 -25.219 1.00 93.06 417 LYS A C 1
ATOM 3167 O O . LYS A 1 417 ? 8.621 -6.619 -26.093 1.00 93.06 417 LYS A O 1
ATOM 3172 N N . LEU A 1 418 ? 9.161 -6.189 -23.972 1.00 93.06 418 LEU A N 1
ATOM 3173 C CA . LEU A 1 418 ? 9.097 -7.564 -23.511 1.00 93.06 418 LEU A CA 1
ATOM 3174 C C . LEU A 1 418 ? 7.790 -7.824 -22.759 1.00 93.06 418 LEU A C 1
ATOM 3176 O O . LEU A 1 418 ? 7.560 -7.336 -21.660 1.00 93.06 418 LEU A O 1
ATOM 3180 N N . THR A 1 419 ? 6.939 -8.661 -23.343 1.00 91.62 419 THR A N 1
ATOM 3181 C CA . THR A 1 419 ? 5.784 -9.254 -22.654 1.00 91.62 419 THR A CA 1
ATOM 3182 C C . THR A 1 419 ? 6.204 -10.299 -21.605 1.00 91.62 419 THR A C 1
ATOM 3184 O O . THR A 1 419 ? 7.271 -10.906 -21.756 1.00 91.62 419 THR A O 1
ATOM 3187 N N . PRO A 1 420 ? 5.379 -10.559 -20.576 1.00 91.38 420 PRO A N 1
ATOM 3188 C CA . PRO A 1 420 ? 5.528 -11.713 -19.690 1.00 91.38 420 PRO A CA 1
ATOM 3189 C C . PRO A 1 420 ? 5.506 -13.044 -20.446 1.00 91.38 420 PRO A C 1
ATOM 3191 O O . PRO A 1 420 ? 4.878 -13.155 -21.500 1.00 91.38 420 PRO A O 1
ATOM 3194 N N . GLY A 1 421 ? 6.151 -14.057 -19.870 1.00 90.38 421 GLY A N 1
ATOM 3195 C CA . GLY A 1 421 ? 6.237 -15.408 -20.425 1.00 90.38 421 GLY A CA 1
ATOM 3196 C C . GLY A 1 421 ? 7.680 -15.853 -20.628 1.00 90.38 421 GLY A C 1
ATOM 3197 O O . GLY A 1 421 ? 8.555 -15.027 -20.881 1.00 90.38 421 GLY A O 1
ATOM 3198 N N . ALA A 1 422 ? 7.920 -17.158 -20.503 1.00 92.38 422 ALA A N 1
ATOM 3199 C CA . ALA A 1 422 ? 9.254 -17.732 -20.609 1.00 92.38 422 ALA A CA 1
ATOM 3200 C C . ALA A 1 422 ? 9.827 -17.527 -22.019 1.00 92.38 422 ALA A C 1
ATOM 3202 O O . ALA A 1 422 ? 9.316 -18.074 -22.996 1.00 92.38 422 ALA A O 1
ATOM 3203 N N . LYS A 1 423 ? 10.895 -16.737 -22.128 1.00 95.12 423 LYS A N 1
ATOM 3204 C CA . LYS A 1 423 ? 11.603 -16.494 -23.391 1.00 95.12 423 LYS A CA 1
ATOM 3205 C C . LYS A 1 423 ? 13.036 -16.078 -23.126 1.00 95.12 423 LYS A C 1
ATOM 3207 O O . LYS A 1 423 ? 13.337 -15.439 -22.125 1.00 95.12 423 LYS A O 1
ATOM 3212 N N . LYS A 1 424 ? 13.918 -16.394 -24.062 1.00 96.75 424 LYS A N 1
ATOM 3213 C CA . LYS A 1 424 ? 15.294 -15.907 -24.075 1.00 96.75 424 LYS A CA 1
ATOM 3214 C C . LYS A 1 424 ? 15.661 -15.506 -25.487 1.00 96.75 424 LYS A C 1
ATOM 3216 O O . LYS A 1 424 ? 15.155 -16.093 -26.443 1.00 96.75 424 LYS A O 1
ATOM 3221 N N . GLY A 1 425 ? 16.538 -14.529 -25.623 1.00 96.62 425 GLY A N 1
ATOM 3222 C CA . GLY A 1 425 ? 16.927 -14.064 -26.941 1.00 96.62 425 GLY A CA 1
ATOM 3223 C C . GLY A 1 425 ? 17.905 -12.911 -26.898 1.00 96.62 425 GLY A C 1
ATOM 3224 O O . GLY A 1 425 ? 18.608 -12.694 -25.910 1.00 96.62 425 GLY A O 1
ATOM 3225 N N . ILE A 1 426 ? 17.943 -12.192 -28.012 1.00 96.75 426 ILE A N 1
ATOM 3226 C CA . ILE A 1 426 ? 18.770 -11.012 -28.214 1.00 96.75 426 ILE A CA 1
ATOM 3227 C C . ILE A 1 426 ? 17.846 -9.900 -28.700 1.00 96.75 426 ILE A C 1
ATOM 3229 O O . ILE A 1 426 ? 17.148 -10.080 -29.694 1.00 96.75 426 ILE A O 1
ATOM 3233 N N . LEU A 1 427 ? 17.839 -8.780 -27.985 1.00 96.31 427 LEU A N 1
ATOM 3234 C CA . LEU A 1 427 ? 17.261 -7.522 -28.444 1.00 96.31 427 LEU A CA 1
ATOM 3235 C C . LEU A 1 427 ? 18.294 -6.799 -29.304 1.00 96.31 427 LEU A C 1
ATOM 3237 O O . LEU A 1 427 ? 19.469 -6.764 -28.929 1.00 96.31 427 LEU A O 1
ATOM 3241 N N . GLU A 1 428 ? 17.877 -6.238 -30.432 1.00 96.12 428 GLU A N 1
ATOM 3242 C CA . GLU A 1 428 ? 18.733 -5.434 -31.304 1.00 96.12 428 GLU A CA 1
ATOM 3243 C C . GLU A 1 428 ? 18.223 -3.992 -31.326 1.00 96.12 428 GLU A C 1
ATOM 3245 O O . GLU A 1 428 ? 17.058 -3.750 -31.608 1.00 96.12 428 GLU A O 1
ATOM 3250 N N . PHE A 1 429 ? 19.104 -3.044 -31.016 1.00 93.88 429 PHE A N 1
ATOM 3251 C CA . PHE A 1 429 ? 18.819 -1.611 -30.991 1.00 93.88 429 PHE A CA 1
ATOM 3252 C C . PHE A 1 429 ? 19.665 -0.947 -32.067 1.00 93.88 429 PHE A C 1
ATOM 3254 O O . PHE A 1 429 ? 20.887 -1.125 -32.073 1.00 93.88 429 PHE A O 1
ATOM 3261 N N . ALA A 1 430 ? 19.038 -0.213 -32.981 1.00 89.56 430 ALA A N 1
ATOM 3262 C CA . ALA A 1 430 ? 19.734 0.400 -34.100 1.00 89.56 430 ALA A CA 1
ATOM 3263 C C . ALA A 1 430 ? 19.202 1.804 -34.398 1.00 89.56 430 ALA A C 1
ATOM 3265 O O . ALA A 1 430 ? 18.000 2.007 -34.561 1.00 89.56 430 ALA A O 1
ATOM 3266 N N . LYS A 1 431 ? 20.126 2.757 -34.544 1.00 86.12 431 LYS A N 1
ATOM 3267 C CA . LYS A 1 431 ? 19.853 4.122 -35.004 1.00 86.12 431 LYS A CA 1
ATOM 3268 C C . LYS A 1 431 ? 20.993 4.576 -35.907 1.00 86.12 431 LYS A C 1
ATOM 3270 O O . LYS A 1 431 ? 22.163 4.536 -35.530 1.00 86.12 431 LYS A O 1
ATOM 3275 N N . GLY A 1 432 ? 20.661 4.985 -37.130 1.00 84.75 432 GLY A N 1
ATOM 3276 C CA . GLY A 1 432 ? 21.671 5.310 -38.137 1.00 84.75 432 GLY A CA 1
ATOM 3277 C C . GLY A 1 432 ? 22.602 4.120 -38.405 1.00 84.75 432 GLY A C 1
ATOM 3278 O O . GLY A 1 432 ? 22.154 3.072 -38.866 1.00 84.75 432 GLY A O 1
ATOM 3279 N N . ARG A 1 433 ? 23.904 4.287 -38.133 1.00 83.00 433 ARG A N 1
ATOM 3280 C CA . ARG A 1 433 ? 24.921 3.225 -38.281 1.00 83.00 433 ARG A CA 1
ATOM 3281 C C . ARG A 1 433 ? 25.175 2.430 -37.001 1.00 83.00 433 ARG A C 1
ATOM 3283 O O . ARG A 1 433 ? 25.765 1.351 -37.093 1.00 83.00 433 ARG A O 1
ATOM 3290 N N . ALA A 1 434 ? 24.751 2.943 -35.848 1.00 86.00 434 ALA A N 1
ATOM 3291 C CA . ALA A 1 434 ? 24.960 2.279 -34.576 1.00 86.00 434 ALA A CA 1
ATOM 3292 C C . ALA A 1 434 ? 24.037 1.064 -34.440 1.00 86.00 434 ALA A C 1
ATOM 3294 O O . ALA A 1 434 ? 22.856 1.124 -34.789 1.00 86.00 434 ALA A O 1
ATOM 3295 N N . VAL A 1 435 ? 24.590 -0.042 -33.939 1.00 91.50 435 VAL A N 1
ATOM 3296 C CA . VAL A 1 435 ? 23.863 -1.293 -33.692 1.00 91.50 435 VAL A CA 1
ATOM 3297 C C . VAL A 1 435 ? 24.359 -1.910 -32.391 1.00 91.50 435 VAL A C 1
ATOM 3299 O O . VAL A 1 435 ? 25.539 -2.261 -32.278 1.00 91.50 435 VAL A O 1
ATOM 3302 N N . TYR A 1 436 ? 23.449 -2.135 -31.446 1.00 93.06 436 TYR A N 1
ATOM 3303 C CA . TYR A 1 436 ? 23.719 -2.810 -30.179 1.00 93.06 436 TYR A CA 1
ATOM 3304 C C . TYR A 1 436 ? 22.848 -4.046 -30.026 1.00 93.06 436 TYR A C 1
ATOM 3306 O O . TYR A 1 436 ? 21.702 -4.083 -30.463 1.00 93.06 436 TYR A O 1
ATOM 3314 N N . ARG A 1 437 ? 23.399 -5.072 -29.380 1.00 95.69 437 ARG A N 1
ATOM 3315 C CA . ARG A 1 437 ? 22.704 -6.328 -29.093 1.00 95.69 437 ARG A CA 1
ATOM 3316 C C . ARG A 1 437 ? 22.742 -6.630 -27.609 1.00 95.69 437 ARG A C 1
ATOM 3318 O O . ARG A 1 437 ? 23.824 -6.663 -27.034 1.00 95.69 437 ARG A O 1
ATOM 3325 N N . LEU A 1 438 ? 21.587 -6.891 -27.012 1.00 94.88 438 LEU A N 1
ATOM 3326 C CA . LEU A 1 438 ? 21.449 -7.193 -25.590 1.00 94.88 438 LEU A CA 1
ATOM 3327 C C . LEU A 1 438 ? 20.811 -8.567 -25.407 1.00 94.88 438 LEU A C 1
ATOM 3329 O O . LEU A 1 438 ? 19.667 -8.777 -25.810 1.00 94.88 438 LEU A O 1
ATOM 3333 N N . SER A 1 439 ? 21.534 -9.506 -24.795 1.00 95.88 439 SER A N 1
ATOM 3334 C CA . SER A 1 439 ? 20.938 -10.795 -24.440 1.00 95.88 439 SER A CA 1
ATOM 3335 C C . SER A 1 439 ? 20.024 -10.673 -23.224 1.00 95.88 439 SER A C 1
ATOM 3337 O O . SER A 1 439 ? 20.300 -9.916 -22.288 1.00 95.88 439 SER A O 1
ATOM 3339 N N . TYR A 1 440 ? 18.929 -11.430 -23.237 1.00 96.31 440 TYR A N 1
ATOM 3340 C CA . TYR A 1 440 ? 17.937 -11.398 -22.171 1.00 96.31 440 TYR A CA 1
ATOM 3341 C C . TYR A 1 440 ? 17.275 -12.758 -21.937 1.00 96.31 440 TYR A C 1
ATOM 3343 O O . TYR A 1 440 ? 17.218 -13.608 -22.831 1.00 96.31 440 TYR A O 1
ATOM 3351 N N . GLU A 1 441 ? 16.722 -12.918 -20.738 1.00 96.56 441 GLU A N 1
ATOM 3352 C CA . GLU A 1 441 ? 15.832 -14.008 -20.342 1.00 96.56 441 GLU A CA 1
ATOM 3353 C C . GLU A 1 441 ? 14.659 -13.427 -19.542 1.00 96.56 441 GLU A C 1
ATOM 3355 O O . GLU A 1 441 ? 14.862 -12.647 -18.614 1.00 96.56 441 GLU A O 1
ATOM 3360 N N . VAL A 1 442 ? 13.433 -13.798 -19.902 1.00 94.94 442 VAL A N 1
ATOM 3361 C CA . VAL A 1 442 ? 12.215 -13.537 -19.130 1.00 94.94 442 VAL A CA 1
ATOM 3362 C C . VAL A 1 442 ? 11.716 -14.860 -18.569 1.00 94.94 442 VAL A C 1
ATOM 3364 O O . VAL A 1 442 ? 11.633 -15.845 -19.306 1.00 94.94 442 VAL A O 1
ATOM 3367 N N . SER A 1 443 ? 11.364 -14.863 -17.284 1.00 90.56 443 SER A N 1
ATOM 3368 C CA . SER A 1 443 ? 10.766 -15.997 -16.567 1.00 90.56 443 SER A CA 1
ATOM 3369 C C . SER A 1 443 ? 9.553 -15.592 -15.747 1.00 90.56 443 SER A C 1
ATOM 3371 O O . SER A 1 443 ? 9.607 -14.481 -15.155 1.00 90.56 443 SER A O 1
#

Radius of gyration: 24.14 Å; Cα contacts (8 Å, |Δi|>4): 1249; chains: 1; bounding box: 64×48×78 Å

pLDDT: mean 88.52, std 13.54, range [24.28, 98.69]

Sequence (443 aa):
MVAPGAPSASAAPPNATTTVRCESDSSGKPPPGGWYHGESASYLYDRRFREGPILSKEQLGRYTPQAIAYWKDWDDSGRDALLIATYVSGGADDRAKIIAVDANTPHRLLGWVMVDKRSAGEMPTHAGGMAIGGGHLFLGGPQESDSIRHYALADVRNALQQKGSISPKGADRKVYGQSFMTVDGNKLYAGRFNLGSRDWMHRYTIKDDGRLETDPKPGGNGKMRYEVPKGTQGVAKAGNTMFFSTSLGRNVRSNVYATDAGETNLDKARPRCFRGPGMSQGIAIDAARNRLFLNYESGSHKFDDRAGDPARNIIRGAHIAKLEDVTSVPGGTLKLGTLQAKKLTDTDKEDEIVVSVEGAPICVKGSDDKCLKHLKLRQGKQRAIDATVQFTGNALVNVTERDNPPDNPHDNLGTEKLTPGAKKGILEFAKGRAVYRLSYEVS

Nearest PDB structures (foldseek):
  8jxj-assembly1_A  TM=6.133E-01  e=5.330E-05  Rattus norvegicus
  5izr-assembly4_D  TM=4.651E-01  e=1.031E-02  Homo sapiens
  5ixc-assembly1_A  TM=4.939E-01  e=5.075E-02  Homo sapiens
  5ixc-assembly2_B  TM=4.942E-01  e=7.470E-02  Homo sapiens
  7pag-assembly1_A  TM=2.591E-01  e=8.778E-04  Mus musculus